Protein AF-A0A7S1HMA2-F1 (afdb_monomer_lite)

Sequence (481 aa):
MADQNGSTHTSSRMQAYQQPAISRSSFVARPHDGTLESILSEAFACMEHQFATLDRDGAGVMMYRMVETQLALHGFYEMETLQSVWKRIDVNSKGYLDFAEFLCLLFMWSSVGDYTNFFDRPENCKIVGEAFQAMEYYWQLYDTDNSRRFSYEELVRFLAEQLQVMYPSCLETIDRLYPTKQRDAGVELSFPRFMHMMYMVCCECLPSSRIPGFYSKLGLAKQDRHLQHTQELAVGPESSTWIFLLRAFEVLEQDFEKFDKSGDGYIDYVELTMGIPLVDAHMRLHILARLEYKFKLVDQDKTNSADFYEFIYLGFLMTQDGSYHDLVEESEGHDIVKKAFIELLSWYSQSDSHKRQRLTIADVQQFCLRHFRMIPANIEEIFEEFSYTSSHVPGQKVIDFVRFMKVLTMIIVPDSRFHPKRYKPVKKALDPNKMMIKAHGGSPSDPQRPKRIDPVVASKFIRVKKIGSGGQGTVFMGHYE

Secondary structure (DSSP, 8-state):
-----------------PPP---SS---PPP--S-HHHHHHHHHHHHHHHHHHHSTT--SEEEHHHHHHHHHHTT---HHHHHHHHHHH-TT--SEEEHHHHHHHHHHHTTTS-SGGG-SSHHHHHHHHHHHHHHHHHHHHH-TT--SEE-HHHHHHHHHHH-TTTHHHHHHHHHHHS-HHHHHTT-PEEHHHHHHHHHHHHHHH-TT-----HHHHHHHHHHHHHHHHTS----GGGSHHHHHHHHHHHHHHHHHHHH-TT-SS-EEHHHHHHSS----HHHHHHHHHHHHHHHHHH-SS--SEE-HHHHHHHHHHHHHTT-HHHHS-S-TTHHHHHHHHHHHHHHHHHH-TTSSS-B-HHHHHHHHHHHHSS--TTHHHHHHHH-EE-TTSTTSEEB-HHHHHHHHHHHH-TT-TT-TTT---------TTTSS-------S--TT------------EEEEEEEEEETTEEEEEEEE-

Structure (mmCIF, N/CA/C/O backbone):
data_AF-A0A7S1HMA2-F1
#
_entry.id   AF-A0A7S1HMA2-F1
#
loop_
_atom_site.group_PDB
_atom_site.id
_atom_site.type_symbol
_atom_site.label_atom_id
_atom_site.label_alt_id
_atom_site.label_comp_id
_atom_site.label_asym_id
_atom_site.label_entity_id
_atom_site.label_seq_id
_atom_site.pdbx_PDB_ins_code
_atom_site.Cartn_x
_atom_site.Cartn_y
_atom_site.Cartn_z
_atom_site.occupancy
_atom_site.B_iso_or_equiv
_atom_site.auth_seq_id
_atom_site.auth_comp_id
_atom_site.auth_asym_id
_atom_site.auth_atom_id
_atom_site.pdbx_PDB_model_num
ATOM 1 N N . MET A 1 1 ? -20.088 55.393 -11.360 1.00 41.09 1 MET A N 1
ATOM 2 C CA . MET A 1 1 ? -19.040 54.809 -10.501 1.00 41.09 1 MET A CA 1
ATOM 3 C C . MET A 1 1 ? -19.654 53.580 -9.868 1.00 41.09 1 MET A C 1
ATOM 5 O O . MET A 1 1 ? -20.457 53.729 -8.961 1.00 41.09 1 MET A O 1
ATOM 9 N N . ALA A 1 2 ? -19.432 52.420 -10.479 1.00 39.50 2 ALA A N 1
ATOM 10 C CA . ALA A 1 2 ? -20.035 51.152 -10.090 1.00 39.50 2 ALA A CA 1
ATOM 11 C C . ALA A 1 2 ? -18.923 50.104 -10.011 1.00 39.50 2 ALA A C 1
ATOM 13 O O . ALA A 1 2 ? -18.079 50.037 -10.907 1.00 39.50 2 ALA A O 1
ATOM 14 N N . ASP A 1 3 ? -18.936 49.370 -8.904 1.00 51.91 3 ASP A N 1
ATOM 15 C CA . ASP A 1 3 ? -17.958 48.377 -8.484 1.00 51.91 3 ASP A CA 1
ATOM 16 C C . ASP A 1 3 ? -17.850 47.188 -9.444 1.00 51.91 3 ASP A C 1
ATOM 18 O O . ASP A 1 3 ? -18.851 46.616 -9.878 1.00 51.91 3 ASP A O 1
ATOM 22 N N . GLN A 1 4 ? -16.612 46.766 -9.700 1.00 43.75 4 GLN A N 1
ATOM 23 C CA . GLN A 1 4 ? -16.281 45.443 -10.221 1.00 43.75 4 GLN A CA 1
ATOM 24 C C . GLN A 1 4 ? -15.172 44.844 -9.353 1.00 43.75 4 GLN A C 1
ATOM 26 O O . GLN A 1 4 ? -13.996 45.121 -9.556 1.00 43.75 4 GLN A O 1
ATOM 31 N N . ASN A 1 5 ? -15.564 44.000 -8.398 1.00 45.62 5 ASN A N 1
ATOM 32 C CA . ASN A 1 5 ? -14.681 43.032 -7.752 1.00 45.62 5 ASN A CA 1
ATOM 33 C C . ASN A 1 5 ? -15.118 41.634 -8.200 1.00 45.62 5 ASN A C 1
ATOM 35 O O . ASN A 1 5 ? -16.025 41.032 -7.627 1.00 45.62 5 ASN A O 1
ATOM 39 N N . GLY A 1 6 ? -14.488 41.140 -9.267 1.00 36.94 6 GLY A N 1
ATOM 40 C CA . GLY A 1 6 ? -14.597 39.754 -9.707 1.00 36.94 6 GLY A CA 1
ATOM 41 C C . GLY A 1 6 ? -13.565 38.899 -8.978 1.00 36.94 6 GLY A C 1
ATOM 42 O O . GLY A 1 6 ? -12.399 38.890 -9.354 1.00 36.94 6 GLY A O 1
ATOM 43 N N . SER A 1 7 ? -13.997 38.191 -7.935 1.00 40.09 7 SER A N 1
ATOM 44 C CA . SER A 1 7 ? -13.217 37.123 -7.304 1.00 40.09 7 SER A CA 1
ATOM 45 C C . SER A 1 7 ? -13.357 35.846 -8.136 1.00 40.09 7 SER A C 1
ATOM 47 O O . SER A 1 7 ? -14.424 35.232 -8.187 1.00 40.09 7 SER A O 1
ATOM 49 N N . THR A 1 8 ? -12.285 35.456 -8.820 1.00 34.22 8 THR A N 1
ATOM 50 C CA . THR A 1 8 ? -12.164 34.169 -9.509 1.00 34.22 8 THR A CA 1
ATOM 51 C C . THR A 1 8 ? -11.726 33.095 -8.516 1.00 34.22 8 THR A C 1
ATOM 53 O O . THR A 1 8 ? -10.538 32.831 -8.348 1.00 34.22 8 THR A O 1
ATOM 56 N N . HIS A 1 9 ? -12.692 32.440 -7.869 1.00 34.22 9 HIS A N 1
ATOM 57 C CA . HIS A 1 9 ? -12.443 31.172 -7.183 1.00 34.22 9 HIS A CA 1
ATOM 58 C C . HIS A 1 9 ? -12.195 30.068 -8.219 1.00 34.22 9 HIS A C 1
ATOM 60 O O . HIS A 1 9 ? -13.122 29.499 -8.796 1.00 34.22 9 HIS A O 1
ATOM 66 N N . THR A 1 10 ? -10.925 29.744 -8.449 1.00 32.56 10 THR A N 1
ATOM 67 C CA . THR A 1 10 ? -10.497 28.513 -9.117 1.00 32.56 10 THR A CA 1
ATOM 68 C C . THR A 1 10 ? -10.772 27.327 -8.194 1.00 32.56 10 THR A C 1
ATOM 70 O O . THR A 1 10 ? -9.954 26.936 -7.365 1.00 32.56 10 THR A O 1
ATOM 73 N N . SER A 1 11 ? -11.967 26.750 -8.321 1.00 30.77 11 SER A N 1
ATOM 74 C CA . SER A 1 11 ? -12.298 25.453 -7.730 1.00 30.77 11 SER A CA 1
ATOM 75 C C . SER A 1 11 ? -11.453 24.376 -8.421 1.00 30.77 11 SER A C 1
ATOM 77 O O . SER A 1 11 ? -11.797 23.880 -9.494 1.00 30.77 11 SER A O 1
ATOM 79 N N . SER A 1 12 ? -10.295 24.065 -7.834 1.00 33.59 12 SER A N 1
ATOM 80 C CA . SER A 1 12 ? -9.434 22.957 -8.250 1.00 33.59 12 SER A CA 1
ATOM 81 C C . SER A 1 12 ? -10.106 21.646 -7.835 1.00 33.59 12 SER A C 1
ATOM 83 O O . SER A 1 12 ? -9.864 21.093 -6.762 1.00 33.59 12 SER A O 1
ATOM 85 N N . ARG A 1 13 ? -11.059 21.204 -8.658 1.00 33.72 13 ARG A N 1
ATOM 86 C CA . ARG A 1 13 ? -11.770 19.936 -8.505 1.00 33.72 13 ARG A CA 1
ATOM 87 C C . ARG A 1 13 ? -10.762 18.820 -8.779 1.00 33.72 13 ARG A C 1
ATOM 89 O O . ARG A 1 13 ? -10.433 18.564 -9.934 1.00 33.72 13 ARG A O 1
ATOM 96 N N . MET A 1 14 ? -10.240 18.198 -7.720 1.00 37.66 14 MET A N 1
ATOM 97 C CA . MET A 1 14 ? -9.449 16.973 -7.833 1.00 37.66 14 MET A CA 1
ATOM 98 C C . MET A 1 14 ? -10.299 15.935 -8.571 1.00 37.66 14 MET A C 1
ATOM 100 O O . MET A 1 14 ? -11.260 15.412 -8.015 1.00 37.66 14 MET A O 1
ATOM 104 N N . GLN A 1 15 ? -9.986 15.676 -9.841 1.00 45.47 15 GLN A N 1
ATOM 105 C CA . GLN A 1 15 ? -10.514 14.509 -10.534 1.00 45.47 15 GLN A CA 1
ATOM 106 C C . GLN A 1 15 ? -9.942 13.292 -9.809 1.00 45.47 15 GLN A C 1
ATOM 108 O O . GLN A 1 15 ? -8.733 13.061 -9.841 1.00 45.47 15 GLN A O 1
ATOM 113 N N . ALA A 1 16 ? -10.798 12.568 -9.086 1.00 47.88 16 ALA A N 1
ATOM 114 C CA . ALA A 1 16 ? -10.443 11.269 -8.547 1.00 47.88 16 ALA A CA 1
ATOM 115 C C . ALA A 1 16 ? -9.986 10.401 -9.726 1.00 47.88 16 ALA A C 1
ATOM 117 O O . ALA A 1 16 ? -10.721 10.242 -10.703 1.00 47.88 16 ALA A O 1
ATOM 118 N N . TYR A 1 17 ? -8.748 9.911 -9.671 1.00 52.94 17 TYR A N 1
ATOM 119 C CA . TYR A 1 17 ? -8.219 8.972 -10.653 1.00 52.94 17 TYR A CA 1
ATOM 120 C C . TYR A 1 17 ? -8.933 7.637 -10.445 1.00 52.94 17 TYR A C 1
ATOM 122 O O . TYR A 1 17 ? -8.410 6.755 -9.775 1.00 52.94 17 TYR A O 1
ATOM 130 N N . GLN A 1 18 ? -10.149 7.505 -10.974 1.00 50.31 18 GLN A N 1
ATOM 131 C CA . GLN A 1 18 ? -10.837 6.222 -10.997 1.00 50.31 18 GLN A CA 1
ATOM 132 C C . GLN A 1 18 ? -10.009 5.269 -11.853 1.00 50.31 18 GLN A C 1
ATOM 134 O O . GLN A 1 18 ? -9.759 5.529 -13.036 1.00 50.31 18 GLN A O 1
ATOM 139 N N . GLN A 1 19 ? -9.541 4.188 -11.232 1.00 50.16 19 GLN A N 1
ATOM 140 C CA . GLN A 1 19 ? -8.869 3.113 -11.940 1.00 50.16 19 GLN A CA 1
ATOM 141 C C . GLN A 1 19 ? -9.858 2.591 -12.998 1.00 50.16 19 GLN A C 1
ATOM 143 O O . GLN A 1 19 ? -11.012 2.306 -12.662 1.00 50.16 19 GLN A O 1
ATOM 148 N N . PRO A 1 20 ? -9.480 2.498 -14.286 1.00 51.16 20 PRO A N 1
ATOM 149 C CA . PRO A 1 20 ? -10.338 1.824 -15.249 1.00 51.16 20 PRO A CA 1
ATOM 150 C C . PRO A 1 20 ? -10.563 0.409 -14.724 1.00 51.16 20 PRO A C 1
ATOM 152 O O . PRO A 1 20 ? -9.594 -0.237 -14.340 1.00 51.16 20 PRO A O 1
ATOM 155 N N . ALA A 1 21 ? -11.812 -0.061 -14.671 1.00 49.78 21 ALA A N 1
ATOM 156 C CA . ALA A 1 21 ? -12.116 -1.423 -14.249 1.00 49.78 21 ALA A CA 1
ATOM 157 C C . ALA A 1 21 ? -11.344 -2.395 -15.153 1.00 49.78 21 ALA A C 1
ATOM 159 O O . ALA A 1 21 ? -11.748 -2.671 -16.287 1.00 49.78 21 ALA A O 1
ATOM 160 N N . ILE A 1 22 ? -10.184 -2.862 -14.685 1.00 53.78 22 ILE A N 1
ATOM 161 C CA . ILE A 1 22 ? -9.354 -3.796 -15.429 1.00 53.78 22 ILE A CA 1
ATOM 162 C C . ILE A 1 22 ? -10.123 -5.106 -15.389 1.00 53.78 22 ILE A C 1
ATOM 164 O O . ILE A 1 22 ? -10.163 -5.810 -14.380 1.00 53.78 22 ILE A O 1
ATOM 168 N N . SER A 1 23 ? -10.808 -5.393 -16.495 1.00 51.19 23 SER A N 1
ATOM 169 C CA . SER A 1 23 ? -11.442 -6.682 -16.719 1.00 51.19 23 SER A CA 1
ATOM 170 C C . SER A 1 23 ? -10.425 -7.764 -16.371 1.00 51.19 23 SER A C 1
ATOM 172 O O . SER A 1 23 ? -9.331 -7.783 -16.935 1.00 51.19 23 SER A O 1
ATOM 174 N N . ARG A 1 24 ? -10.805 -8.693 -15.482 1.00 55.16 24 ARG A N 1
ATOM 175 C CA . ARG A 1 24 ? -10.030 -9.904 -15.142 1.00 55.16 24 ARG A CA 1
ATOM 176 C C . ARG A 1 24 ? -9.732 -10.796 -16.357 1.00 55.16 24 ARG A C 1
ATOM 178 O O . ARG A 1 24 ? -9.182 -11.881 -16.203 1.00 55.16 24 ARG A O 1
ATOM 185 N N . SER A 1 25 ? -10.116 -10.384 -17.568 1.00 55.12 25 SER A N 1
ATOM 186 C CA . SER A 1 25 ? -9.537 -10.903 -18.800 1.00 55.12 25 SER A CA 1
ATOM 187 C C . SER A 1 25 ? -8.015 -10.828 -18.701 1.00 55.12 25 SER A C 1
ATOM 189 O O . SER A 1 25 ? -7.446 -9.739 -18.754 1.00 55.12 25 SER A O 1
ATOM 191 N N . SER A 1 26 ? -7.385 -11.993 -18.551 1.00 79.44 26 SER A N 1
ATOM 192 C CA . SER A 1 26 ? -5.938 -12.132 -18.423 1.00 79.44 26 SER A CA 1
ATOM 193 C C . SER A 1 26 ? -5.246 -11.363 -19.546 1.00 79.44 26 SER A C 1
ATOM 195 O O . SER A 1 26 ? -5.424 -11.711 -20.720 1.00 79.44 26 SER A O 1
ATOM 197 N N . PHE A 1 27 ? -4.475 -10.333 -19.206 1.00 90.94 27 PHE A N 1
ATOM 198 C CA . PHE A 1 27 ? -3.555 -9.721 -20.154 1.00 90.94 27 PHE A CA 1
ATOM 199 C C . PHE A 1 27 ? -2.659 -10.810 -20.753 1.00 90.94 27 PHE A C 1
ATOM 201 O O . PHE A 1 27 ? -2.183 -11.688 -20.034 1.00 90.94 27 PHE A O 1
ATOM 208 N N . VAL A 1 28 ? -2.437 -10.760 -22.064 1.00 95.12 28 VAL A N 1
ATOM 209 C CA . VAL A 1 28 ? -1.482 -11.630 -22.756 1.00 95.12 28 VAL A CA 1
ATOM 210 C C . VAL A 1 28 ? -0.509 -10.741 -23.522 1.00 95.12 28 VAL A C 1
ATOM 212 O O . VAL A 1 28 ? -0.932 -9.844 -24.271 1.00 95.12 28 VAL A O 1
ATOM 215 N N . ALA A 1 29 ? 0.781 -10.978 -23.297 1.00 95.31 29 ALA A N 1
ATOM 216 C CA . ALA A 1 29 ? 1.868 -10.371 -24.047 1.00 95.31 29 ALA A CA 1
ATOM 217 C C . ALA A 1 29 ? 1.708 -10.662 -25.544 1.00 95.31 29 ALA A C 1
ATOM 219 O O . ALA A 1 29 ? 1.400 -11.789 -25.947 1.00 95.31 29 ALA A O 1
ATOM 220 N N . ARG A 1 30 ? 1.897 -9.643 -26.382 1.00 96.00 30 ARG A N 1
ATOM 221 C CA . ARG A 1 30 ? 1.944 -9.838 -27.834 1.00 96.00 30 ARG A CA 1
ATOM 222 C C . ARG A 1 30 ? 3.326 -10.337 -28.259 1.00 96.00 30 ARG A C 1
ATOM 224 O O . ARG A 1 30 ? 4.309 -10.079 -27.568 1.00 96.00 30 ARG A O 1
ATOM 231 N N . PRO A 1 31 ? 3.420 -11.010 -29.418 1.00 95.00 31 PRO A N 1
ATOM 232 C CA . PRO A 1 31 ? 4.704 -11.210 -30.071 1.00 95.00 31 PRO A CA 1
ATOM 233 C C . PRO A 1 31 ? 5.403 -9.862 -30.281 1.00 95.00 31 PRO A C 1
ATOM 235 O O . PRO A 1 31 ? 4.770 -8.902 -30.725 1.00 95.00 31 PRO A O 1
ATOM 238 N N . HIS A 1 32 ? 6.692 -9.817 -29.972 1.00 95.19 32 HIS A N 1
ATOM 239 C CA . HIS A 1 32 ? 7.566 -8.668 -30.191 1.00 95.19 32 HIS A CA 1
ATOM 240 C C . HIS A 1 32 ? 8.480 -8.937 -31.393 1.00 95.19 32 HIS A C 1
ATOM 242 O O . HIS A 1 32 ? 8.690 -10.085 -31.791 1.00 95.19 32 HIS A O 1
ATOM 248 N N . ASP A 1 33 ? 9.034 -7.880 -31.979 1.00 95.31 33 ASP A N 1
ATOM 249 C CA . ASP A 1 33 ? 9.952 -7.961 -33.128 1.00 95.31 33 ASP A CA 1
ATOM 250 C C . ASP A 1 33 ? 11.419 -8.225 -32.729 1.00 95.31 33 ASP A C 1
ATOM 252 O O . ASP A 1 33 ? 12.300 -8.295 -33.584 1.00 95.31 33 ASP A O 1
ATOM 256 N N . GLY A 1 34 ? 11.676 -8.398 -31.430 1.00 94.62 34 GLY A N 1
ATOM 257 C CA . GLY A 1 34 ? 13.008 -8.629 -30.865 1.00 94.62 34 GLY A CA 1
ATOM 258 C C . GLY A 1 34 ? 13.781 -7.353 -30.529 1.00 94.62 34 GLY A C 1
ATOM 259 O O . GLY A 1 34 ? 14.852 -7.455 -29.935 1.00 94.62 34 GLY A O 1
ATOM 260 N N . THR A 1 35 ? 13.253 -6.171 -30.861 1.00 95.88 35 THR A N 1
ATOM 261 C CA . THR A 1 35 ? 13.842 -4.897 -30.426 1.00 95.88 35 THR A CA 1
ATOM 262 C C . THR A 1 35 ? 13.701 -4.724 -28.916 1.00 95.88 35 THR A C 1
ATOM 264 O O . THR A 1 35 ? 12.752 -5.228 -28.302 1.00 95.88 35 THR A O 1
ATOM 267 N N . LEU A 1 36 ? 14.640 -3.992 -28.309 1.00 96.31 36 LEU A N 1
ATOM 268 C CA . LEU A 1 36 ? 14.595 -3.715 -26.877 1.00 96.31 36 LEU A CA 1
ATOM 269 C C . LEU A 1 36 ? 13.327 -2.927 -26.520 1.00 96.31 36 LEU A C 1
ATOM 271 O O . LEU A 1 36 ? 12.667 -3.257 -25.539 1.00 96.31 36 LEU A O 1
ATOM 275 N N . GLU A 1 37 ? 12.935 -1.949 -27.339 1.00 95.38 37 GLU A N 1
ATOM 276 C CA . GLU A 1 37 ? 11.717 -1.163 -27.139 1.00 95.38 37 GLU A CA 1
ATOM 277 C C . GLU A 1 37 ? 10.459 -2.039 -27.115 1.00 95.38 37 GLU A C 1
ATOM 279 O O . GLU A 1 37 ? 9.615 -1.883 -26.228 1.00 95.38 37 GLU A O 1
ATOM 284 N N . SER A 1 38 ? 10.327 -2.974 -28.064 1.00 95.81 38 SER A N 1
ATOM 285 C CA . SER A 1 38 ? 9.157 -3.855 -28.139 1.00 95.81 38 SER A CA 1
ATOM 286 C C . SER A 1 38 ? 9.103 -4.829 -26.958 1.00 95.81 38 SER A C 1
ATOM 288 O O . SER A 1 38 ? 8.033 -5.014 -26.371 1.00 95.81 38 SER A O 1
ATOM 290 N N . ILE A 1 39 ? 10.255 -5.384 -26.558 1.00 97.44 39 ILE A N 1
ATOM 291 C CA . ILE A 1 39 ? 10.373 -6.261 -25.384 1.00 97.44 39 ILE A CA 1
ATOM 292 C C . ILE A 1 39 ? 9.986 -5.505 -24.107 1.00 97.44 39 ILE A C 1
ATOM 294 O O . ILE A 1 39 ? 9.134 -5.970 -23.348 1.00 97.44 39 ILE A O 1
ATOM 298 N N . LEU A 1 40 ? 10.571 -4.322 -23.883 1.00 96.94 40 LEU A N 1
ATOM 299 C CA . LEU A 1 40 ? 10.292 -3.503 -22.703 1.00 96.94 40 LEU A CA 1
ATOM 300 C C . LEU A 1 40 ? 8.828 -3.057 -22.659 1.00 96.94 40 LEU A C 1
ATOM 302 O O . LEU A 1 40 ? 8.211 -3.113 -21.597 1.00 96.94 40 LEU A O 1
ATOM 306 N N . SER A 1 41 ? 8.251 -2.659 -23.797 1.00 96.12 41 SER A N 1
ATOM 307 C CA . SER A 1 41 ? 6.853 -2.227 -23.869 1.00 96.12 41 SER A CA 1
ATOM 308 C C . SER A 1 41 ? 5.887 -3.317 -23.403 1.00 96.12 41 SER A C 1
ATOM 310 O O . SER A 1 41 ? 5.059 -3.077 -22.519 1.00 96.12 41 SER A O 1
ATOM 312 N N . GLU A 1 42 ? 6.009 -4.531 -23.950 1.00 97.19 42 GLU A N 1
ATOM 313 C CA . GLU A 1 42 ? 5.121 -5.638 -23.584 1.00 97.19 42 GLU A CA 1
ATOM 314 C C . GLU A 1 42 ? 5.404 -6.148 -22.163 1.00 97.19 42 GLU A C 1
ATOM 316 O O . GLU A 1 42 ? 4.458 -6.435 -21.424 1.00 97.19 42 GLU A O 1
ATOM 321 N N . ALA A 1 43 ? 6.669 -6.197 -21.732 1.00 97.38 43 ALA A N 1
ATOM 322 C CA . ALA A 1 43 ? 7.024 -6.610 -20.376 1.00 97.38 43 ALA A CA 1
ATOM 323 C C . ALA A 1 43 ? 6.500 -5.636 -19.310 1.00 97.38 43 ALA A C 1
ATOM 325 O O . ALA A 1 43 ? 5.896 -6.073 -18.329 1.00 97.38 43 ALA A O 1
ATOM 326 N N . PHE A 1 44 ? 6.664 -4.322 -19.494 1.00 97.75 44 PHE A N 1
ATOM 327 C CA . PHE A 1 44 ? 6.122 -3.333 -18.557 1.00 97.75 44 PHE A CA 1
ATOM 328 C C . PHE A 1 44 ? 4.595 -3.333 -18.538 1.00 97.75 44 PHE A C 1
ATOM 330 O O . PHE A 1 44 ? 4.014 -3.217 -17.461 1.00 97.75 44 PHE A O 1
ATOM 337 N N . ALA A 1 45 ? 3.936 -3.549 -19.680 1.00 96.38 45 ALA A N 1
ATOM 338 C CA . ALA A 1 45 ? 2.485 -3.700 -19.713 1.00 96.38 45 ALA A CA 1
ATOM 339 C C . ALA A 1 45 ? 2.022 -4.955 -18.942 1.00 96.38 45 ALA A C 1
ATOM 341 O O . ALA A 1 45 ? 1.042 -4.884 -18.198 1.00 96.38 45 ALA A O 1
ATOM 342 N N . CYS A 1 46 ? 2.755 -6.075 -19.047 1.00 96.00 46 CYS A N 1
ATOM 343 C CA . CYS A 1 46 ? 2.511 -7.273 -18.234 1.00 96.00 46 CYS A CA 1
ATOM 344 C C . CYS A 1 46 ? 2.679 -6.991 -16.738 1.00 96.00 46 CYS A C 1
ATOM 346 O O . CYS A 1 46 ? 1.816 -7.358 -15.943 1.00 96.00 46 CYS A O 1
ATOM 348 N N . MET A 1 47 ? 3.787 -6.352 -16.352 1.00 96.75 47 MET A N 1
ATOM 349 C CA . MET A 1 47 ? 4.101 -6.071 -14.949 1.00 96.75 47 MET A CA 1
ATOM 350 C C . MET A 1 47 ? 3.117 -5.079 -14.326 1.00 96.75 47 MET A C 1
ATOM 352 O O . MET A 1 47 ? 2.695 -5.293 -13.194 1.00 96.75 47 MET A O 1
ATOM 356 N N . GLU A 1 48 ? 2.704 -4.034 -15.050 1.00 95.88 48 GLU A N 1
ATOM 357 C CA . GLU A 1 48 ? 1.686 -3.082 -14.584 1.00 95.88 48 GLU A CA 1
ATOM 358 C C . GLU A 1 48 ? 0.317 -3.750 -14.433 1.00 95.88 48 GLU A C 1
ATOM 360 O O . GLU A 1 48 ? -0.352 -3.548 -13.420 1.00 95.88 48 GLU A O 1
ATOM 365 N N . HIS A 1 49 ? -0.074 -4.608 -15.379 1.00 94.06 49 HIS A N 1
ATOM 366 C CA . HIS A 1 49 ? -1.305 -5.380 -15.239 1.00 94.06 49 HIS A CA 1
ATOM 367 C C . HIS A 1 49 ? -1.244 -6.320 -14.031 1.00 94.06 49 HIS A C 1
ATOM 369 O O . HIS A 1 49 ? -2.194 -6.365 -13.257 1.00 94.06 49 HIS A O 1
ATOM 375 N N . GLN A 1 50 ? -0.124 -7.021 -13.830 1.00 93.75 50 GLN A N 1
ATOM 376 C CA . GLN A 1 50 ? 0.044 -7.914 -12.686 1.00 93.75 50 GLN A CA 1
ATOM 377 C C . GLN A 1 50 ? 0.077 -7.161 -11.354 1.00 93.75 50 GLN A C 1
ATOM 379 O O . GLN A 1 50 ? -0.484 -7.619 -10.365 1.00 93.75 50 GLN A O 1
ATOM 384 N N . PHE A 1 51 ? 0.703 -5.987 -11.304 1.00 94.44 51 PHE A N 1
ATOM 385 C CA . PHE A 1 51 ? 0.621 -5.161 -10.109 1.00 94.44 51 PHE A CA 1
ATOM 386 C C . PHE A 1 51 ? -0.823 -4.739 -9.855 1.00 94.44 51 PHE A C 1
ATOM 388 O O . PHE A 1 51 ? -1.256 -4.804 -8.718 1.00 94.44 51 PHE A O 1
ATOM 395 N N . ALA A 1 52 ? -1.592 -4.384 -10.885 1.00 92.12 52 ALA A N 1
ATOM 396 C CA . ALA A 1 52 ? -2.988 -3.994 -10.718 1.00 92.12 52 ALA A CA 1
ATOM 397 C C . ALA A 1 52 ? -3.920 -5.150 -10.306 1.00 92.12 52 ALA A C 1
ATOM 399 O O . ALA A 1 52 ? -4.904 -4.914 -9.608 1.00 92.12 52 ALA A O 1
ATOM 400 N N . THR A 1 53 ? -3.632 -6.402 -10.690 1.00 89.38 53 THR A N 1
ATOM 401 C CA . THR A 1 53 ? -4.397 -7.564 -10.189 1.00 89.38 53 THR A CA 1
ATOM 402 C C . THR A 1 53 ? -4.134 -7.822 -8.709 1.00 89.38 53 THR A C 1
ATOM 404 O O . THR A 1 53 ? -5.037 -8.256 -7.982 1.00 89.38 53 THR A O 1
ATOM 407 N N . LEU A 1 54 ? -2.909 -7.543 -8.262 1.00 90.44 54 LEU A N 1
ATOM 408 C CA . LEU A 1 54 ? -2.533 -7.599 -6.862 1.00 90.44 54 LEU A CA 1
ATOM 409 C C . LEU A 1 54 ? -3.121 -6.397 -6.109 1.00 90.44 54 LEU A C 1
ATOM 411 O O . LEU A 1 54 ? -3.857 -6.623 -5.158 1.00 90.44 54 LEU A O 1
ATOM 415 N N . ASP A 1 55 ? -2.886 -5.164 -6.566 1.00 90.75 55 ASP A N 1
ATOM 416 C CA . ASP A 1 55 ? -3.388 -3.861 -6.088 1.00 90.75 55 ASP A CA 1
ATOM 417 C C . ASP A 1 55 ? -4.866 -3.633 -6.444 1.00 90.75 55 ASP A C 1
ATOM 419 O O . ASP A 1 55 ? -5.229 -2.695 -7.152 1.00 90.75 55 ASP A O 1
ATOM 423 N N . ARG A 1 56 ? -5.726 -4.529 -5.945 1.00 82.75 56 ARG A N 1
ATOM 424 C CA . ARG A 1 56 ? -7.162 -4.618 -6.276 1.00 82.75 56 ARG A CA 1
ATOM 425 C C . ARG A 1 56 ? -7.977 -3.345 -6.056 1.00 82.75 56 ARG A C 1
ATOM 427 O O . ARG A 1 56 ? -9.075 -3.245 -6.587 1.00 82.75 56 ARG A O 1
ATOM 434 N N . ASP A 1 57 ? -7.485 -2.435 -5.235 1.00 77.50 57 ASP A N 1
ATOM 435 C CA . ASP A 1 57 ? -8.139 -1.176 -4.878 1.00 77.50 57 ASP A CA 1
ATOM 436 C C . ASP A 1 57 ? -7.391 0.051 -5.425 1.00 77.50 57 ASP A C 1
ATOM 438 O O . ASP A 1 57 ? -7.707 1.173 -5.054 1.00 77.50 57 ASP A O 1
ATOM 442 N N . GLY A 1 58 ? -6.379 -0.138 -6.277 1.00 84.88 58 GLY A N 1
ATOM 443 C CA . GLY A 1 58 ? -5.726 0.960 -6.988 1.00 84.88 58 GLY A CA 1
ATOM 444 C C . GLY A 1 58 ? -4.954 1.945 -6.105 1.00 84.88 58 GLY A C 1
ATOM 445 O O . GLY A 1 58 ? -4.641 3.051 -6.556 1.00 84.88 58 GLY A O 1
ATOM 446 N N . ALA A 1 59 ? -4.601 1.575 -4.868 1.00 84.00 59 ALA A N 1
ATOM 447 C CA . ALA A 1 59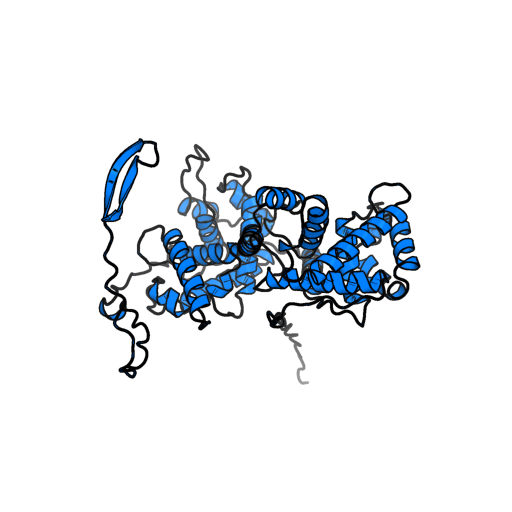 ? -3.857 2.455 -3.962 1.00 84.00 59 ALA A CA 1
ATOM 448 C C . ALA A 1 59 ? -2.428 2.763 -4.454 1.00 84.00 59 ALA A C 1
ATOM 450 O O . ALA A 1 59 ? -1.768 3.689 -3.956 1.00 84.00 59 ALA A O 1
ATOM 451 N N . GLY A 1 60 ? -1.924 1.968 -5.402 1.00 90.25 60 GLY A N 1
ATOM 452 C CA . GLY A 1 60 ? -0.570 2.057 -5.932 1.00 90.25 60 GLY A CA 1
ATOM 453 C C . GLY A 1 60 ? 0.504 1.663 -4.943 1.00 90.25 60 GLY A C 1
ATOM 454 O O . GLY A 1 60 ? 1.639 2.137 -5.052 1.00 90.25 60 GLY A O 1
ATOM 455 N N . VAL A 1 61 ? 0.125 0.854 -3.956 1.00 91.19 61 VAL A N 1
ATOM 456 C CA . VAL A 1 61 ? 1.008 0.270 -2.953 1.00 91.19 61 VAL A CA 1
ATOM 457 C C . VAL A 1 61 ? 0.462 -1.091 -2.521 1.00 91.19 61 VAL A C 1
ATOM 459 O O . VAL A 1 61 ? -0.738 -1.253 -2.304 1.00 91.19 61 VAL A O 1
ATOM 462 N N . MET A 1 62 ? 1.349 -2.064 -2.332 1.00 92.12 62 MET A N 1
ATOM 463 C CA . MET A 1 62 ? 0.990 -3.420 -1.913 1.00 92.12 62 MET A CA 1
ATOM 464 C C . MET A 1 62 ? 1.664 -3.773 -0.598 1.00 92.12 62 MET A C 1
ATOM 466 O O . MET A 1 62 ? 2.855 -3.540 -0.431 1.00 92.12 62 MET A O 1
ATOM 470 N N . MET A 1 63 ? 0.931 -4.381 0.331 1.00 90.00 63 MET A N 1
ATOM 471 C CA . MET A 1 63 ? 1.511 -4.901 1.572 1.00 90.00 63 MET A CA 1
ATOM 472 C C . MET A 1 63 ? 2.016 -6.331 1.396 1.00 90.00 63 MET A C 1
ATOM 474 O O . MET A 1 63 ? 1.467 -7.099 0.608 1.00 90.00 63 MET A O 1
ATOM 478 N N . TYR A 1 64 ? 3.015 -6.718 2.193 1.00 91.62 64 TYR A N 1
ATOM 479 C CA . TYR A 1 64 ? 3.609 -8.060 2.133 1.00 91.62 64 TYR A CA 1
ATOM 480 C C . TYR A 1 64 ? 2.550 -9.163 2.255 1.00 91.62 64 TYR A C 1
ATOM 482 O O . TYR A 1 64 ? 2.489 -10.060 1.422 1.00 91.62 64 TYR A O 1
ATOM 490 N N . ARG A 1 65 ? 1.655 -9.039 3.246 1.00 87.12 65 ARG A N 1
ATOM 491 C CA . ARG A 1 65 ? 0.547 -9.976 3.513 1.00 87.12 65 ARG A CA 1
ATOM 492 C C . ARG A 1 65 ? -0.350 -10.202 2.298 1.00 87.12 65 ARG A C 1
ATOM 494 O O . ARG A 1 65 ? -0.833 -11.310 2.081 1.00 87.12 65 ARG A O 1
ATOM 501 N N . MET A 1 66 ? -0.579 -9.151 1.521 1.00 87.56 66 MET A N 1
ATOM 502 C CA . MET A 1 66 ? -1.442 -9.173 0.347 1.00 87.56 66 MET A CA 1
ATOM 503 C C . MET A 1 66 ? -0.783 -9.956 -0.788 1.00 87.56 66 MET A C 1
ATOM 505 O O . MET A 1 66 ? -1.405 -10.862 -1.336 1.00 87.56 66 MET A O 1
ATOM 509 N N . VAL A 1 67 ? 0.496 -9.683 -1.065 1.00 90.25 67 VAL A N 1
ATOM 510 C CA . VAL A 1 67 ? 1.287 -10.437 -2.052 1.00 90.25 67 VAL A CA 1
ATOM 511 C C . VAL A 1 67 ? 1.435 -11.901 -1.625 1.00 90.25 67 VAL A C 1
ATOM 513 O O . VAL A 1 67 ? 1.148 -12.796 -2.412 1.00 90.25 67 VAL A O 1
ATOM 516 N N . GLU A 1 68 ? 1.785 -12.149 -0.362 1.00 91.44 68 GLU A N 1
ATOM 517 C CA . GLU A 1 68 ? 1.896 -13.486 0.234 1.00 91.44 68 GLU A CA 1
ATOM 518 C C . GLU A 1 68 ? 0.599 -14.292 0.075 1.00 91.44 68 GLU A C 1
ATOM 520 O O . GLU A 1 68 ? 0.621 -15.421 -0.410 1.00 91.44 68 GLU A O 1
ATOM 525 N N . THR A 1 69 ? -0.547 -13.696 0.422 1.00 86.81 69 THR A N 1
ATOM 526 C CA . THR A 1 69 ? -1.852 -14.364 0.325 1.00 86.81 69 THR A CA 1
ATOM 527 C C . THR A 1 69 ? -2.231 -14.657 -1.126 1.00 86.81 69 THR A C 1
ATOM 529 O O . THR A 1 69 ? -2.702 -15.755 -1.414 1.00 86.81 69 THR A O 1
ATOM 532 N N . GLN A 1 70 ? -2.031 -13.708 -2.050 1.00 86.06 70 GLN A N 1
ATOM 533 C CA . GLN A 1 70 ? -2.347 -13.931 -3.467 1.00 86.06 70 GLN A CA 1
ATOM 534 C C . GLN A 1 70 ? -1.472 -15.031 -4.074 1.00 86.06 70 GLN A C 1
ATOM 536 O O . GLN A 1 70 ? -1.996 -15.939 -4.714 1.00 86.06 70 GLN A O 1
ATOM 541 N N . LEU A 1 71 ? -0.164 -15.007 -3.810 1.00 88.50 71 LEU A N 1
ATOM 542 C CA . LEU A 1 71 ? 0.746 -16.041 -4.296 1.00 88.50 71 LEU A CA 1
ATOM 543 C C . LEU A 1 71 ? 0.406 -17.412 -3.690 1.00 88.50 71 LEU A C 1
ATOM 545 O O . LEU A 1 71 ? 0.360 -18.405 -4.415 1.00 88.50 71 LEU A O 1
ATOM 549 N N . ALA A 1 72 ? 0.080 -17.481 -2.394 1.00 87.62 72 ALA A N 1
ATOM 550 C CA . ALA A 1 72 ? -0.347 -18.727 -1.749 1.00 87.62 72 ALA A CA 1
ATOM 551 C C . ALA A 1 72 ? -1.593 -19.335 -2.417 1.00 87.62 72 ALA A C 1
ATOM 553 O O . ALA A 1 72 ? -1.675 -20.551 -2.597 1.00 87.62 72 ALA A O 1
ATOM 554 N N . LEU A 1 73 ? -2.551 -18.495 -2.831 1.00 82.88 73 LEU A N 1
ATOM 555 C CA . LEU A 1 73 ? -3.740 -18.929 -3.572 1.00 82.88 73 LEU A CA 1
ATOM 556 C C . LEU A 1 73 ? -3.407 -19.482 -4.966 1.00 82.88 73 LEU A C 1
ATOM 558 O O . LEU A 1 73 ? -4.212 -20.224 -5.525 1.00 82.88 73 LEU A O 1
ATOM 562 N N . HIS A 1 74 ? -2.247 -19.141 -5.526 1.00 82.81 74 HIS A N 1
ATOM 563 C CA . HIS A 1 74 ? -1.739 -19.684 -6.791 1.00 82.81 74 HIS A CA 1
ATOM 564 C C . HIS A 1 74 ? -0.803 -20.884 -6.591 1.00 82.81 74 HIS A C 1
ATOM 566 O O . HIS A 1 74 ? -0.201 -21.363 -7.545 1.00 82.81 74 HIS A O 1
ATOM 572 N N . GLY A 1 75 ? -0.711 -21.418 -5.367 1.00 85.31 75 GLY A N 1
ATOM 573 C CA . GLY A 1 75 ? 0.128 -22.579 -5.066 1.00 85.31 75 GLY A CA 1
ATOM 574 C C . GLY A 1 75 ? 1.609 -22.239 -4.903 1.00 85.31 75 GLY A C 1
ATOM 575 O O . GLY A 1 75 ? 2.456 -23.126 -4.976 1.00 85.31 75 GLY A O 1
ATOM 576 N N . PHE A 1 76 ? 1.939 -20.970 -4.671 1.00 87.44 76 PHE A N 1
ATOM 577 C CA . PHE A 1 76 ? 3.281 -20.571 -4.277 1.00 87.44 76 PHE A CA 1
ATOM 578 C C . PHE A 1 76 ? 3.529 -20.944 -2.810 1.00 87.44 76 PHE A C 1
ATOM 580 O O . PHE A 1 76 ? 2.686 -20.671 -1.955 1.00 87.44 76 PHE A O 1
ATOM 587 N N . TYR A 1 77 ? 4.689 -21.531 -2.503 1.00 88.25 77 TYR A N 1
ATOM 588 C CA . TYR A 1 77 ? 5.034 -21.971 -1.141 1.00 88.25 77 TYR A CA 1
ATOM 589 C C . TYR A 1 77 ? 6.383 -21.434 -0.627 1.00 88.25 77 TYR A C 1
ATOM 591 O O . TYR A 1 77 ? 6.729 -21.675 0.529 1.00 88.25 77 TYR A O 1
ATOM 599 N N . GLU A 1 78 ? 7.137 -20.665 -1.421 1.00 90.50 78 GLU A N 1
ATOM 600 C CA . GLU A 1 78 ? 8.465 -20.140 -1.044 1.00 90.50 78 GLU A CA 1
ATOM 601 C C . GLU A 1 78 ? 8.384 -18.836 -0.224 1.00 90.50 78 GLU A C 1
ATOM 603 O O . GLU A 1 78 ? 9.022 -17.824 -0.531 1.00 90.50 78 GLU A O 1
ATOM 608 N N . MET A 1 79 ? 7.585 -18.846 0.846 1.00 90.94 79 MET A N 1
ATOM 609 C CA . MET A 1 79 ? 7.282 -17.638 1.630 1.00 90.94 79 MET A CA 1
ATOM 610 C C . MET A 1 79 ? 8.501 -17.061 2.352 1.00 90.94 79 MET A C 1
ATOM 612 O O . MET A 1 79 ? 8.632 -15.846 2.470 1.00 90.94 79 MET A O 1
ATOM 616 N N . GLU A 1 80 ? 9.435 -17.903 2.801 1.00 93.56 80 GLU A N 1
ATOM 617 C CA . GLU A 1 80 ? 10.663 -17.431 3.454 1.00 93.56 80 GLU A CA 1
ATOM 618 C C . GLU A 1 80 ? 11.568 -16.669 2.476 1.00 93.56 80 GLU A C 1
ATOM 620 O O . GLU A 1 80 ? 12.088 -15.597 2.806 1.00 93.56 80 GLU A O 1
ATOM 625 N N . THR A 1 81 ? 11.704 -17.182 1.249 1.00 93.94 81 THR A N 1
ATOM 626 C CA . THR A 1 81 ? 12.447 -16.522 0.171 1.00 93.94 81 THR A CA 1
ATOM 627 C C . THR A 1 81 ? 11.777 -15.204 -0.204 1.00 93.94 81 THR A C 1
ATOM 629 O O . THR A 1 81 ? 12.456 -14.177 -0.261 1.00 93.94 81 THR A O 1
ATOM 632 N N . LEU A 1 82 ? 10.446 -15.193 -0.363 1.00 94.25 82 LEU A N 1
ATOM 633 C CA . LEU A 1 82 ? 9.673 -13.973 -0.623 1.00 94.25 82 LEU A CA 1
ATOM 634 C C . LEU A 1 82 ? 9.882 -12.927 0.471 1.00 94.25 82 LEU A C 1
ATOM 636 O O . LEU A 1 82 ? 10.155 -11.769 0.166 1.00 94.25 82 LEU A O 1
ATOM 640 N N . GLN A 1 83 ? 9.829 -13.326 1.742 1.00 94.31 83 GLN A N 1
ATOM 641 C CA . GLN A 1 83 ? 10.056 -12.417 2.861 1.00 94.31 83 GLN A CA 1
ATOM 642 C C . GLN A 1 83 ? 11.485 -11.857 2.879 1.00 94.31 83 GLN A C 1
ATOM 644 O O . GLN A 1 83 ? 11.690 -10.684 3.202 1.00 94.31 83 GLN A O 1
ATOM 649 N N . SER A 1 84 ? 12.480 -12.682 2.548 1.00 93.81 84 SER A N 1
ATOM 650 C CA . SER A 1 84 ? 13.881 -12.261 2.454 1.00 93.81 84 SER A CA 1
ATOM 651 C C . SER A 1 84 ? 14.085 -11.240 1.331 1.00 93.81 84 SER A C 1
ATOM 653 O O . SER A 1 84 ? 14.668 -10.178 1.559 1.00 93.81 84 SER A O 1
ATOM 655 N N . VAL A 1 85 ? 13.538 -11.516 0.142 1.00 93.56 85 VAL A N 1
ATOM 656 C CA . VAL A 1 85 ? 13.576 -10.604 -1.009 1.00 93.56 85 VAL A CA 1
ATOM 657 C C . VAL A 1 85 ? 12.841 -9.304 -0.685 1.00 93.56 85 VAL A C 1
ATOM 659 O O . VAL A 1 85 ? 13.409 -8.230 -0.870 1.00 93.56 85 VAL A O 1
ATOM 662 N N . TRP A 1 86 ? 11.647 -9.383 -0.095 1.00 94.12 86 TRP A N 1
ATOM 663 C CA . TRP A 1 86 ? 10.869 -8.219 0.331 1.00 94.12 86 TRP A CA 1
ATOM 664 C C . TRP A 1 86 ? 11.666 -7.290 1.248 1.00 94.12 86 TRP A C 1
ATOM 666 O O . TRP A 1 86 ? 11.782 -6.098 0.975 1.00 94.12 86 TRP A O 1
ATOM 676 N N . LYS A 1 87 ? 12.274 -7.837 2.311 1.00 91.81 87 LYS A N 1
ATOM 677 C CA . LYS A 1 87 ? 13.075 -7.061 3.275 1.00 91.81 87 LYS A CA 1
ATOM 678 C C . LYS A 1 87 ? 14.263 -6.346 2.630 1.00 91.81 87 LYS A C 1
ATOM 680 O O . LYS A 1 87 ? 14.706 -5.330 3.153 1.00 91.81 87 LYS A O 1
ATOM 685 N N . ARG A 1 88 ? 14.799 -6.873 1.523 1.00 91.44 88 ARG A N 1
ATOM 686 C CA . ARG A 1 88 ? 15.893 -6.231 0.778 1.00 91.44 88 ARG A CA 1
ATOM 687 C C . ARG A 1 88 ? 15.415 -5.061 -0.084 1.00 91.44 88 ARG A C 1
ATOM 689 O O . ARG A 1 88 ? 16.220 -4.182 -0.371 1.00 91.44 88 ARG A O 1
ATOM 696 N N . ILE A 1 89 ? 14.151 -5.062 -0.501 1.00 92.19 89 ILE A N 1
ATOM 697 C CA . ILE A 1 89 ? 13.561 -4.053 -1.400 1.00 92.19 89 ILE A CA 1
ATOM 698 C C . ILE A 1 89 ? 12.942 -2.920 -0.610 1.00 92.19 89 ILE A C 1
ATOM 700 O O . ILE A 1 89 ? 13.121 -1.758 -0.962 1.00 92.19 89 ILE A O 1
ATOM 704 N N . ASP A 1 90 ? 12.251 -3.266 0.473 1.00 89.56 90 ASP A N 1
ATOM 705 C CA . ASP A 1 90 ? 11.635 -2.339 1.415 1.00 89.56 90 ASP A CA 1
ATOM 706 C C . ASP A 1 90 ? 12.717 -1.688 2.303 1.00 89.56 90 ASP A C 1
ATOM 708 O O . ASP A 1 90 ? 12.732 -1.800 3.531 1.00 89.56 90 ASP A O 1
ATOM 712 N N . VAL A 1 91 ? 13.691 -1.031 1.658 1.00 75.81 91 VAL A N 1
ATOM 713 C CA . VAL A 1 91 ? 14.878 -0.418 2.282 1.00 75.81 91 VAL A CA 1
ATOM 714 C C . VAL A 1 91 ? 14.472 0.652 3.296 1.00 75.81 91 VAL A C 1
ATOM 716 O O . VAL A 1 91 ? 15.160 0.878 4.289 1.00 75.81 91 VAL A O 1
ATOM 719 N N . ASN A 1 92 ? 13.338 1.306 3.055 1.00 77.88 92 ASN A N 1
ATOM 720 C CA . ASN A 1 92 ? 12.770 2.339 3.916 1.00 77.88 92 ASN A CA 1
ATOM 721 C C . ASN A 1 92 ? 11.865 1.768 5.028 1.00 77.88 92 ASN A C 1
ATOM 723 O O . ASN A 1 92 ? 11.413 2.539 5.876 1.00 77.88 92 ASN A O 1
ATOM 727 N N . SER A 1 93 ? 11.648 0.444 5.061 1.00 83.38 93 SER A N 1
ATOM 728 C CA . SER A 1 93 ? 10.794 -0.246 6.036 1.00 83.38 93 SER A CA 1
ATOM 729 C C . SER A 1 93 ? 9.396 0.371 6.136 1.00 83.38 93 SER A C 1
ATOM 731 O O . SER A 1 93 ? 8.848 0.520 7.231 1.00 83.38 93 SER A O 1
ATOM 733 N N . LYS A 1 94 ? 8.829 0.759 4.989 1.00 85.25 94 LYS A N 1
ATOM 734 C CA . LYS A 1 94 ? 7.456 1.260 4.886 1.00 85.25 94 LYS A CA 1
ATOM 735 C C . LYS A 1 94 ? 6.431 0.156 5.151 1.00 85.25 94 LYS A C 1
ATOM 737 O O . LYS A 1 94 ? 5.302 0.449 5.539 1.00 85.25 94 LYS A O 1
ATOM 742 N N . GLY A 1 95 ? 6.806 -1.111 4.955 1.00 85.06 95 GLY A N 1
ATOM 743 C CA . GLY A 1 95 ? 5.902 -2.255 5.082 1.00 85.06 95 GLY A CA 1
ATOM 744 C C . GLY A 1 95 ? 4.992 -2.453 3.865 1.00 85.06 95 GLY A C 1
ATOM 745 O O . GLY A 1 95 ? 4.100 -3.306 3.893 1.00 85.06 95 GLY A O 1
ATOM 746 N N . TYR A 1 96 ? 5.217 -1.689 2.797 1.00 91.38 96 TYR A N 1
ATOM 747 C CA . TYR A 1 96 ? 4.521 -1.786 1.521 1.00 91.38 96 TYR A CA 1
ATOM 748 C C . TYR A 1 96 ? 5.497 -1.529 0.368 1.00 91.38 96 TYR A C 1
ATOM 750 O O . TYR A 1 96 ? 6.509 -0.865 0.568 1.00 91.38 96 TYR A O 1
ATOM 758 N N . LEU A 1 97 ? 5.176 -2.032 -0.825 1.00 93.31 97 LEU A N 1
ATOM 759 C CA . LEU A 1 97 ? 5.899 -1.744 -2.063 1.00 93.31 97 LEU A CA 1
ATOM 760 C C . LEU A 1 97 ? 5.052 -0.856 -2.959 1.00 93.31 97 LEU A C 1
ATOM 762 O O . LEU A 1 97 ? 3.892 -1.178 -3.223 1.00 93.31 97 LEU A O 1
ATOM 766 N N . ASP A 1 98 ? 5.628 0.229 -3.460 1.00 92.56 98 ASP A N 1
ATOM 767 C CA . ASP A 1 98 ? 5.094 0.886 -4.650 1.00 92.56 98 ASP A CA 1
ATOM 768 C C . ASP A 1 98 ? 5.441 0.106 -5.936 1.00 92.56 98 ASP A C 1
ATOM 770 O O . ASP A 1 98 ? 6.083 -0.947 -5.908 1.00 92.56 98 ASP A O 1
ATOM 774 N N . PHE A 1 99 ? 4.977 0.597 -7.087 1.00 94.31 99 PHE A N 1
ATOM 775 C CA . PHE A 1 99 ? 5.213 -0.080 -8.361 1.00 94.31 99 PHE A CA 1
ATOM 776 C C . PHE A 1 99 ? 6.704 -0.190 -8.715 1.00 94.31 99 PHE A C 1
ATOM 778 O O . PHE A 1 99 ? 7.137 -1.219 -9.227 1.00 94.31 99 PHE A O 1
ATOM 785 N N . ALA A 1 100 ? 7.512 0.829 -8.409 1.00 92.75 100 ALA A N 1
ATOM 786 C CA . ALA A 1 100 ? 8.946 0.800 -8.692 1.00 92.75 100 ALA A CA 1
ATOM 787 C C . ALA A 1 100 ? 9.658 -0.252 -7.828 1.00 92.75 100 ALA A C 1
ATOM 789 O O . ALA A 1 100 ? 10.485 -1.023 -8.322 1.00 92.75 100 ALA A O 1
ATOM 790 N N . GLU A 1 101 ? 9.294 -0.323 -6.548 1.00 93.88 101 GLU A N 1
ATOM 791 C CA . GLU A 1 101 ? 9.756 -1.356 -5.624 1.00 93.88 101 GLU A CA 1
ATOM 792 C C . GLU A 1 101 ? 9.286 -2.758 -6.075 1.00 93.88 101 GLU A C 1
ATOM 794 O O . GLU A 1 101 ? 10.061 -3.713 -6.020 1.00 93.88 101 GLU A O 1
ATOM 799 N N . PHE A 1 102 ? 8.080 -2.897 -6.633 1.00 95.38 102 PHE A N 1
ATOM 800 C CA . PHE A 1 102 ? 7.617 -4.163 -7.214 1.00 95.38 102 PHE A CA 1
ATOM 801 C C . PHE A 1 102 ? 8.396 -4.600 -8.462 1.00 95.38 102 PHE A C 1
ATOM 803 O O . PHE A 1 102 ? 8.711 -5.783 -8.582 1.00 95.38 102 PHE A O 1
ATOM 810 N N . LEU A 1 103 ? 8.779 -3.684 -9.360 1.00 95.44 103 LEU A N 1
ATOM 811 C CA . LEU A 1 103 ? 9.669 -4.024 -10.483 1.00 95.44 103 LEU A CA 1
ATOM 812 C C . LEU A 1 103 ? 10.998 -4.604 -9.976 1.00 95.44 103 LEU A C 1
ATOM 814 O O . LEU A 1 103 ? 11.517 -5.571 -10.532 1.00 95.44 103 LEU A O 1
ATOM 818 N N . CYS A 1 104 ? 11.518 -4.051 -8.876 1.00 94.19 104 CYS A N 1
ATOM 819 C CA . CYS A 1 104 ? 12.721 -4.557 -8.219 1.00 94.19 104 CYS A CA 1
ATOM 820 C C . CYS A 1 104 ? 12.493 -5.911 -7.542 1.00 94.19 104 CYS A C 1
ATOM 822 O O . CYS A 1 104 ? 13.401 -6.745 -7.543 1.00 94.19 104 CYS A O 1
ATOM 824 N N . LEU A 1 105 ? 11.295 -6.129 -6.985 1.00 95.25 105 LEU A N 1
ATOM 825 C CA . LEU A 1 105 ? 10.877 -7.427 -6.460 1.00 95.25 105 LEU A CA 1
ATOM 826 C C . LEU A 1 105 ? 10.929 -8.486 -7.522 1.00 95.25 105 LEU A C 1
ATOM 828 O O . LEU A 1 105 ? 11.576 -9.507 -7.300 1.00 95.25 105 LEU A O 1
ATOM 832 N N . LEU A 1 106 ? 10.286 -8.212 -8.654 1.00 95.31 106 LEU A N 1
ATOM 833 C CA . LEU A 1 106 ? 10.312 -9.117 -9.775 1.00 95.31 106 LEU A CA 1
ATOM 834 C C . LEU A 1 106 ? 11.766 -9.347 -10.169 1.00 95.31 106 LEU A C 1
ATOM 836 O O . LEU A 1 106 ? 12.250 -10.441 -9.939 1.00 95.31 106 LEU A O 1
ATOM 840 N N . PHE A 1 107 ? 12.518 -8.328 -10.577 1.00 94.44 107 PHE A N 1
ATOM 841 C CA . PHE A 1 107 ? 13.907 -8.513 -10.999 1.00 94.44 107 PHE A CA 1
ATOM 842 C C . PHE A 1 107 ? 14.758 -9.367 -10.043 1.00 94.44 107 PHE A C 1
ATOM 844 O O . PHE A 1 107 ? 15.392 -10.322 -10.486 1.00 94.44 107 PHE A O 1
ATOM 851 N N . MET A 1 108 ? 14.755 -9.090 -8.734 1.00 92.56 108 MET A N 1
ATOM 852 C CA . MET A 1 108 ? 15.530 -9.909 -7.793 1.00 92.56 108 MET A CA 1
ATOM 853 C C . MET A 1 108 ? 15.019 -11.344 -7.695 1.00 92.56 108 MET A C 1
ATOM 855 O O . MET A 1 108 ? 15.829 -12.259 -7.525 1.00 92.56 108 MET A O 1
ATOM 859 N N . TRP A 1 109 ? 13.714 -11.553 -7.849 1.00 93.50 109 TRP A N 1
ATOM 860 C CA . TRP A 1 109 ? 13.120 -12.879 -7.905 1.00 93.50 109 TRP A CA 1
ATOM 861 C C . TRP A 1 109 ? 13.696 -13.736 -9.042 1.00 93.50 109 TRP A C 1
ATOM 863 O O . TRP A 1 109 ? 13.957 -14.909 -8.791 1.00 93.50 109 TRP A O 1
ATOM 873 N N . SER A 1 110 ? 14.036 -13.168 -10.219 1.00 91.12 110 SER A N 1
ATOM 874 C CA . SER A 1 110 ? 14.654 -13.943 -11.333 1.00 91.12 110 SER A CA 1
ATOM 875 C C . SER A 1 110 ? 15.899 -14.710 -10.921 1.00 91.12 110 SER A C 1
ATOM 877 O O . SER A 1 110 ? 16.226 -15.728 -11.524 1.00 91.12 110 SER A O 1
ATOM 879 N N . SER A 1 111 ? 16.627 -14.187 -9.936 1.00 88.75 111 SER A N 1
ATOM 880 C CA . SER A 1 111 ? 17.896 -14.759 -9.501 1.00 88.75 111 SER A CA 1
ATOM 881 C C . SER A 1 111 ? 17.737 -15.862 -8.456 1.00 88.75 111 SER A C 1
ATOM 883 O O . SER A 1 111 ? 18.684 -16.612 -8.226 1.00 88.75 111 SER A O 1
ATOM 885 N N . VAL A 1 112 ? 16.570 -15.958 -7.811 1.00 91.19 112 VAL A N 1
ATOM 886 C CA . VAL A 1 112 ? 16.343 -16.859 -6.669 1.00 91.19 112 VAL A CA 1
ATOM 887 C C . VAL A 1 112 ? 15.198 -17.846 -6.873 1.00 91.19 112 VAL A C 1
ATOM 889 O O . VAL A 1 112 ? 15.166 -18.848 -6.165 1.00 91.19 112 VAL A O 1
ATOM 892 N N . GLY A 1 113 ? 14.289 -17.601 -7.816 1.00 87.25 113 GLY A N 1
ATOM 893 C CA . GLY A 1 113 ? 13.106 -18.432 -8.011 1.00 87.25 113 GLY A CA 1
ATOM 894 C C . GLY A 1 113 ? 12.467 -18.279 -9.388 1.00 87.25 113 GLY A C 1
ATOM 895 O O . GLY A 1 113 ? 12.948 -17.550 -10.255 1.00 87.25 113 GLY A O 1
ATOM 896 N N . ASP A 1 114 ? 11.363 -18.999 -9.579 1.00 86.50 114 ASP A N 1
ATOM 897 C CA . ASP A 1 114 ? 10.566 -18.968 -10.805 1.00 86.50 114 ASP A CA 1
ATOM 898 C C . ASP A 1 114 ? 9.407 -17.961 -10.685 1.00 86.50 114 ASP A C 1
ATOM 900 O O . ASP A 1 114 ? 8.724 -17.880 -9.658 1.00 86.50 114 ASP A O 1
ATOM 904 N N . TYR A 1 115 ? 9.187 -17.190 -11.748 1.00 85.62 115 TYR A N 1
ATOM 905 C CA . TYR A 1 115 ? 8.105 -16.216 -11.866 1.00 85.62 115 TYR A CA 1
ATOM 906 C C . TYR A 1 115 ? 6.774 -16.817 -12.293 1.00 85.62 115 TYR A C 1
ATOM 908 O O . TYR A 1 115 ? 5.781 -16.093 -12.314 1.00 85.62 115 TYR A O 1
ATOM 916 N N . THR A 1 116 ? 6.716 -18.098 -12.656 1.00 87.12 116 THR A N 1
ATOM 917 C CA . THR A 1 116 ? 5.471 -18.719 -13.141 1.00 87.12 116 THR A CA 1
ATOM 918 C C . THR A 1 116 ? 4.289 -18.524 -12.191 1.00 87.12 116 THR A C 1
ATOM 920 O O . THR A 1 116 ? 3.166 -18.368 -12.651 1.00 87.12 116 THR A O 1
ATOM 923 N N . ASN A 1 117 ? 4.531 -18.423 -10.882 1.00 87.81 117 ASN A N 1
ATOM 924 C CA . ASN A 1 117 ? 3.483 -18.154 -9.889 1.00 87.81 117 ASN A CA 1
ATOM 925 C C . ASN A 1 117 ? 3.066 -16.675 -9.785 1.00 87.81 117 ASN A C 1
ATOM 927 O O . ASN A 1 117 ? 2.019 -16.372 -9.220 1.00 87.81 117 ASN A O 1
ATOM 931 N N . PHE A 1 118 ? 3.877 -15.751 -10.307 1.00 90.25 118 PHE A N 1
ATOM 932 C CA . PHE A 1 118 ? 3.554 -14.325 -10.375 1.00 90.25 118 PHE A CA 1
ATOM 933 C C . PHE A 1 118 ? 2.698 -13.975 -11.586 1.00 90.25 118 PHE A C 1
ATOM 935 O O . PHE A 1 118 ? 2.163 -12.877 -11.615 1.00 90.25 118 PHE A O 1
ATOM 942 N N . PHE A 1 119 ? 2.575 -14.848 -12.586 1.00 92.31 119 PHE A N 1
ATOM 943 C CA . PHE A 1 119 ? 1.840 -14.543 -13.809 1.00 92.31 119 PHE A CA 1
ATOM 944 C C . PHE A 1 119 ? 0.930 -15.704 -14.196 1.00 92.31 119 PHE A C 1
ATOM 946 O O . PHE A 1 119 ? 1.397 -16.812 -14.428 1.00 92.31 119 PHE A O 1
ATOM 953 N N . ASP A 1 120 ? -0.355 -15.423 -14.409 1.00 89.50 120 ASP A N 1
ATOM 954 C CA . ASP A 1 120 ? -1.341 -16.431 -14.838 1.00 89.50 120 ASP A CA 1
ATOM 955 C C . ASP A 1 120 ? -1.010 -17.089 -16.192 1.00 89.50 120 ASP A C 1
ATOM 957 O O . ASP A 1 120 ? -1.557 -18.135 -16.550 1.00 89.50 120 ASP A O 1
ATOM 961 N N . ARG A 1 121 ? -0.166 -16.435 -16.998 1.00 92.88 121 ARG A N 1
ATOM 962 C CA . ARG A 1 121 ? 0.147 -16.807 -18.380 1.00 92.88 121 ARG A CA 1
ATOM 963 C C . ARG A 1 121 ? 1.655 -17.017 -18.549 1.00 92.88 121 ARG A C 1
ATOM 965 O O . ARG A 1 121 ? 2.415 -16.074 -18.299 1.00 92.88 121 ARG A O 1
ATOM 972 N N . PRO A 1 122 ? 2.102 -18.188 -19.039 1.00 93.75 122 PRO A N 1
ATOM 973 C CA . PRO A 1 122 ? 3.515 -18.444 -19.320 1.00 93.75 122 PRO A CA 1
ATOM 974 C C . PRO A 1 122 ? 4.143 -17.436 -20.290 1.00 93.75 122 PRO A C 1
ATOM 976 O O . PRO A 1 122 ? 5.321 -17.115 -20.163 1.00 93.75 122 PRO A O 1
ATOM 979 N N . GLU A 1 123 ? 3.368 -16.898 -21.235 1.00 95.56 123 GLU A N 1
ATOM 980 C CA . GLU A 1 123 ? 3.821 -15.888 -22.195 1.00 95.56 123 GLU A CA 1
ATOM 981 C C . GLU A 1 123 ? 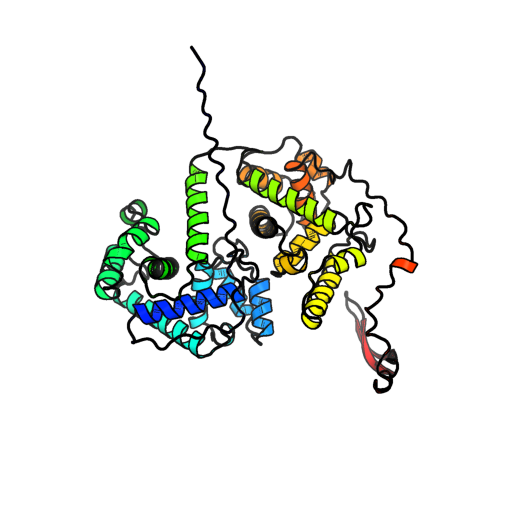4.231 -14.583 -21.501 1.00 95.56 123 GLU A C 1
ATOM 983 O O . GLU A 1 123 ? 5.252 -13.995 -21.854 1.00 95.56 123 GLU A O 1
ATOM 988 N N . ASN A 1 124 ? 3.480 -14.168 -20.474 1.00 95.81 124 ASN A N 1
ATOM 989 C CA . ASN A 1 124 ? 3.791 -12.974 -19.686 1.00 95.81 124 ASN A CA 1
ATOM 990 C C . ASN A 1 124 ? 5.060 -13.192 -18.853 1.00 95.81 124 ASN A C 1
ATOM 992 O O . ASN A 1 124 ? 5.939 -12.337 -18.811 1.00 95.81 124 ASN A O 1
ATOM 996 N N . CYS A 1 125 ? 5.183 -14.368 -18.232 1.00 94.69 125 CYS A N 1
ATOM 997 C CA . CYS A 1 125 ? 6.393 -14.759 -17.510 1.00 94.69 125 CYS A CA 1
ATOM 998 C C . CYS A 1 125 ? 7.623 -14.739 -18.433 1.00 94.69 125 CYS A C 1
ATOM 1000 O O . CYS A 1 125 ? 8.675 -14.212 -18.069 1.00 94.69 125 CYS A O 1
ATOM 1002 N N . LYS A 1 126 ? 7.482 -15.286 -19.646 1.00 95.62 126 LYS A N 1
ATOM 1003 C CA . LYS A 1 126 ? 8.557 -15.349 -20.637 1.00 95.62 126 LYS A CA 1
ATOM 1004 C C . LYS A 1 126 ? 9.025 -13.956 -21.062 1.00 95.62 126 LYS A C 1
ATOM 1006 O O . LYS A 1 126 ? 10.221 -13.694 -20.975 1.00 95.62 126 LYS A O 1
ATOM 1011 N N . ILE A 1 127 ? 8.112 -13.063 -21.460 1.00 97.06 127 ILE A N 1
ATOM 1012 C CA . ILE A 1 127 ? 8.497 -11.719 -21.928 1.00 97.06 127 ILE A CA 1
ATOM 1013 C C . ILE A 1 127 ? 9.139 -10.881 -20.815 1.00 97.06 127 ILE A C 1
ATOM 1015 O O . ILE A 1 127 ? 10.073 -10.125 -21.065 1.00 97.06 127 ILE A O 1
ATOM 1019 N N . VAL A 1 128 ? 8.690 -11.048 -19.565 1.00 96.69 128 VAL A N 1
ATOM 1020 C CA . VAL A 1 128 ? 9.296 -10.380 -18.405 1.00 96.69 128 VAL A CA 1
ATOM 1021 C C . VAL A 1 128 ? 10.711 -10.908 -18.151 1.00 96.69 128 VAL A C 1
ATOM 1023 O O . VAL A 1 128 ? 11.628 -10.120 -17.920 1.00 96.69 128 VAL A O 1
ATOM 1026 N N . GLY A 1 129 ? 10.919 -12.224 -18.258 1.00 95.75 129 GLY A N 1
ATOM 1027 C CA . GLY A 1 129 ? 12.250 -12.829 -18.180 1.00 95.75 129 GLY A CA 1
ATOM 1028 C C . GLY A 1 129 ? 13.197 -12.329 -19.277 1.00 95.75 129 GLY A C 1
ATOM 1029 O O . GLY A 1 129 ? 14.331 -11.956 -18.979 1.00 95.75 129 GLY A O 1
ATOM 1030 N N . GLU A 1 130 ? 12.722 -12.262 -20.523 1.00 96.44 130 GLU A N 1
ATOM 1031 C CA . GLU A 1 130 ? 13.480 -11.724 -21.663 1.00 96.44 130 GLU A CA 1
ATOM 1032 C C . GLU A 1 130 ? 13.839 -10.246 -21.459 1.00 96.44 130 GLU A C 1
ATOM 1034 O O . GLU A 1 130 ? 14.984 -9.857 -21.686 1.00 96.44 130 GLU A O 1
ATOM 1039 N N . ALA A 1 131 ? 12.908 -9.435 -20.947 1.00 97.00 131 ALA A N 1
ATOM 1040 C CA . ALA A 1 131 ? 13.163 -8.034 -20.630 1.00 97.00 131 ALA A CA 1
ATOM 1041 C C . ALA A 1 131 ? 14.232 -7.858 -19.544 1.00 97.00 131 ALA A C 1
ATOM 1043 O O . ALA A 1 131 ? 15.124 -7.026 -19.701 1.00 97.00 131 ALA A O 1
ATOM 1044 N N . PHE A 1 132 ? 14.190 -8.644 -18.462 1.00 96.00 132 PHE A N 1
ATOM 1045 C CA . PHE A 1 132 ? 15.220 -8.576 -17.421 1.00 96.00 132 PHE A CA 1
ATOM 1046 C C . PHE A 1 132 ? 16.589 -9.035 -17.920 1.00 96.00 132 PHE A C 1
ATOM 1048 O O . PHE A 1 132 ? 17.586 -8.385 -17.612 1.00 96.00 132 PHE A O 1
ATOM 1055 N N . GLN A 1 133 ? 16.646 -10.096 -18.727 1.00 95.44 133 GLN A N 1
ATOM 1056 C CA . GLN A 1 133 ? 17.897 -10.544 -19.344 1.00 95.44 133 GLN A CA 1
ATOM 1057 C C . GLN A 1 133 ? 18.470 -9.484 -20.289 1.00 95.44 133 GLN A C 1
ATOM 1059 O O . GLN A 1 133 ? 19.664 -9.200 -20.227 1.00 95.44 133 GLN A O 1
ATOM 1064 N N . ALA A 1 134 ? 17.627 -8.869 -21.122 1.00 96.62 134 ALA A N 1
ATOM 1065 C CA . ALA A 1 134 ? 18.043 -7.802 -22.022 1.00 96.62 134 ALA A CA 1
ATOM 1066 C C . ALA A 1 134 ? 18.543 -6.575 -21.241 1.00 96.62 134 ALA A C 1
ATOM 1068 O O . ALA A 1 134 ? 19.626 -6.070 -21.528 1.00 96.62 134 ALA A O 1
ATOM 1069 N N . MET A 1 135 ? 17.806 -6.129 -20.216 1.00 95.56 135 MET A N 1
ATOM 1070 C CA . MET A 1 135 ? 18.227 -5.007 -19.370 1.00 95.56 135 MET A CA 1
ATOM 1071 C C . MET A 1 135 ? 19.549 -5.286 -18.654 1.00 95.56 135 MET A C 1
ATOM 1073 O O . MET A 1 135 ? 20.414 -4.420 -18.668 1.00 95.56 135 MET A O 1
ATOM 1077 N N . GLU A 1 136 ? 19.738 -6.470 -18.067 1.00 95.00 136 GLU A N 1
ATOM 1078 C CA . GLU A 1 136 ? 20.994 -6.840 -17.397 1.00 95.00 136 GLU A CA 1
ATOM 1079 C C . GLU A 1 136 ? 22.162 -6.930 -18.393 1.00 95.00 136 GLU A C 1
ATOM 1081 O O . GLU A 1 136 ? 23.260 -6.460 -18.099 1.00 95.00 136 GLU A O 1
ATOM 1086 N N . TYR A 1 137 ? 21.928 -7.484 -19.588 1.00 96.25 137 TYR A N 1
ATOM 1087 C CA . TYR A 1 137 ? 22.932 -7.546 -20.650 1.00 96.25 137 TYR A CA 1
ATOM 1088 C C . TYR A 1 137 ? 23.396 -6.146 -21.065 1.00 96.25 137 TYR A C 1
ATOM 1090 O O . TYR A 1 137 ? 24.595 -5.868 -21.069 1.00 96.25 137 TYR A O 1
ATOM 1098 N N . TYR A 1 138 ? 22.458 -5.246 -21.373 1.00 97.00 138 TYR A N 1
ATOM 1099 C CA . TYR A 1 138 ? 22.805 -3.879 -21.753 1.00 97.00 138 TYR A CA 1
ATOM 1100 C C . TYR A 1 138 ? 23.384 -3.089 -20.582 1.00 97.00 138 TYR A C 1
ATOM 1102 O O . TYR A 1 138 ? 24.313 -2.312 -20.778 1.00 97.00 138 TYR A O 1
ATOM 1110 N N . TRP A 1 139 ? 22.914 -3.329 -19.361 1.00 94.81 139 TRP A N 1
ATOM 1111 C CA . TRP A 1 139 ? 23.521 -2.747 -18.172 1.00 94.81 139 TRP A CA 1
ATOM 1112 C C . TRP A 1 139 ? 25.009 -3.082 -18.087 1.00 94.81 139 TRP A C 1
ATOM 1114 O O . TRP A 1 139 ? 25.838 -2.186 -18.033 1.00 94.81 139 TRP A O 1
ATOM 1124 N N . GLN A 1 140 ? 25.371 -4.361 -18.184 1.00 96.12 140 GLN A N 1
ATOM 1125 C CA . GLN A 1 140 ? 26.775 -4.781 -18.153 1.00 96.12 140 GLN A CA 1
ATOM 1126 C C . GLN A 1 140 ? 27.580 -4.291 -19.364 1.00 96.12 140 GLN A C 1
ATOM 1128 O O . GLN A 1 140 ? 28.765 -4.008 -19.236 1.00 96.12 140 GLN A O 1
ATOM 1133 N N . LEU A 1 141 ? 26.956 -4.199 -20.542 1.00 97.69 141 LEU A N 1
ATOM 1134 C CA . LEU A 1 141 ? 27.629 -3.741 -21.758 1.00 97.69 141 LEU A CA 1
ATOM 1135 C C . LEU A 1 141 ? 28.026 -2.260 -21.683 1.00 97.69 141 LEU A C 1
ATOM 1137 O O . LEU A 1 141 ? 29.081 -1.880 -22.195 1.00 97.69 141 LEU A O 1
ATOM 1141 N N . TYR A 1 142 ? 27.169 -1.428 -21.087 1.00 97.88 142 TYR A N 1
ATOM 1142 C CA . TYR A 1 142 ? 27.370 0.018 -21.027 1.00 97.88 142 TYR A CA 1
ATOM 1143 C C . TYR A 1 142 ? 28.049 0.497 -19.739 1.00 97.88 142 TYR A C 1
ATOM 1145 O O . TYR A 1 142 ? 28.593 1.597 -19.778 1.00 97.88 142 TYR A O 1
ATOM 1153 N N . ASP A 1 143 ? 28.073 -0.315 -18.677 1.00 97.62 143 ASP A N 1
ATOM 1154 C CA . ASP A 1 143 ? 28.818 -0.121 -17.418 1.00 97.62 143 ASP A CA 1
ATOM 1155 C C . ASP A 1 143 ? 30.325 -0.364 -17.641 1.00 97.62 143 ASP A C 1
ATOM 1157 O O . ASP A 1 143 ? 30.860 -1.459 -17.447 1.00 97.62 143 ASP A O 1
ATOM 1161 N N . THR A 1 144 ? 31.017 0.658 -18.147 1.00 97.00 144 THR A N 1
ATOM 1162 C CA . THR A 1 144 ? 32.410 0.556 -18.615 1.00 97.00 144 THR A CA 1
ATOM 1163 C C . THR A 1 144 ? 33.418 0.412 -17.490 1.00 97.00 144 THR A C 1
ATOM 1165 O O . THR A 1 144 ? 34.486 -0.175 -17.693 1.00 97.00 144 THR A O 1
ATOM 1168 N N . ASP A 1 145 ? 33.088 0.928 -16.312 1.00 96.75 145 ASP A N 1
ATOM 1169 C CA . ASP A 1 145 ? 33.931 0.852 -15.128 1.00 96.75 145 ASP A CA 1
ATOM 1170 C C . ASP A 1 145 ? 33.586 -0.339 -14.215 1.00 96.75 145 ASP A C 1
ATOM 1172 O O . ASP A 1 145 ? 34.314 -0.605 -13.256 1.00 96.75 145 ASP A O 1
ATOM 1176 N N . ASN A 1 146 ? 32.561 -1.129 -14.566 1.00 96.00 146 ASN A N 1
ATOM 1177 C CA . ASN A 1 146 ? 32.034 -2.251 -13.783 1.00 96.00 146 ASN A CA 1
ATOM 1178 C C . ASN A 1 146 ? 31.593 -1.837 -12.368 1.00 96.00 146 ASN A C 1
ATOM 1180 O O . ASN A 1 146 ? 31.636 -2.647 -11.430 1.00 96.00 146 ASN A O 1
ATOM 1184 N N . SER A 1 147 ? 31.173 -0.583 -12.197 1.00 96.00 147 SER A N 1
ATOM 1185 C CA . SER A 1 147 ? 30.666 -0.047 -10.931 1.00 96.00 147 SER A CA 1
ATOM 1186 C C . SER A 1 147 ? 29.333 -0.680 -10.515 1.00 96.00 147 SER A C 1
ATOM 1188 O O . SER A 1 147 ? 28.910 -0.539 -9.359 1.00 96.00 147 SER A O 1
ATOM 1190 N N . ARG A 1 148 ? 28.664 -1.396 -11.435 1.00 95.19 148 ARG A N 1
ATOM 1191 C CA . ARG A 1 148 ? 27.266 -1.836 -11.326 1.00 95.19 148 ARG A CA 1
ATOM 1192 C C . ARG A 1 148 ? 26.314 -0.654 -11.158 1.00 95.19 148 ARG A C 1
ATOM 1194 O O . ARG A 1 148 ? 25.234 -0.794 -10.569 1.00 95.19 148 ARG A O 1
ATOM 1201 N N . ARG A 1 149 ? 26.717 0.503 -11.676 1.00 96.44 149 ARG A N 1
ATOM 1202 C CA . ARG A 1 149 ? 25.988 1.766 -11.677 1.00 96.44 149 ARG A CA 1
ATOM 1203 C C . ARG A 1 149 ? 26.142 2.406 -13.053 1.00 96.44 149 ARG A C 1
ATOM 1205 O O . ARG A 1 149 ? 27.070 2.104 -13.780 1.00 96.44 149 ARG A O 1
ATOM 1212 N N . PHE A 1 150 ? 25.196 3.257 -13.421 1.00 97.25 150 PHE A N 1
ATOM 1213 C CA . PHE A 1 150 ? 25.291 4.046 -14.644 1.00 97.25 150 PHE A CA 1
ATOM 1214 C C . PHE A 1 150 ? 25.672 5.479 -14.307 1.00 97.25 150 PHE A C 1
ATOM 1216 O O . PHE A 1 150 ? 24.921 6.196 -13.629 1.00 97.25 150 PHE A O 1
ATOM 1223 N N . SER A 1 151 ? 26.808 5.915 -14.844 1.00 97.00 151 SER A N 1
ATOM 1224 C CA . SER A 1 151 ? 27.074 7.337 -15.046 1.00 97.00 151 SER A CA 1
ATOM 1225 C C . SER A 1 151 ? 26.060 7.935 -16.032 1.00 97.00 151 SER A C 1
ATOM 1227 O O . SER A 1 151 ? 25.321 7.231 -16.733 1.00 97.00 151 SER A O 1
ATOM 1229 N N . TYR A 1 152 ? 25.977 9.266 -16.077 1.00 96.31 152 TYR A N 1
ATOM 1230 C CA . TYR A 1 152 ? 25.067 9.923 -17.015 1.00 96.31 152 TYR A CA 1
ATOM 1231 C C . TYR A 1 152 ? 25.488 9.680 -18.470 1.00 96.31 152 TYR A C 1
ATOM 1233 O O . TYR A 1 152 ? 24.642 9.443 -19.330 1.00 96.31 152 TYR A O 1
ATOM 1241 N N . GLU A 1 153 ? 26.792 9.682 -18.733 1.00 96.94 153 GLU A N 1
ATOM 1242 C CA . GLU A 1 153 ? 27.384 9.449 -20.045 1.00 96.94 153 GLU A CA 1
ATOM 1243 C C . GLU A 1 153 ? 27.073 8.038 -20.561 1.00 96.94 153 GLU A C 1
ATOM 1245 O O . GLU A 1 153 ? 26.680 7.873 -21.719 1.00 96.94 153 GLU A O 1
ATOM 1250 N N . GLU A 1 154 ? 27.190 7.022 -19.701 1.00 97.94 154 GLU A N 1
ATOM 1251 C CA . GLU A 1 154 ? 26.855 5.635 -20.045 1.00 97.94 154 GLU A CA 1
ATOM 1252 C C . GLU A 1 154 ? 25.366 5.467 -20.335 1.00 97.94 154 GLU A C 1
ATOM 1254 O O . GLU A 1 154 ? 25.010 4.847 -21.341 1.00 97.94 154 GLU A O 1
ATOM 1259 N N . LEU A 1 155 ? 24.506 6.081 -19.513 1.00 97.06 155 LEU A N 1
ATOM 1260 C CA . LEU A 1 155 ? 23.063 6.095 -19.729 1.00 97.06 155 LEU A CA 1
ATOM 1261 C C . LEU A 1 155 ? 22.708 6.747 -21.073 1.00 97.06 155 LEU A C 1
ATOM 1263 O O . LEU A 1 155 ? 21.961 6.164 -21.853 1.00 97.06 155 LEU A O 1
ATOM 1267 N N . VAL A 1 156 ? 23.245 7.935 -21.371 1.00 96.19 156 VAL A N 1
ATOM 1268 C CA . VAL A 1 156 ? 22.975 8.644 -22.635 1.00 96.19 156 VAL A CA 1
ATOM 1269 C C . VAL A 1 156 ? 23.405 7.807 -23.836 1.00 96.19 156 VAL A C 1
ATOM 1271 O O . VAL A 1 156 ? 22.650 7.697 -24.802 1.00 96.19 156 VAL A O 1
ATOM 1274 N N . ARG A 1 157 ? 24.583 7.177 -23.768 1.00 97.56 157 ARG A N 1
ATOM 1275 C CA . ARG A 1 157 ? 25.078 6.303 -24.835 1.00 97.56 157 ARG A CA 1
ATOM 1276 C C . ARG A 1 157 ? 24.175 5.081 -25.031 1.00 97.56 157 ARG A C 1
ATOM 1278 O O . ARG A 1 157 ? 23.812 4.785 -26.165 1.00 97.56 157 ARG A O 1
ATOM 1285 N N . PHE A 1 158 ? 23.761 4.425 -23.944 1.00 97.56 158 PHE A N 1
ATOM 1286 C CA . PHE A 1 158 ? 22.803 3.317 -23.990 1.00 97.56 158 PHE A CA 1
ATOM 1287 C C . PHE A 1 158 ? 21.500 3.727 -24.690 1.00 97.56 158 PHE A C 1
ATOM 1289 O O . PHE A 1 158 ? 21.051 3.046 -25.609 1.00 97.56 158 PHE A O 1
ATOM 1296 N N . LEU A 1 159 ? 20.915 4.862 -24.301 1.00 96.31 159 LEU A N 1
ATOM 1297 C CA . LEU A 1 159 ? 19.647 5.328 -24.862 1.00 96.31 159 LEU A CA 1
ATOM 1298 C C . LEU A 1 159 ? 19.772 5.697 -26.342 1.00 96.31 159 LEU A C 1
ATOM 1300 O O . LEU A 1 159 ? 18.905 5.342 -27.136 1.00 96.31 159 LEU A O 1
ATOM 1304 N N . ALA A 1 160 ? 20.852 6.387 -26.713 1.00 96.31 160 ALA A N 1
ATOM 1305 C CA . ALA A 1 160 ? 21.093 6.803 -28.088 1.00 96.31 160 ALA A CA 1
ATOM 1306 C C . ALA A 1 160 ? 21.291 5.606 -29.029 1.00 96.31 160 ALA A C 1
ATOM 1308 O O . ALA A 1 160 ? 20.862 5.655 -30.178 1.00 96.31 160 ALA A O 1
ATOM 1309 N N . GLU A 1 161 ? 21.936 4.537 -28.556 1.00 96.94 161 GLU A N 1
ATOM 1310 C CA . GLU A 1 161 ? 22.258 3.373 -29.382 1.00 96.94 161 GLU A CA 1
ATOM 1311 C C . GLU A 1 161 ? 21.139 2.323 -29.397 1.00 96.94 161 GLU A C 1
ATOM 1313 O O . GLU A 1 161 ? 20.829 1.797 -30.469 1.00 96.94 161 GLU A O 1
ATOM 1318 N N . GLN A 1 162 ? 20.530 2.037 -28.239 1.00 96.81 162 GLN A N 1
ATOM 1319 C CA . GLN A 1 162 ? 19.573 0.934 -28.072 1.00 96.81 162 GLN A CA 1
ATOM 1320 C C . GLN A 1 162 ? 18.106 1.363 -28.094 1.00 96.81 162 GLN A C 1
ATOM 1322 O O . GLN A 1 162 ? 17.258 0.510 -28.318 1.00 96.81 162 GLN A O 1
ATOM 1327 N N . LEU A 1 163 ? 17.799 2.645 -27.858 1.00 94.88 163 LEU A N 1
ATOM 1328 C CA . LEU A 1 163 ? 16.428 3.170 -27.809 1.00 94.88 163 LEU A CA 1
ATOM 1329 C C . LEU A 1 163 ? 16.237 4.325 -28.805 1.00 94.88 163 LEU A C 1
ATOM 1331 O O . LEU A 1 163 ? 15.662 5.365 -28.472 1.00 94.88 163 LEU A O 1
ATOM 1335 N N . GLN A 1 164 ? 16.740 4.164 -30.032 1.00 92.81 164 GLN A N 1
ATOM 1336 C CA . GLN A 1 164 ? 16.843 5.230 -31.042 1.00 92.81 164 GLN A CA 1
ATOM 1337 C C . GLN A 1 164 ? 15.515 5.946 -31.309 1.00 92.81 164 GLN A C 1
ATOM 1339 O O . GLN A 1 164 ? 15.493 7.162 -31.506 1.00 92.81 164 GLN A O 1
ATOM 1344 N N . VAL A 1 165 ? 14.403 5.203 -31.292 1.00 91.12 165 VAL A N 1
ATOM 1345 C CA . VAL A 1 165 ? 13.064 5.758 -31.538 1.00 91.12 165 VAL A CA 1
ATOM 1346 C C . VAL A 1 165 ? 12.612 6.657 -30.385 1.00 91.12 165 VAL A C 1
ATOM 1348 O O . VAL A 1 165 ? 11.995 7.694 -30.619 1.00 91.12 165 VAL A O 1
ATOM 1351 N N . MET A 1 166 ? 12.934 6.285 -29.143 1.00 92.19 166 MET A N 1
ATOM 1352 C CA . MET A 1 166 ? 12.524 7.026 -27.946 1.00 92.19 166 MET A CA 1
ATOM 1353 C C . MET A 1 166 ? 13.503 8.130 -27.551 1.00 92.19 166 MET A C 1
ATOM 1355 O O . MET A 1 166 ? 13.104 9.070 -26.863 1.00 92.19 166 MET A O 1
ATOM 1359 N N . TYR A 1 167 ? 14.773 8.012 -27.951 1.00 94.19 167 TYR A N 1
ATOM 1360 C CA . TYR A 1 167 ? 15.869 8.843 -27.457 1.00 94.19 167 TYR A CA 1
ATOM 1361 C C . TYR A 1 167 ? 15.590 10.357 -27.506 1.00 94.19 167 TYR A C 1
ATOM 1363 O O . TYR A 1 167 ? 15.800 11.026 -26.492 1.00 94.19 167 TYR A O 1
ATOM 1371 N N . PRO A 1 168 ? 15.048 10.929 -28.602 1.00 93.00 168 PRO A N 1
ATOM 1372 C CA . PRO A 1 168 ? 14.765 12.364 -28.650 1.00 93.00 168 PRO A CA 1
ATOM 1373 C C . PRO A 1 168 ? 13.745 12.827 -27.601 1.00 93.00 168 PRO A C 1
ATOM 1375 O O . PRO A 1 168 ? 13.814 13.961 -27.135 1.00 93.00 168 PRO A O 1
ATOM 1378 N N . SER A 1 169 ? 12.803 11.958 -27.232 1.00 93.56 169 SER A N 1
ATOM 1379 C CA . SER A 1 169 ? 11.718 12.269 -26.298 1.00 93.56 169 SER A CA 1
ATOM 1380 C C . SER A 1 169 ? 12.052 11.911 -24.850 1.00 93.56 169 SER A C 1
ATOM 1382 O O . SER A 1 169 ? 11.450 12.475 -23.942 1.00 93.56 169 SER A O 1
ATOM 1384 N N . CYS A 1 170 ? 13.009 11.010 -24.605 1.00 94.31 170 CYS A N 1
ATOM 1385 C CA . CYS A 1 170 ? 13.293 10.532 -23.251 1.00 94.31 170 CYS A CA 1
ATOM 1386 C C . CYS A 1 170 ? 14.144 11.493 -22.413 1.00 94.31 170 CYS A C 1
ATOM 1388 O O . CYS A 1 170 ? 14.170 11.362 -21.190 1.00 94.31 170 CYS A O 1
ATOM 1390 N N . LEU A 1 171 ? 14.845 12.448 -23.037 1.00 92.62 171 LEU A N 1
ATOM 1391 C CA . LEU A 1 171 ? 15.754 13.362 -22.332 1.00 92.62 171 LEU A CA 1
ATOM 1392 C C . LEU A 1 171 ? 15.035 14.196 -21.262 1.00 92.62 171 LEU A C 1
ATOM 1394 O O . LEU A 1 171 ? 15.551 14.333 -20.157 1.00 92.62 171 LEU A O 1
ATOM 1398 N N . GLU A 1 172 ? 13.818 14.669 -21.540 1.00 92.62 172 GLU A N 1
ATOM 1399 C CA . GLU A 1 172 ? 13.018 15.424 -20.566 1.00 92.62 172 GLU A CA 1
ATOM 1400 C C . GLU A 1 172 ? 12.630 14.556 -19.356 1.00 92.62 172 GLU A C 1
ATOM 1402 O O . GLU A 1 172 ? 12.798 14.955 -18.199 1.00 92.62 172 GLU A O 1
ATOM 1407 N N . THR A 1 173 ? 12.178 13.325 -19.610 1.00 92.62 173 THR A N 1
ATOM 1408 C CA . THR A 1 173 ? 11.859 12.340 -18.568 1.00 92.62 173 THR A CA 1
ATOM 1409 C C . THR A 1 173 ? 13.080 12.032 -17.699 1.00 92.62 173 THR A C 1
ATOM 1411 O O . THR A 1 173 ? 12.962 11.934 -16.474 1.00 92.62 173 THR A O 1
ATOM 1414 N N . ILE A 1 174 ? 14.260 11.908 -18.313 1.00 93.94 174 ILE A N 1
ATOM 1415 C CA . ILE A 1 174 ? 15.523 11.643 -17.614 1.00 93.94 174 ILE A CA 1
ATOM 1416 C C . ILE A 1 174 ? 15.935 12.837 -16.770 1.00 93.94 174 ILE A C 1
ATOM 1418 O O . ILE A 1 174 ? 16.256 12.643 -15.604 1.00 93.94 174 ILE A O 1
ATOM 1422 N N . ASP A 1 175 ? 15.872 14.059 -17.297 1.00 93.44 175 ASP A N 1
ATOM 1423 C CA . ASP A 1 175 ? 16.208 15.264 -16.535 1.00 93.44 175 ASP A CA 1
ATOM 1424 C C . ASP A 1 175 ? 15.315 15.422 -15.294 1.00 93.44 175 ASP A C 1
ATOM 1426 O O . ASP A 1 175 ? 15.770 15.884 -14.244 1.00 93.44 175 ASP A O 1
ATOM 1430 N N . ARG A 1 176 ? 14.057 14.973 -15.372 1.00 90.88 176 ARG A N 1
ATOM 1431 C CA . ARG A 1 176 ? 13.136 14.953 -14.228 1.00 90.88 176 ARG A CA 1
ATOM 1432 C C . ARG A 1 176 ? 13.486 13.872 -13.193 1.00 90.88 176 ARG A C 1
ATOM 1434 O O . ARG A 1 176 ? 13.382 14.122 -11.991 1.00 90.88 176 ARG A O 1
ATOM 1441 N N . LEU A 1 177 ? 13.884 12.674 -13.630 1.00 90.62 177 LEU A N 1
ATOM 1442 C CA . LEU A 1 177 ? 14.153 11.521 -12.748 1.00 90.62 177 LEU A CA 1
ATOM 1443 C C . LEU A 1 177 ? 15.600 11.451 -12.233 1.00 90.62 177 LEU A C 1
ATOM 1445 O O . LEU A 1 177 ? 15.858 10.896 -11.159 1.00 90.62 177 LEU A O 1
ATOM 1449 N N . TYR A 1 178 ? 16.536 12.032 -12.978 1.00 94.19 178 TYR A N 1
ATOM 1450 C CA . TYR A 1 178 ? 17.961 12.118 -12.685 1.00 94.19 178 TYR A CA 1
ATOM 1451 C C . TYR A 1 178 ? 18.476 13.547 -12.957 1.00 94.19 178 TYR A C 1
ATOM 1453 O O . TYR A 1 178 ? 19.172 13.803 -13.942 1.00 94.19 178 TYR A O 1
ATOM 1461 N N . PRO A 1 179 ? 18.126 14.508 -12.076 1.00 94.00 179 PRO A N 1
ATOM 1462 C CA . PRO A 1 179 ? 18.397 15.926 -12.301 1.00 94.00 179 PRO A CA 1
ATOM 1463 C C . PRO A 1 179 ? 19.886 16.266 -12.374 1.00 94.00 179 PRO A C 1
ATOM 1465 O O . PRO A 1 179 ? 20.705 15.642 -11.699 1.00 94.00 179 PRO A O 1
ATOM 1468 N N . THR A 1 180 ? 20.223 17.360 -13.068 1.00 94.81 180 THR A N 1
ATOM 1469 C CA . THR A 1 180 ? 21.602 17.878 -13.216 1.00 94.81 180 THR A CA 1
ATOM 1470 C C . THR A 1 180 ? 22.349 17.979 -11.898 1.00 94.81 180 THR A C 1
ATOM 1472 O O . THR A 1 180 ? 23.465 17.503 -11.807 1.00 94.81 180 THR A O 1
ATOM 1475 N N . LYS A 1 181 ? 21.699 18.442 -10.824 1.00 94.06 181 LYS A N 1
ATOM 1476 C CA . LYS A 1 181 ? 22.335 18.515 -9.498 1.00 94.06 181 LYS A CA 1
ATOM 1477 C C . LYS A 1 181 ? 22.827 17.162 -8.967 1.00 94.06 181 LYS A C 1
ATOM 1479 O O . LYS A 1 181 ? 23.820 17.132 -8.253 1.00 94.06 181 LYS A O 1
ATOM 1484 N N . GLN A 1 182 ? 22.120 16.064 -9.257 1.00 94.81 182 GLN A N 1
ATOM 1485 C CA . GLN A 1 182 ? 22.558 14.717 -8.867 1.00 94.81 182 GLN A CA 1
ATOM 1486 C C . GLN A 1 182 ? 23.708 14.247 -9.764 1.00 94.81 182 GLN A C 1
ATOM 1488 O O . GLN A 1 182 ? 24.685 13.711 -9.249 1.00 94.81 182 GLN A O 1
ATOM 1493 N N . ARG A 1 183 ? 23.613 14.512 -11.073 1.00 95.25 183 ARG A N 1
ATOM 1494 C CA . ARG A 1 183 ? 24.657 14.197 -12.061 1.00 95.25 183 ARG A CA 1
ATOM 1495 C C . ARG A 1 183 ? 25.974 14.911 -11.742 1.00 95.25 183 ARG A C 1
ATOM 1497 O O . ARG A 1 183 ? 27.001 14.262 -11.602 1.00 95.25 183 ARG A O 1
ATOM 1504 N N . ASP A 1 184 ? 25.917 16.221 -11.511 1.00 95.56 184 ASP A N 1
ATOM 1505 C CA . ASP A 1 184 ? 27.071 17.067 -11.175 1.00 95.56 184 ASP A CA 1
ATOM 1506 C C . ASP A 1 184 ? 27.716 16.668 -9.840 1.00 95.56 184 ASP A C 1
ATOM 1508 O O . ASP A 1 184 ? 28.911 16.862 -9.631 1.00 95.56 184 ASP A O 1
ATOM 1512 N N . ALA A 1 185 ? 26.925 16.099 -8.925 1.00 96.44 185 ALA A N 1
ATOM 1513 C CA . ALA A 1 185 ? 27.410 15.558 -7.659 1.00 96.44 185 ALA A CA 1
ATOM 1514 C C . ALA A 1 185 ? 28.026 14.149 -7.795 1.00 96.44 185 ALA A C 1
ATOM 1516 O O . ALA A 1 185 ? 28.407 13.563 -6.782 1.00 96.44 185 ALA A O 1
ATOM 1517 N N . GLY A 1 186 ? 28.099 13.593 -9.010 1.00 95.62 186 GLY A N 1
ATOM 1518 C CA . GLY A 1 186 ? 28.614 12.248 -9.274 1.00 95.62 186 GLY A CA 1
ATOM 1519 C C . GLY A 1 186 ? 27.717 11.131 -8.732 1.00 95.62 186 GLY A C 1
ATOM 1520 O O . GLY A 1 186 ? 28.199 10.042 -8.433 1.00 95.62 186 GLY A O 1
ATOM 1521 N N . VAL A 1 187 ? 26.420 11.392 -8.529 1.00 96.19 187 VAL A N 1
ATOM 1522 C CA . VAL A 1 187 ? 25.490 10.386 -7.995 1.00 96.19 187 VAL A CA 1
ATOM 1523 C C . VAL A 1 187 ? 25.050 9.452 -9.111 1.00 96.19 187 VAL A C 1
ATOM 1525 O O . VAL A 1 187 ? 24.043 9.699 -9.759 1.00 96.19 187 VAL A O 1
ATOM 1528 N N . GLU A 1 188 ? 25.758 8.347 -9.290 1.00 96.50 188 GLU A N 1
ATOM 1529 C CA . GLU A 1 188 ? 25.435 7.359 -10.319 1.00 96.50 188 GLU A CA 1
ATOM 1530 C C . GLU A 1 188 ? 24.099 6.632 -10.071 1.00 96.50 188 GLU A C 1
ATOM 1532 O O . GLU A 1 188 ? 23.633 6.446 -8.934 1.00 96.50 188 GLU A O 1
ATOM 1537 N N . LEU A 1 189 ? 23.487 6.171 -11.161 1.00 95.69 189 LEU A N 1
ATOM 1538 C CA . LEU A 1 189 ? 22.199 5.494 -11.167 1.00 95.69 189 LEU A CA 1
ATOM 1539 C C . LEU A 1 189 ? 22.371 4.015 -10.800 1.00 95.69 189 LEU A C 1
ATOM 1541 O O . LEU A 1 189 ? 23.145 3.299 -11.421 1.00 95.69 189 LEU A O 1
ATOM 1545 N N . SER A 1 190 ? 21.632 3.524 -9.805 1.00 93.94 190 SER A N 1
ATOM 1546 C CA . SER A 1 190 ? 21.591 2.088 -9.503 1.00 93.94 190 SER A CA 1
ATOM 1547 C C . SER A 1 190 ? 20.636 1.348 -10.442 1.00 93.94 190 SER A C 1
ATOM 1549 O O . SER A 1 190 ? 19.670 1.938 -10.931 1.00 93.94 190 SER A O 1
ATOM 1551 N N . PHE A 1 191 ? 20.837 0.039 -10.624 1.00 92.19 191 PHE A N 1
ATOM 1552 C CA . PHE A 1 191 ? 19.978 -0.787 -11.482 1.00 92.19 191 PHE A CA 1
ATOM 1553 C C . PHE A 1 191 ? 18.468 -0.691 -11.144 1.00 92.19 191 PHE A C 1
ATOM 1555 O O . PHE A 1 191 ? 17.670 -0.462 -12.052 1.00 92.19 191 PHE A O 1
ATOM 1562 N N . PRO A 1 192 ? 18.034 -0.724 -9.863 1.00 90.19 192 PRO A N 1
ATOM 1563 C CA . PRO A 1 192 ? 16.650 -0.414 -9.479 1.00 90.19 192 PRO A CA 1
ATOM 1564 C C . PRO A 1 192 ? 16.112 0.919 -10.017 1.00 90.19 192 PRO A C 1
ATOM 1566 O O . PRO A 1 192 ? 15.005 0.986 -10.554 1.00 90.19 192 PRO A O 1
ATOM 1569 N N . ARG A 1 193 ? 16.900 1.998 -9.892 1.00 91.81 193 ARG A N 1
ATOM 1570 C CA . ARG A 1 193 ? 16.494 3.328 -10.371 1.00 91.81 193 ARG A CA 1
ATOM 1571 C C . ARG A 1 193 ? 16.460 3.379 -11.896 1.00 91.81 193 ARG A C 1
ATOM 1573 O O . ARG A 1 193 ? 15.594 4.052 -12.445 1.00 91.81 193 ARG A O 1
ATOM 1580 N N . PHE A 1 194 ? 17.352 2.652 -12.562 1.00 95.06 194 PHE A N 1
ATOM 1581 C CA . PHE A 1 194 ? 17.345 2.492 -14.010 1.00 95.06 194 PHE A CA 1
ATOM 1582 C C . PHE A 1 194 ? 16.109 1.756 -14.520 1.00 95.06 194 PHE A C 1
ATOM 1584 O O . PHE A 1 194 ? 15.447 2.274 -15.411 1.00 95.06 194 PHE A O 1
ATOM 1591 N N . MET A 1 195 ? 15.726 0.622 -13.926 1.00 94.38 195 MET A N 1
ATOM 1592 C CA . MET A 1 195 ? 14.498 -0.083 -14.320 1.00 94.38 195 MET A CA 1
ATOM 1593 C C . MET A 1 195 ? 13.261 0.805 -14.185 1.00 94.38 195 MET A C 1
ATOM 1595 O O . MET A 1 195 ? 12.440 0.876 -15.099 1.00 94.38 195 MET A O 1
ATOM 1599 N N . HIS A 1 196 ? 13.145 1.524 -13.064 1.00 93.00 196 HIS A N 1
ATOM 1600 C CA . HIS A 1 196 ? 12.049 2.467 -12.873 1.00 93.00 196 HIS A CA 1
ATOM 1601 C C . HIS A 1 196 ? 12.088 3.596 -13.914 1.00 93.00 196 HIS A C 1
ATOM 1603 O O . HIS A 1 196 ? 11.056 3.943 -14.482 1.00 93.00 196 HIS A O 1
ATOM 1609 N N . MET A 1 197 ? 13.272 4.131 -14.221 1.00 95.50 197 MET A N 1
ATOM 1610 C CA . MET A 1 197 ? 13.439 5.121 -15.284 1.00 95.50 197 MET A CA 1
ATOM 1611 C C . MET A 1 197 ? 13.010 4.570 -16.647 1.00 95.50 197 MET A C 1
ATOM 1613 O O . MET A 1 197 ? 12.302 5.262 -17.371 1.00 95.50 197 MET A O 1
ATOM 1617 N N . MET A 1 198 ? 13.369 3.329 -16.983 1.00 96.69 198 MET A N 1
ATOM 1618 C CA . MET A 1 198 ? 12.975 2.699 -18.246 1.00 96.69 198 MET A CA 1
ATOM 1619 C C . MET A 1 198 ? 11.465 2.511 -18.337 1.00 96.69 198 MET A C 1
ATOM 1621 O O . MET A 1 198 ? 10.888 2.799 -19.382 1.00 96.69 198 MET A O 1
ATOM 1625 N N . TYR A 1 199 ? 10.809 2.129 -17.239 1.00 96.31 199 TYR A N 1
ATOM 1626 C CA . TYR A 1 199 ? 9.349 2.095 -17.170 1.00 96.31 199 TYR A CA 1
ATOM 1627 C C . TYR A 1 199 ? 8.731 3.473 -17.454 1.00 96.31 199 TYR A C 1
ATO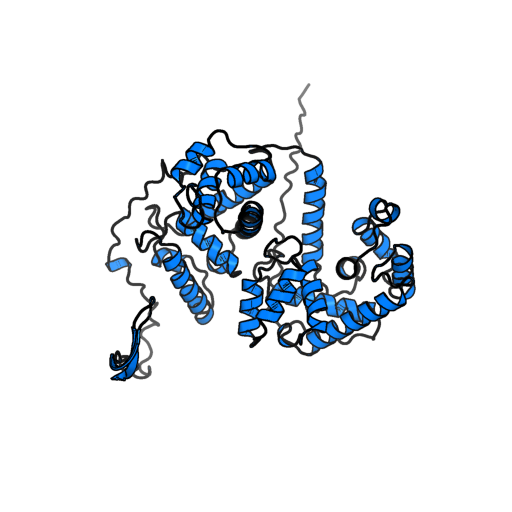M 1629 O O . TYR A 1 199 ? 7.833 3.587 -18.289 1.00 96.31 199 TYR A O 1
ATOM 1637 N N . MET A 1 200 ? 9.239 4.529 -16.810 1.00 95.44 200 MET A N 1
ATOM 1638 C CA . MET A 1 200 ? 8.749 5.897 -17.010 1.00 95.44 200 MET A CA 1
ATOM 1639 C C . MET A 1 200 ? 8.949 6.376 -18.452 1.00 95.44 200 MET A C 1
ATOM 1641 O O . MET A 1 200 ? 8.022 6.919 -19.050 1.00 95.44 200 MET A O 1
ATOM 1645 N N . VAL A 1 201 ? 10.124 6.120 -19.034 1.00 95.31 201 VAL A N 1
ATOM 1646 C CA . VAL A 1 201 ? 10.421 6.440 -20.437 1.00 95.31 201 VAL A CA 1
ATOM 1647 C C . VAL A 1 201 ? 9.494 5.665 -21.377 1.00 95.31 201 VAL A C 1
ATOM 1649 O O . VAL A 1 201 ? 8.926 6.253 -22.290 1.00 95.31 201 VAL A O 1
ATOM 1652 N N . CYS A 1 202 ? 9.256 4.374 -21.134 1.00 95.94 202 CYS A N 1
ATOM 1653 C CA . CYS A 1 202 ? 8.333 3.583 -21.950 1.00 95.94 202 CYS A CA 1
ATOM 1654 C C . CYS A 1 202 ? 6.876 4.065 -21.835 1.00 95.94 202 CYS A C 1
ATOM 1656 O O . CYS A 1 202 ? 6.121 3.942 -22.797 1.00 95.94 202 CYS A O 1
ATOM 1658 N N . CYS A 1 203 ? 6.464 4.618 -20.689 1.00 94.50 203 CYS A N 1
ATOM 1659 C CA . CYS A 1 203 ? 5.137 5.222 -20.535 1.00 94.50 203 CYS A CA 1
ATOM 1660 C C . CYS A 1 203 ? 4.979 6.513 -21.350 1.00 94.50 203 CYS A C 1
ATOM 1662 O O . CYS A 1 203 ? 3.907 6.763 -21.894 1.00 94.50 203 CYS A O 1
ATOM 1664 N N . GLU A 1 204 ? 6.012 7.359 -21.381 1.00 93.81 204 GLU A N 1
ATOM 1665 C CA . GLU A 1 204 ? 5.924 8.716 -21.938 1.00 93.81 204 GLU A CA 1
ATOM 1666 C C . GLU A 1 204 ? 6.351 8.795 -23.408 1.00 93.81 204 GLU A C 1
ATOM 1668 O O . GLU A 1 204 ? 5.808 9.598 -24.165 1.00 93.81 204 GLU A O 1
ATOM 1673 N N . CYS A 1 205 ? 7.304 7.961 -23.828 1.00 94.25 205 CYS A N 1
ATOM 1674 C CA . CYS A 1 205 ? 7.973 8.092 -25.122 1.00 94.25 205 CYS A CA 1
ATOM 1675 C C . CYS A 1 205 ? 7.540 7.048 -26.161 1.00 94.25 205 CYS A C 1
ATOM 1677 O O . CYS A 1 205 ? 7.913 7.185 -27.325 1.00 94.25 205 CYS A O 1
ATOM 1679 N N . LEU A 1 206 ? 6.759 6.024 -25.789 1.00 91.75 206 LEU A N 1
ATOM 1680 C CA . LEU A 1 206 ? 6.251 5.019 -26.733 1.00 91.75 206 LEU A CA 1
ATOM 1681 C C . LEU A 1 206 ? 4.777 5.279 -27.076 1.00 91.75 206 LEU A C 1
ATOM 1683 O O . LEU A 1 206 ? 3.887 4.819 -26.358 1.00 91.75 206 LEU A O 1
ATOM 1687 N N . PRO A 1 207 ? 4.479 5.950 -28.203 1.00 80.62 207 PRO A N 1
ATOM 1688 C CA . PRO A 1 207 ? 3.108 6.315 -28.565 1.00 80.62 207 PRO A CA 1
ATOM 1689 C C . PRO A 1 207 ? 2.198 5.108 -28.843 1.00 80.62 207 PRO A C 1
ATOM 1691 O O . PRO A 1 207 ? 0.980 5.216 -28.735 1.00 80.62 207 PRO A O 1
ATOM 1694 N N . SER A 1 208 ? 2.770 3.958 -29.206 1.00 87.00 208 SER A N 1
ATOM 1695 C CA . SER A 1 208 ? 2.054 2.704 -29.480 1.00 87.00 208 SER A CA 1
ATOM 1696 C C . SER A 1 208 ? 2.046 1.728 -28.301 1.00 87.00 208 SER A C 1
ATOM 1698 O O . SER A 1 208 ? 1.586 0.592 -28.448 1.00 87.00 208 SER A O 1
ATOM 1700 N N . SER A 1 209 ? 2.564 2.144 -27.144 1.00 91.44 209 SER A N 1
ATOM 1701 C CA . SER A 1 209 ? 2.675 1.278 -25.981 1.00 91.44 209 SER A CA 1
ATOM 1702 C C . SER A 1 209 ? 1.310 0.894 -25.423 1.00 91.44 209 SER A C 1
ATOM 1704 O O . SER A 1 209 ? 0.374 1.692 -25.376 1.00 91.44 209 SER A O 1
ATOM 1706 N N . ARG A 1 210 ? 1.208 -0.351 -24.958 1.00 94.00 210 ARG A N 1
ATOM 1707 C CA . ARG A 1 210 ? 0.043 -0.849 -24.214 1.00 94.00 210 ARG A CA 1
ATOM 1708 C C . ARG A 1 210 ? 0.158 -0.622 -22.712 1.00 94.00 210 ARG A C 1
ATOM 1710 O O . ARG A 1 210 ? -0.726 -1.070 -21.985 1.00 94.00 210 ARG A O 1
ATOM 1717 N N . ILE A 1 211 ? 1.235 0.016 -22.257 1.00 94.25 211 ILE A N 1
ATOM 1718 C CA . ILE A 1 211 ? 1.454 0.331 -20.849 1.00 94.25 211 ILE A CA 1
ATOM 1719 C C . ILE A 1 211 ? 0.385 1.349 -20.416 1.00 94.25 211 ILE A C 1
ATOM 1721 O O . ILE A 1 211 ? 0.343 2.447 -20.975 1.00 94.25 211 ILE A O 1
ATOM 1725 N N . PRO A 1 212 ? -0.493 1.016 -19.451 1.00 91.94 212 PRO A N 1
ATOM 1726 C CA . PRO A 1 212 ? -1.506 1.955 -18.967 1.00 91.94 212 PRO A CA 1
ATOM 1727 C C . PRO A 1 212 ? -0.916 3.264 -18.421 1.00 91.94 212 PRO A C 1
ATOM 1729 O O . PRO A 1 212 ? -1.533 4.330 -18.546 1.00 91.94 212 PRO A O 1
ATOM 1732 N N . GLY A 1 213 ? 0.266 3.187 -17.799 1.00 92.12 213 GLY A N 1
ATOM 1733 C CA . GLY A 1 213 ? 0.938 4.326 -17.188 1.00 92.12 213 GLY A CA 1
ATOM 1734 C C . GLY A 1 213 ? 0.123 4.922 -16.039 1.00 92.12 213 GLY A C 1
ATOM 1735 O O . GLY A 1 213 ? 0.129 6.135 -15.824 1.00 92.12 213 GLY A O 1
ATOM 1736 N N . PHE A 1 214 ? -0.647 4.094 -15.333 1.00 91.50 214 PHE A N 1
ATOM 1737 C CA . PHE A 1 214 ? -1.394 4.503 -14.151 1.00 91.50 214 PHE A CA 1
ATOM 1738 C C . PHE A 1 214 ? -0.423 4.749 -12.994 1.00 91.50 214 PHE A C 1
ATOM 1740 O O . PHE A 1 214 ? -0.436 5.823 -12.384 1.00 91.50 214 PHE A O 1
ATOM 1747 N N . TYR A 1 215 ? 0.494 3.807 -12.747 1.00 91.75 215 TYR A N 1
ATOM 1748 C CA . TYR A 1 215 ? 1.427 3.924 -11.623 1.00 91.75 215 TYR A CA 1
ATOM 1749 C C . TYR A 1 215 ? 2.548 4.937 -11.866 1.00 91.75 215 TYR A C 1
ATOM 1751 O O . TYR A 1 215 ? 3.063 5.508 -10.903 1.00 91.75 215 TYR A O 1
ATOM 1759 N N . SER A 1 216 ? 2.884 5.231 -13.128 1.00 89.69 216 SER A N 1
ATOM 1760 C CA . SER A 1 216 ? 3.819 6.314 -13.463 1.00 89.69 216 SER A CA 1
ATOM 1761 C C . SER A 1 216 ? 3.236 7.677 -13.084 1.00 89.69 216 SER A C 1
ATOM 1763 O O . SER A 1 216 ? 3.866 8.448 -12.358 1.00 89.69 216 SER A O 1
ATOM 1765 N N . LYS A 1 217 ? 1.982 7.941 -13.471 1.00 89.00 217 LYS A N 1
ATOM 1766 C CA . LYS A 1 217 ? 1.247 9.162 -13.098 1.00 89.00 217 LYS A CA 1
ATOM 1767 C C . LYS A 1 217 ? 1.074 9.284 -11.586 1.00 89.00 217 LYS A C 1
ATOM 1769 O O . LYS A 1 217 ? 1.250 10.369 -11.031 1.00 89.00 217 LYS A O 1
ATOM 1774 N N . LEU A 1 218 ? 0.772 8.176 -10.906 1.00 84.75 218 LEU A N 1
ATOM 1775 C CA . LEU A 1 218 ? 0.621 8.167 -9.453 1.00 84.75 218 LEU A CA 1
ATOM 1776 C C . LEU A 1 218 ? 1.948 8.452 -8.729 1.00 84.75 218 LEU A C 1
ATOM 1778 O O . LEU A 1 218 ? 1.963 9.206 -7.753 1.00 84.75 218 LEU A O 1
ATOM 1782 N N . GLY A 1 219 ? 3.059 7.886 -9.213 1.00 81.56 219 GLY A N 1
ATOM 1783 C CA . GLY A 1 219 ? 4.406 8.156 -8.708 1.00 81.56 219 GLY A CA 1
ATOM 1784 C C . GLY A 1 219 ? 4.812 9.621 -8.880 1.00 81.56 219 GLY A C 1
ATOM 1785 O O . GLY A 1 219 ? 5.248 10.252 -7.916 1.00 81.56 219 GLY A O 1
ATOM 1786 N N . LEU A 1 220 ? 4.572 10.198 -10.063 1.00 79.94 220 LEU A N 1
ATOM 1787 C CA . LEU A 1 220 ? 4.823 11.619 -10.330 1.00 79.94 220 LEU A CA 1
ATOM 1788 C C . LEU A 1 220 ? 3.986 12.524 -9.425 1.00 79.94 220 LEU A C 1
ATOM 1790 O O . LEU A 1 220 ? 4.528 13.418 -8.784 1.00 79.94 220 LEU A O 1
ATOM 1794 N N . ALA A 1 221 ? 2.696 12.225 -9.251 1.00 79.31 221 ALA A N 1
ATOM 1795 C CA . ALA A 1 221 ? 1.840 12.978 -8.341 1.00 79.31 221 ALA A CA 1
ATOM 1796 C C . ALA A 1 221 ? 2.313 12.909 -6.874 1.00 79.31 221 ALA A C 1
ATOM 1798 O O . ALA A 1 221 ? 2.054 13.837 -6.103 1.00 79.31 221 ALA A O 1
ATOM 1799 N N . LYS A 1 222 ? 2.988 11.826 -6.456 1.00 77.19 222 LYS A N 1
ATOM 1800 C CA . LYS A 1 222 ? 3.637 11.737 -5.134 1.00 77.19 222 LYS A CA 1
ATOM 1801 C C . LYS A 1 222 ? 4.907 12.593 -5.080 1.00 77.19 222 LYS A C 1
ATOM 1803 O O . LYS A 1 222 ? 5.108 13.294 -4.090 1.00 77.19 222 LYS A O 1
ATOM 1808 N N . GLN A 1 223 ? 5.736 12.562 -6.123 1.00 71.75 223 GLN A N 1
ATOM 1809 C CA . GLN A 1 223 ? 6.978 13.337 -6.191 1.00 71.75 223 GLN A CA 1
ATOM 1810 C C . GLN A 1 223 ? 6.709 14.847 -6.250 1.00 71.75 223 GLN A C 1
ATOM 1812 O O . GLN A 1 223 ? 7.325 15.599 -5.496 1.00 71.75 223 GLN A O 1
ATOM 1817 N N . ASP A 1 224 ? 5.736 15.277 -7.051 1.00 71.38 224 ASP A N 1
ATOM 1818 C CA . ASP A 1 224 ? 5.306 16.674 -7.135 1.00 71.38 224 ASP A CA 1
ATOM 1819 C C . ASP A 1 224 ? 4.756 17.160 -5.798 1.00 71.38 224 ASP A C 1
ATOM 1821 O O . ASP A 1 224 ? 5.121 18.240 -5.338 1.00 71.38 224 ASP A O 1
ATOM 1825 N N . ARG A 1 225 ? 3.954 16.332 -5.110 1.00 69.31 225 ARG A N 1
ATOM 1826 C CA . ARG A 1 225 ? 3.516 16.640 -3.744 1.00 69.31 225 ARG A CA 1
ATOM 1827 C C . ARG A 1 225 ? 4.697 16.792 -2.806 1.00 69.31 225 ARG A C 1
ATOM 1829 O O . ARG A 1 225 ? 4.690 17.728 -2.023 1.00 69.31 225 ARG A O 1
ATOM 1836 N N . HIS A 1 226 ? 5.699 15.917 -2.877 1.00 67.00 226 HIS A N 1
ATOM 1837 C CA . HIS A 1 226 ? 6.872 16.007 -2.012 1.00 67.00 226 HIS A CA 1
ATOM 1838 C C . HIS A 1 226 ? 7.698 17.270 -2.298 1.00 67.00 226 HIS A C 1
ATOM 1840 O O . HIS A 1 226 ? 8.167 17.909 -1.357 1.00 67.00 226 HIS A O 1
ATOM 1846 N N . LEU A 1 227 ? 7.841 17.658 -3.570 1.00 61.12 227 LEU A N 1
ATOM 1847 C CA . LEU A 1 227 ? 8.522 18.888 -3.979 1.00 61.12 227 LEU A CA 1
ATOM 1848 C C . LEU A 1 227 ? 7.753 20.134 -3.524 1.00 61.12 227 LEU A C 1
ATOM 1850 O O . LEU A 1 227 ? 8.358 21.024 -2.923 1.00 61.12 227 LEU A O 1
ATOM 1854 N N . GLN A 1 228 ? 6.431 20.156 -3.707 1.00 58.91 228 GLN A N 1
ATOM 1855 C CA . GLN A 1 228 ? 5.548 21.215 -3.205 1.00 58.91 228 GLN A CA 1
ATOM 1856 C C . GLN A 1 228 ? 5.552 21.276 -1.669 1.00 58.91 228 GLN A C 1
ATOM 1858 O O . GLN A 1 228 ? 5.561 22.360 -1.092 1.00 58.91 228 GLN A O 1
ATOM 1863 N N . HIS A 1 229 ? 5.650 20.131 -0.984 1.00 55.91 229 HIS A N 1
ATOM 1864 C CA . HIS A 1 229 ? 5.736 20.079 0.478 1.00 55.91 229 HIS A CA 1
ATOM 1865 C C . HIS A 1 229 ? 7.020 20.670 1.056 1.00 55.91 229 HIS A C 1
ATOM 1867 O O . HIS A 1 229 ? 7.059 21.051 2.227 1.00 55.91 229 HIS A O 1
ATOM 1873 N N . THR A 1 230 ? 8.061 20.795 0.237 1.00 55.19 230 THR A N 1
ATOM 1874 C CA . THR A 1 230 ? 9.288 21.495 0.625 1.00 55.19 230 THR A CA 1
ATOM 1875 C C . THR A 1 230 ? 9.114 23.016 0.687 1.00 55.19 230 THR A C 1
ATOM 1877 O O . THR A 1 230 ? 9.999 23.680 1.220 1.00 55.19 230 THR A O 1
ATOM 1880 N N . GLN A 1 231 ? 8.009 23.583 0.180 1.00 49.25 231 GLN A N 1
ATOM 1881 C CA . GLN A 1 231 ? 7.822 25.038 0.096 1.00 49.25 231 GLN A CA 1
ATOM 1882 C C . GLN A 1 231 ? 6.819 25.645 1.086 1.00 49.25 231 GLN A C 1
ATOM 1884 O O . GLN A 1 231 ? 6.824 26.863 1.235 1.00 49.25 231 GLN A O 1
ATOM 1889 N N . GLU A 1 232 ? 6.067 24.859 1.865 1.00 55.81 232 GLU A N 1
ATOM 1890 C CA . GLU A 1 232 ? 5.210 25.412 2.927 1.00 55.81 232 GLU A CA 1
ATOM 1891 C C . GLU A 1 232 ? 5.486 24.755 4.291 1.00 55.81 232 GLU A C 1
ATOM 1893 O O . GLU A 1 232 ? 5.246 23.571 4.543 1.00 55.81 232 GLU A O 1
ATOM 1898 N N . LEU A 1 233 ? 6.032 25.563 5.205 1.00 78.25 233 LEU A N 1
ATOM 1899 C CA . LEU A 1 233 ? 6.354 25.246 6.602 1.00 78.25 233 LEU A CA 1
ATOM 1900 C C . LEU A 1 233 ? 5.097 25.120 7.484 1.00 78.25 233 LEU A C 1
ATOM 1902 O O . LEU A 1 233 ? 5.129 25.500 8.649 1.00 78.25 233 LEU A O 1
ATOM 1906 N N . ALA A 1 234 ? 3.981 24.622 6.954 1.00 89.25 234 ALA A N 1
ATOM 1907 C CA . ALA A 1 234 ? 2.753 24.514 7.726 1.00 89.25 234 ALA A CA 1
ATOM 1908 C C . ALA A 1 234 ? 2.965 23.603 8.952 1.00 89.25 234 ALA A C 1
ATOM 1910 O O . ALA A 1 234 ? 3.590 22.539 8.855 1.00 89.25 234 ALA A O 1
ATOM 1911 N N . VAL A 1 235 ? 2.496 24.066 10.112 1.00 94.25 235 VAL A N 1
ATOM 1912 C CA . VAL A 1 235 ? 2.644 23.414 11.419 1.00 94.25 235 VAL A CA 1
ATOM 1913 C C . VAL A 1 235 ? 1.257 23.089 11.959 1.00 94.25 235 VAL A C 1
ATOM 1915 O O . VAL A 1 235 ? 0.334 23.891 11.840 1.00 94.25 235 VAL A O 1
ATOM 1918 N N . GLY A 1 236 ? 1.117 21.921 12.578 1.00 94.81 236 GLY A N 1
ATOM 1919 C CA . GLY A 1 236 ? -0.094 21.543 13.288 1.00 94.81 236 GLY A CA 1
ATOM 1920 C C . GLY A 1 236 ? -1.280 21.272 12.370 1.00 94.81 236 GLY A C 1
ATOM 1921 O O . GLY A 1 236 ? -1.098 20.555 11.381 1.00 94.81 236 GLY A O 1
ATOM 1922 N N . PRO A 1 237 ? -2.467 21.834 12.674 1.00 96.38 237 PRO A N 1
ATOM 1923 C CA . PRO A 1 237 ? -3.681 21.664 11.874 1.00 96.38 237 PRO A CA 1
ATOM 1924 C C . PRO A 1 237 ? -3.537 22.034 10.396 1.00 96.38 237 PRO A C 1
ATOM 1926 O O . PRO A 1 237 ? -4.202 21.444 9.553 1.00 96.38 237 PRO A O 1
ATOM 1929 N N . GLU A 1 238 ? -2.625 22.955 10.078 1.00 94.69 238 GLU A N 1
ATOM 1930 C CA . GLU A 1 238 ? -2.364 23.393 8.703 1.00 94.69 238 GLU A CA 1
ATOM 1931 C C . GLU A 1 238 ? -1.404 22.457 7.948 1.00 94.69 238 GLU A C 1
ATOM 1933 O O . GLU A 1 238 ? -1.232 22.568 6.734 1.00 94.69 238 GLU A O 1
ATOM 1938 N N . SER A 1 239 ? -0.732 21.530 8.643 1.00 92.69 239 SER A N 1
ATOM 1939 C CA . SER A 1 239 ? 0.168 20.579 7.984 1.00 92.69 239 SER A CA 1
ATOM 1940 C C . SER A 1 239 ? -0.620 19.631 7.074 1.00 92.69 239 SER A C 1
ATOM 1942 O O . SER A 1 239 ? -1.706 19.168 7.432 1.00 92.69 239 SER A O 1
ATOM 1944 N N . SER A 1 240 ? -0.072 19.277 5.902 1.00 90.25 240 SER A N 1
ATOM 1945 C CA . SER A 1 240 ? -0.815 18.399 4.979 1.00 90.25 240 SER A CA 1
ATOM 1946 C C . SER A 1 240 ? -1.113 17.036 5.585 1.00 90.25 240 SER A C 1
ATOM 1948 O O . SER A 1 240 ? -2.163 16.473 5.293 1.00 90.25 240 SER A O 1
ATOM 1950 N N . THR A 1 241 ? -0.225 16.521 6.442 1.00 92.94 241 THR A N 1
ATOM 1951 C CA . THR A 1 241 ? -0.435 15.256 7.141 1.00 92.94 241 THR A CA 1
ATOM 1952 C C . THR A 1 241 ? -1.657 15.332 8.043 1.00 92.94 241 THR A C 1
ATOM 1954 O O . THR A 1 241 ? -2.468 14.411 8.049 1.00 92.94 241 THR A O 1
ATOM 1957 N N . TRP A 1 242 ? -1.815 16.438 8.774 1.00 95.50 242 TRP A N 1
ATOM 1958 C CA . TRP A 1 242 ? -2.980 16.653 9.623 1.00 95.50 242 TRP A CA 1
ATOM 1959 C C . TRP A 1 242 ? -4.260 16.735 8.797 1.00 95.50 242 TRP A C 1
ATOM 1961 O O . TRP A 1 242 ? -5.199 15.997 9.072 1.00 95.50 242 TRP A O 1
ATOM 1971 N N . ILE A 1 243 ? -4.282 17.560 7.745 1.00 94.94 243 ILE A N 1
ATOM 1972 C CA . ILE A 1 243 ? -5.444 17.708 6.852 1.00 94.94 243 ILE A CA 1
ATOM 1973 C C . ILE A 1 243 ? -5.800 16.369 6.186 1.00 94.94 243 ILE A C 1
ATOM 1975 O O . ILE A 1 243 ? -6.972 16.020 6.054 1.00 94.94 243 ILE A O 1
ATOM 1979 N N . PHE A 1 244 ? -4.792 15.601 5.772 1.00 94.12 244 PHE A N 1
ATOM 1980 C CA . PHE A 1 244 ? -4.960 14.276 5.184 1.00 94.12 244 PHE A CA 1
ATOM 1981 C C . PHE A 1 244 ? -5.614 13.295 6.164 1.00 94.12 244 PHE A C 1
ATOM 1983 O O . PHE A 1 244 ? -6.591 12.641 5.800 1.00 94.12 244 PHE A O 1
ATOM 1990 N N . LEU A 1 245 ? -5.116 13.222 7.402 1.00 96.56 245 LEU A N 1
ATOM 1991 C CA . LEU A 1 245 ? -5.691 12.353 8.427 1.00 96.56 245 LEU A CA 1
ATOM 1992 C C . LEU A 1 245 ? -7.068 12.834 8.898 1.00 96.56 245 LEU A C 1
ATOM 1994 O O . LEU A 1 245 ? -7.929 12.000 9.151 1.00 96.56 245 LEU A O 1
ATOM 1998 N N . LEU A 1 246 ? -7.297 14.148 8.970 1.00 96.75 246 LEU A N 1
ATOM 1999 C CA . LEU A 1 246 ? -8.601 14.734 9.287 1.00 96.75 246 LEU A CA 1
ATOM 2000 C C . LEU A 1 246 ? -9.658 14.239 8.297 1.00 96.75 246 LEU A C 1
ATOM 2002 O O . LEU A 1 246 ? -10.651 13.654 8.713 1.00 96.75 246 LEU A O 1
ATOM 2006 N N . ARG A 1 247 ? -9.388 14.359 6.992 1.00 95.69 247 ARG A N 1
ATOM 2007 C CA . ARG A 1 247 ? -10.292 13.854 5.947 1.00 95.69 247 ARG A CA 1
ATOM 2008 C C . ARG A 1 247 ? -10.494 12.341 6.023 1.00 95.69 247 ARG A C 1
ATOM 2010 O O . ARG A 1 247 ? -11.603 11.864 5.812 1.00 95.69 247 ARG A O 1
ATOM 2017 N N . ALA A 1 248 ? -9.442 11.575 6.321 1.00 96.38 248 ALA A N 1
ATOM 2018 C CA . ALA A 1 248 ? -9.570 10.129 6.497 1.00 96.38 248 ALA A CA 1
ATOM 2019 C C . ALA A 1 248 ? -10.478 9.779 7.690 1.00 96.38 248 ALA A C 1
ATOM 2021 O O . ALA A 1 248 ? -11.326 8.896 7.573 1.00 96.38 248 ALA A O 1
ATOM 2022 N N . PHE A 1 249 ? -10.349 10.486 8.818 1.00 97.06 249 PHE A N 1
ATOM 2023 C CA . PHE A 1 249 ? -11.229 10.290 9.969 1.00 97.06 249 PHE A CA 1
ATOM 2024 C C . PHE A 1 249 ? -12.667 10.720 9.682 1.00 97.06 249 PHE A C 1
ATOM 2026 O O . PHE A 1 249 ? -13.576 9.984 10.041 1.00 97.06 249 PHE A O 1
ATOM 2033 N N . GLU A 1 250 ? -12.890 11.832 8.980 1.00 95.50 250 GLU A N 1
ATOM 2034 C CA . GLU A 1 250 ? -14.235 12.247 8.554 1.00 95.50 250 GLU A CA 1
ATOM 2035 C C . GLU A 1 250 ? -14.924 11.171 7.700 1.00 95.50 250 GLU A C 1
ATOM 2037 O O . GLU A 1 250 ? -16.102 10.881 7.903 1.00 95.50 250 GLU A O 1
ATOM 2042 N N . VAL A 1 251 ? -14.192 10.531 6.781 1.00 95.31 251 VAL A N 1
ATOM 2043 C CA . VAL A 1 251 ? -14.731 9.424 5.974 1.00 95.31 251 VAL A CA 1
ATOM 2044 C C . VAL A 1 251 ? -15.008 8.192 6.839 1.00 95.31 251 VAL A C 1
ATOM 2046 O O . VAL A 1 251 ? -16.065 7.587 6.694 1.00 95.31 251 VAL A O 1
ATOM 2049 N N . LEU A 1 252 ? -14.123 7.850 7.781 1.00 96.06 252 LEU A N 1
ATOM 2050 C CA . LEU A 1 252 ? -14.360 6.757 8.735 1.00 96.06 252 LEU A CA 1
ATOM 2051 C C . LEU A 1 252 ? -15.606 7.001 9.598 1.00 96.06 252 LEU A C 1
ATOM 2053 O O . LEU A 1 252 ? -16.360 6.065 9.856 1.00 96.06 252 LEU A O 1
ATOM 2057 N N . GLU A 1 253 ? -15.847 8.242 10.028 1.00 96.00 253 GLU A N 1
ATOM 2058 C CA . GLU A 1 253 ? -17.057 8.618 10.764 1.00 96.00 253 GLU A CA 1
ATOM 2059 C C . GLU A 1 253 ? -18.323 8.425 9.920 1.00 96.00 253 GLU A C 1
ATOM 2061 O O . GLU A 1 253 ? -19.310 7.876 10.418 1.00 96.00 253 GLU A O 1
ATOM 2066 N N . GLN A 1 254 ? -18.283 8.831 8.647 1.00 94.81 254 GLN A N 1
ATOM 2067 C CA . GLN A 1 254 ? -19.386 8.637 7.701 1.00 94.81 254 GLN A CA 1
ATOM 2068 C C . GLN A 1 254 ? -19.623 7.156 7.396 1.00 94.81 254 GLN A C 1
ATOM 2070 O O . GLN A 1 254 ? -20.768 6.717 7.301 1.00 94.81 254 GLN A O 1
ATOM 2075 N N . ASP A 1 255 ? -18.556 6.376 7.229 1.00 94.56 255 ASP A N 1
ATOM 2076 C CA . ASP A 1 255 ? -18.659 4.944 6.973 1.00 94.56 255 ASP A CA 1
ATOM 2077 C C . ASP A 1 255 ? -19.241 4.222 8.194 1.00 94.56 255 ASP A C 1
ATOM 2079 O O . ASP A 1 255 ? -20.156 3.417 8.029 1.00 94.56 255 ASP A O 1
ATOM 2083 N N . PHE A 1 256 ? -18.834 4.584 9.416 1.00 95.94 256 PHE A N 1
ATOM 2084 C CA . PHE A 1 256 ? -19.437 4.053 10.642 1.00 95.94 256 PHE A CA 1
ATOM 2085 C C . PHE A 1 256 ? -20.951 4.314 10.709 1.00 95.94 256 PHE A C 1
ATOM 2087 O O . PHE A 1 256 ? -21.721 3.393 10.967 1.00 95.94 256 PHE A O 1
ATOM 2094 N N . GLU A 1 257 ? -21.409 5.536 10.409 1.00 94.69 257 GLU A N 1
ATOM 2095 C CA . GLU A 1 257 ? -22.849 5.863 10.359 1.00 94.69 257 GLU A CA 1
ATOM 2096 C C . GLU A 1 257 ? -23.632 5.045 9.344 1.00 94.69 257 GLU A C 1
ATOM 2098 O O . GLU A 1 257 ? -24.805 4.730 9.556 1.00 94.69 257 GLU A O 1
ATOM 2103 N N . LYS A 1 258 ? -23.016 4.727 8.202 1.00 93.62 258 LYS A N 1
ATOM 2104 C CA . LYS A 1 258 ? -23.682 3.894 7.202 1.00 93.62 258 LYS A CA 1
ATOM 2105 C C . LYS A 1 258 ? -23.963 2.507 7.767 1.00 93.62 258 LYS A C 1
ATOM 2107 O O . LYS A 1 258 ? -24.975 1.927 7.368 1.00 93.62 258 LYS A O 1
ATOM 2112 N N . PHE A 1 259 ? -23.117 2.004 8.662 1.00 94.69 259 PHE A N 1
ATOM 2113 C CA . PHE A 1 259 ? -23.288 0.709 9.308 1.00 94.69 259 PHE A CA 1
ATOM 2114 C C . PHE A 1 259 ? -24.194 0.756 10.542 1.00 94.69 259 PHE A C 1
ATOM 2116 O O . PHE A 1 259 ? -25.056 -0.109 10.643 1.00 94.69 259 PHE A O 1
ATOM 2123 N N . ASP A 1 260 ? -24.078 1.762 11.415 1.00 95.75 260 ASP A N 1
ATOM 2124 C CA . ASP A 1 260 ? -24.916 1.924 12.621 1.00 95.75 260 ASP A CA 1
ATOM 2125 C C . ASP A 1 260 ? -26.358 2.340 12.254 1.00 95.75 260 ASP A C 1
ATOM 2127 O O . ASP A 1 260 ? -26.788 3.489 12.401 1.00 95.75 260 ASP A O 1
ATOM 2131 N N . LYS A 1 261 ? -27.132 1.387 11.721 1.00 94.38 261 LYS A N 1
ATOM 2132 C CA . LYS A 1 261 ? -28.530 1.593 11.315 1.00 94.38 261 LYS A CA 1
ATOM 2133 C C . LYS A 1 261 ? -29.438 1.812 12.516 1.00 94.38 261 LYS A C 1
ATOM 2135 O O . LYS A 1 261 ? -30.489 2.446 12.381 1.00 94.38 261 LYS A O 1
ATOM 2140 N N . SER A 1 262 ? -29.077 1.253 13.666 1.00 92.75 262 SER A N 1
ATOM 2141 C CA . SER A 1 262 ? -29.834 1.389 14.902 1.00 92.75 262 SER A CA 1
ATOM 2142 C C . SER A 1 262 ? -29.653 2.763 15.570 1.00 92.75 262 SER A C 1
ATOM 2144 O O . SER A 1 262 ? -30.514 3.174 16.369 1.00 92.75 262 SER A O 1
ATOM 2146 N N . GLY A 1 263 ? -28.575 3.480 15.233 1.00 94.25 263 GLY A N 1
ATOM 2147 C CA . GLY A 1 263 ? -28.178 4.745 15.842 1.00 94.25 263 GLY A CA 1
ATOM 2148 C C . GLY A 1 263 ? -27.943 4.595 17.343 1.00 94.25 263 GLY A C 1
ATOM 2149 O O . GLY A 1 263 ? -28.407 5.437 18.122 1.00 94.25 263 GLY A O 1
ATOM 2150 N N . ASP A 1 264 ? -27.388 3.462 17.774 1.00 94.00 264 ASP A N 1
ATOM 2151 C CA . ASP A 1 264 ? -27.079 3.189 19.182 1.00 94.00 264 ASP A CA 1
ATOM 2152 C C . ASP A 1 264 ? -25.590 3.373 19.515 1.00 94.00 264 ASP A C 1
ATOM 2154 O O . ASP A 1 264 ? -25.189 3.306 20.685 1.00 94.00 264 ASP A O 1
ATOM 2158 N N . GLY A 1 265 ? -24.806 3.739 18.497 1.00 94.81 265 GLY A N 1
ATOM 2159 C CA . GLY A 1 265 ? -23.378 3.939 18.591 1.00 94.81 265 GLY A CA 1
ATOM 2160 C C . GLY A 1 265 ? -22.604 2.629 18.576 1.00 94.81 265 GLY A C 1
ATOM 2161 O O . GLY A 1 265 ? -21.427 2.665 18.905 1.00 94.81 265 GLY A O 1
ATOM 2162 N N . TYR A 1 266 ? -23.208 1.502 18.215 1.00 95.81 266 TYR A N 1
ATOM 2163 C CA . TYR A 1 266 ? -22.520 0.243 17.969 1.00 95.81 266 TYR A CA 1
ATOM 2164 C C . TYR A 1 266 ? -22.869 -0.280 16.574 1.00 95.81 266 TYR A C 1
ATOM 2166 O O . TYR A 1 266 ? -23.928 0.013 16.036 1.00 95.81 266 TYR A O 1
ATOM 2174 N N . ILE A 1 267 ? -21.971 -1.079 16.001 1.00 96.44 267 ILE A N 1
ATOM 2175 C CA . ILE A 1 267 ? -22.247 -1.876 14.806 1.00 96.44 267 ILE A CA 1
ATOM 2176 C C . ILE A 1 267 ? -22.298 -3.334 15.232 1.00 96.44 267 ILE A C 1
ATOM 2178 O O . ILE A 1 267 ? -21.275 -3.912 15.613 1.00 96.44 267 ILE A O 1
ATOM 2182 N N . ASP A 1 268 ? -23.472 -3.951 15.173 1.00 95.69 268 ASP A N 1
ATOM 2183 C CA . ASP A 1 268 ? -23.558 -5.397 15.349 1.00 95.69 268 ASP A CA 1
ATOM 2184 C C . ASP A 1 268 ? -23.162 -6.155 14.067 1.00 95.69 268 ASP A C 1
ATOM 2186 O O . ASP A 1 268 ? -23.022 -5.597 12.974 1.00 95.69 268 ASP A O 1
ATOM 2190 N N . TYR A 1 269 ? -22.949 -7.467 14.188 1.00 94.44 269 TYR A N 1
ATOM 2191 C CA . TYR A 1 269 ? -22.555 -8.267 13.030 1.00 94.44 269 TYR A CA 1
ATOM 2192 C C . TYR A 1 269 ? -23.633 -8.275 11.928 1.00 94.44 269 TYR A C 1
ATOM 2194 O O . TYR A 1 269 ? -23.298 -8.351 10.750 1.00 94.44 269 TYR A O 1
ATOM 2202 N N . VAL A 1 270 ? -24.922 -8.166 12.270 1.00 93.69 270 VAL A N 1
ATOM 2203 C CA . VAL A 1 270 ? -26.011 -8.140 11.280 1.00 93.69 270 VAL A CA 1
ATOM 2204 C C . VAL A 1 270 ? -25.937 -6.858 10.454 1.00 93.69 270 VAL A C 1
ATOM 2206 O O . VAL A 1 270 ? -25.905 -6.942 9.226 1.00 93.69 270 VAL A O 1
ATOM 2209 N N . GLU A 1 271 ? -25.837 -5.703 11.107 1.00 95.25 271 GLU A N 1
ATOM 2210 C CA . GLU A 1 271 ? -25.631 -4.393 10.486 1.00 95.25 271 GLU A CA 1
ATOM 2211 C C . GLU A 1 271 ? -24.407 -4.392 9.570 1.00 95.25 271 GLU A C 1
ATOM 2213 O O . GLU A 1 271 ? -24.491 -3.994 8.404 1.00 95.25 271 GLU A O 1
ATOM 2218 N N . LEU A 1 272 ? -23.301 -4.955 10.059 1.00 94.31 272 LEU A N 1
ATOM 2219 C CA . LEU A 1 272 ? -22.077 -5.127 9.293 1.00 94.31 272 LEU A CA 1
ATOM 2220 C C . LEU A 1 272 ? -22.297 -5.975 8.027 1.00 94.31 272 LEU A C 1
ATOM 2222 O O . LEU A 1 272 ? -21.897 -5.581 6.936 1.00 94.31 272 LEU A O 1
ATOM 2226 N N . THR A 1 273 ? -22.986 -7.118 8.125 1.00 93.44 273 THR A N 1
ATOM 2227 C CA . THR A 1 273 ? -23.264 -7.965 6.947 1.00 93.44 273 THR A CA 1
ATOM 2228 C C . THR A 1 273 ? -24.240 -7.347 5.943 1.00 93.44 273 THR A C 1
ATOM 2230 O O . THR A 1 273 ? -24.245 -7.745 4.770 1.00 93.44 273 THR A O 1
ATOM 2233 N N . MET A 1 274 ? -25.078 -6.404 6.387 1.00 91.12 274 MET A N 1
ATOM 2234 C CA . MET A 1 274 ? -26.029 -5.688 5.536 1.00 91.12 274 MET A CA 1
ATOM 2235 C C . MET A 1 274 ? -25.363 -4.604 4.688 1.00 91.12 274 MET A C 1
ATOM 2237 O O . MET A 1 274 ? -25.882 -4.310 3.613 1.00 91.12 274 MET A O 1
ATOM 2241 N N . GLY A 1 275 ? -24.247 -4.027 5.143 1.00 88.56 275 GLY A N 1
ATOM 2242 C CA . GLY A 1 275 ? -23.502 -3.020 4.378 1.00 88.56 275 GLY A CA 1
ATOM 2243 C C . GLY A 1 275 ? -22.460 -3.588 3.408 1.00 88.56 275 GLY A C 1
ATOM 2244 O O . GLY A 1 275 ? -21.868 -2.823 2.655 1.00 88.56 275 GLY A O 1
ATOM 2245 N N . ILE A 1 276 ? -22.252 -4.910 3.382 1.00 89.06 276 ILE A N 1
ATOM 2246 C CA . ILE A 1 276 ? -21.362 -5.553 2.403 1.00 89.06 276 ILE A CA 1
ATOM 2247 C C . ILE A 1 276 ? -21.989 -5.478 0.998 1.00 89.06 276 ILE A C 1
ATOM 2249 O O . ILE A 1 276 ? -23.161 -5.854 0.849 1.00 89.06 276 ILE A O 1
ATOM 2253 N N . PRO A 1 277 ? -21.213 -5.098 -0.038 1.00 83.75 277 PRO A N 1
ATOM 2254 C CA . PRO A 1 277 ? -21.673 -5.029 -1.423 1.00 83.75 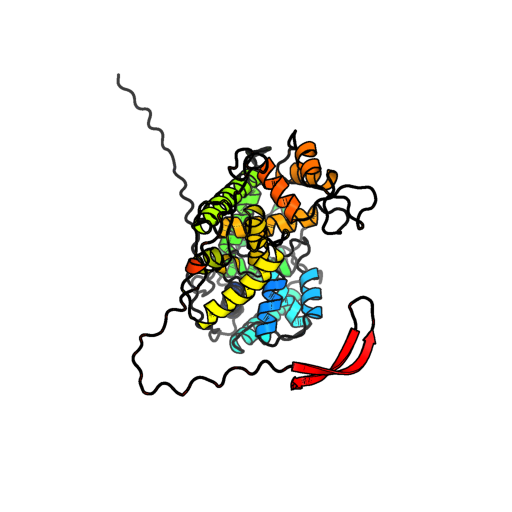277 PRO A CA 1
ATOM 2255 C C . PRO A 1 277 ? -22.382 -6.299 -1.918 1.00 83.75 277 PRO A C 1
ATOM 2257 O O . PRO A 1 277 ? -22.027 -7.435 -1.573 1.00 83.75 277 PRO A O 1
ATOM 2260 N N . LEU A 1 278 ? -23.368 -6.119 -2.800 1.00 84.56 278 LEU A N 1
ATOM 2261 C CA . LEU A 1 278 ? -24.060 -7.220 -3.474 1.00 84.56 278 LEU A CA 1
ATOM 2262 C C . LEU A 1 278 ? -23.172 -7.830 -4.572 1.00 84.56 278 LEU A C 1
ATOM 2264 O O . LEU A 1 278 ? -23.324 -7.537 -5.754 1.00 84.56 278 LEU A O 1
ATOM 2268 N N . VAL A 1 279 ? -22.249 -8.702 -4.171 1.00 87.06 279 VAL A N 1
ATOM 2269 C CA . VAL A 1 279 ? -21.396 -9.496 -5.072 1.00 87.06 279 VAL A CA 1
ATOM 2270 C C . VAL A 1 279 ? -21.935 -10.918 -5.271 1.00 87.06 279 VAL A C 1
ATOM 2272 O O . VAL A 1 279 ? -22.886 -11.341 -4.607 1.00 87.06 279 VAL A O 1
ATOM 2275 N N . ASP A 1 280 ? -21.307 -11.673 -6.178 1.00 91.06 280 ASP A N 1
ATOM 2276 C CA . ASP A 1 280 ? -21.575 -13.102 -6.376 1.00 91.06 280 ASP A CA 1
ATOM 2277 C C . ASP A 1 280 ? -21.583 -13.878 -5.044 1.00 91.06 280 ASP A C 1
ATOM 2279 O O . ASP A 1 280 ? -20.784 -13.609 -4.143 1.00 91.06 280 ASP A O 1
ATOM 2283 N N . ALA A 1 281 ? -22.476 -14.866 -4.924 1.00 87.12 281 ALA A N 1
ATOM 2284 C CA . ALA A 1 281 ? -22.722 -15.584 -3.674 1.00 87.12 281 ALA A CA 1
ATOM 2285 C C . ALA A 1 281 ? -21.457 -16.241 -3.094 1.00 87.12 281 ALA A C 1
ATOM 2287 O O . ALA A 1 281 ? -21.275 -16.243 -1.874 1.00 87.12 281 ALA A O 1
ATOM 2288 N N . HIS A 1 282 ? -20.570 -16.765 -3.948 1.00 87.25 282 HIS A N 1
ATOM 2289 C CA . HIS A 1 282 ? -19.317 -17.362 -3.498 1.00 87.25 282 HIS A CA 1
ATOM 2290 C C . HIS A 1 282 ? -18.359 -16.288 -2.969 1.00 87.25 282 HIS A C 1
ATOM 2292 O O . HIS A 1 282 ? -17.812 -16.438 -1.878 1.00 87.25 282 HIS A O 1
ATOM 2298 N N . MET A 1 283 ? -18.202 -15.173 -3.690 1.00 85.62 283 MET A N 1
ATOM 2299 C CA . MET A 1 283 ? -17.373 -14.050 -3.232 1.00 85.62 283 MET A CA 1
ATOM 2300 C C . MET A 1 283 ? -17.892 -13.473 -1.910 1.00 85.62 283 MET A C 1
ATOM 2302 O O . MET A 1 283 ? -17.118 -13.257 -0.978 1.00 85.62 283 MET A O 1
ATOM 2306 N N . ARG A 1 284 ? -19.214 -13.305 -1.793 1.00 89.50 284 ARG A N 1
ATOM 2307 C CA . ARG A 1 284 ? -19.859 -12.802 -0.578 1.00 89.50 284 ARG A CA 1
ATOM 2308 C C . ARG A 1 284 ? -19.573 -13.699 0.622 1.00 89.50 284 ARG A C 1
ATOM 2310 O O . ARG A 1 284 ? -19.281 -13.186 1.697 1.00 89.50 284 ARG A O 1
ATOM 2317 N N . LEU A 1 285 ? -19.618 -15.022 0.450 1.00 89.81 285 LEU A N 1
ATOM 2318 C CA . LEU A 1 285 ? -19.291 -15.969 1.518 1.00 89.81 285 LEU A CA 1
ATOM 2319 C C . LEU A 1 285 ? -17.837 -15.813 1.998 1.00 89.81 285 LEU A C 1
ATOM 2321 O O . LEU A 1 285 ? -17.597 -15.811 3.204 1.00 89.81 285 LEU A O 1
ATOM 2325 N N . HIS A 1 286 ? -16.883 -15.626 1.079 1.00 88.50 286 HIS A N 1
ATOM 2326 C CA . HIS A 1 286 ? -15.473 -15.380 1.423 1.00 88.50 286 HIS A CA 1
ATOM 2327 C C . HIS A 1 286 ? -15.255 -14.046 2.141 1.00 88.50 286 HIS A C 1
ATOM 2329 O O . HIS A 1 286 ? -14.447 -13.967 3.068 1.00 88.50 286 HIS A O 1
ATOM 2335 N N . ILE A 1 287 ? -15.971 -12.993 1.737 1.00 90.75 287 ILE A N 1
ATOM 2336 C CA . ILE A 1 287 ? -15.953 -11.704 2.442 1.00 90.75 287 ILE A CA 1
ATOM 2337 C C . ILE A 1 287 ? -16.490 -11.883 3.864 1.00 90.75 287 ILE A C 1
ATOM 2339 O O . ILE A 1 287 ? -15.798 -11.544 4.821 1.00 90.75 287 ILE A O 1
ATOM 2343 N N . LEU A 1 288 ? -17.673 -12.488 4.003 1.00 93.19 288 LEU A N 1
ATOM 2344 C CA . LEU A 1 288 ? -18.326 -12.714 5.292 1.00 93.19 288 LEU A CA 1
ATOM 2345 C C . LEU A 1 288 ? -17.467 -13.546 6.247 1.00 93.19 288 LEU A C 1
ATOM 2347 O O . LEU A 1 288 ? -17.316 -13.171 7.403 1.00 93.19 288 LEU A O 1
ATOM 2351 N N . ALA A 1 289 ? -16.853 -14.634 5.774 1.00 92.00 289 ALA A N 1
ATOM 2352 C CA . ALA A 1 289 ? -16.007 -15.483 6.613 1.00 92.00 289 ALA A CA 1
ATOM 2353 C C . ALA A 1 289 ? -14.780 -14.731 7.166 1.00 92.00 289 ALA A C 1
ATOM 2355 O O . ALA A 1 289 ? -14.450 -14.852 8.349 1.00 92.00 289 ALA A O 1
ATOM 2356 N N . ARG A 1 290 ? -14.114 -13.920 6.329 1.00 92.06 290 ARG A N 1
ATOM 2357 C CA . ARG A 1 290 ? -12.988 -13.074 6.766 1.00 92.06 290 ARG A CA 1
ATOM 2358 C C . ARG A 1 290 ? -13.446 -11.994 7.739 1.00 92.06 290 ARG A C 1
ATOM 2360 O O . ARG A 1 290 ? -12.762 -11.732 8.730 1.00 92.06 290 ARG A O 1
ATOM 2367 N N . LEU A 1 291 ? -14.594 -11.386 7.457 1.00 94.12 291 LEU A N 1
ATOM 2368 C CA . LEU A 1 291 ? -15.146 -10.319 8.273 1.00 94.12 291 LEU A CA 1
ATOM 2369 C C . LEU A 1 291 ? -15.570 -10.826 9.650 1.00 94.12 291 LEU A C 1
ATOM 2371 O O . LEU A 1 291 ? -15.230 -10.194 10.638 1.00 94.12 291 LEU A O 1
ATOM 2375 N N . GLU A 1 292 ? -16.214 -11.993 9.737 1.00 94.94 292 GLU A N 1
ATOM 2376 C CA . GLU A 1 292 ? -16.577 -12.629 11.009 1.00 94.94 292 GLU A CA 1
ATOM 2377 C C . GLU A 1 292 ? -15.351 -12.859 11.896 1.00 94.94 292 GLU A C 1
ATOM 2379 O O . GLU A 1 292 ? -15.361 -12.553 13.091 1.00 94.94 292 GLU A O 1
ATOM 2384 N N . TYR A 1 293 ? -14.280 -13.394 11.305 1.00 94.38 293 TYR A N 1
ATOM 2385 C CA . TYR A 1 293 ? -13.035 -13.644 12.018 1.00 94.38 293 TYR A CA 1
ATOM 2386 C C . TYR A 1 293 ? -12.443 -12.346 12.576 1.00 94.38 293 TYR A C 1
ATOM 2388 O O . TYR A 1 293 ? -12.122 -12.282 13.762 1.00 94.38 293 TYR A O 1
ATOM 2396 N N . LYS A 1 294 ? -12.343 -11.296 11.752 1.00 95.88 294 LYS A N 1
ATOM 2397 C CA . LYS A 1 294 ? -11.792 -10.003 12.180 1.00 95.88 294 LYS A CA 1
ATOM 2398 C C . LYS A 1 294 ? -12.701 -9.266 13.150 1.00 95.88 294 LYS A C 1
ATOM 2400 O O . LYS A 1 294 ? -12.194 -8.681 14.096 1.00 95.88 294 LYS A O 1
ATOM 2405 N N . PHE A 1 295 ? -14.015 -9.349 12.977 1.00 96.12 295 PHE A N 1
ATOM 2406 C CA . PHE A 1 295 ? -14.983 -8.769 13.900 1.00 96.12 295 PHE A CA 1
ATOM 2407 C C . PHE A 1 295 ? -14.778 -9.313 15.321 1.00 96.12 295 PHE A C 1
ATOM 2409 O O . PHE A 1 295 ? -14.648 -8.548 16.269 1.00 96.12 295 PHE A O 1
ATOM 2416 N N . LYS A 1 296 ? -14.596 -10.634 15.459 1.00 94.38 296 LYS A N 1
ATOM 2417 C CA . LYS A 1 296 ? -14.267 -11.271 16.748 1.00 94.38 296 LYS A CA 1
ATOM 2418 C C . LYS A 1 296 ? -12.905 -10.861 17.318 1.00 94.38 296 LYS A C 1
ATOM 2420 O O . LYS A 1 296 ? -12.698 -10.995 18.520 1.00 94.38 296 LYS A O 1
ATOM 2425 N N . LEU A 1 297 ? -11.958 -10.442 16.475 1.00 94.25 297 LEU A N 1
ATOM 2426 C CA . LEU A 1 297 ? -10.655 -9.946 16.928 1.00 94.25 297 LEU A CA 1
ATOM 2427 C C . LEU A 1 297 ? -10.728 -8.504 17.434 1.00 94.25 297 LEU A C 1
ATOM 2429 O O . LEU A 1 297 ? -9.976 -8.155 18.344 1.00 94.25 297 LEU A O 1
ATOM 2433 N N . VAL A 1 298 ? -11.574 -7.672 16.821 1.00 95.56 298 VAL A N 1
ATOM 2434 C CA . VAL A 1 298 ? -11.694 -6.256 17.191 1.00 95.56 298 VAL A CA 1
ATOM 2435 C C . VAL A 1 298 ? -12.646 -6.018 18.351 1.00 95.56 298 VAL A C 1
ATOM 2437 O O . VAL A 1 298 ? -12.417 -5.052 19.061 1.00 95.56 298 VAL A O 1
ATOM 2440 N N . ASP A 1 299 ? -13.635 -6.894 18.557 1.00 94.88 299 ASP A N 1
ATOM 2441 C CA . ASP A 1 299 ? -14.558 -6.898 19.701 1.00 94.88 299 ASP A CA 1
ATOM 2442 C C . ASP A 1 299 ? -13.800 -7.291 20.986 1.00 94.88 299 ASP A C 1
ATOM 2444 O O . ASP A 1 299 ? -13.788 -8.448 21.427 1.00 94.88 299 ASP A O 1
ATOM 2448 N N . GLN A 1 300 ? -13.063 -6.327 21.546 1.00 89.25 300 GLN A N 1
ATOM 2449 C CA . GLN A 1 300 ? -12.161 -6.558 22.677 1.00 89.25 300 GLN A CA 1
ATOM 2450 C C . GLN A 1 300 ? -12.940 -6.764 23.975 1.00 89.25 300 GLN A C 1
ATOM 2452 O O . GLN A 1 300 ? -12.478 -7.485 24.869 1.00 89.25 300 GLN A O 1
ATOM 2457 N N . ASP A 1 301 ? -14.111 -6.136 24.080 1.00 89.69 301 ASP A N 1
ATOM 2458 C CA . ASP A 1 301 ? -14.980 -6.201 25.250 1.00 89.69 301 ASP A CA 1
ATOM 2459 C C . ASP A 1 301 ? -16.015 -7.342 25.192 1.00 89.69 301 ASP A C 1
ATOM 2461 O O . ASP A 1 301 ? -16.675 -7.625 26.199 1.00 89.69 301 ASP A O 1
ATOM 2465 N N . LYS A 1 302 ? -16.060 -8.084 24.075 1.00 93.12 302 LYS A N 1
ATOM 2466 C CA . LYS A 1 302 ? -16.933 -9.244 23.829 1.00 93.12 302 LYS A CA 1
ATOM 2467 C C . LYS A 1 302 ? -18.409 -8.882 23.880 1.00 93.12 302 LYS A C 1
ATOM 2469 O O . LYS A 1 302 ? -19.243 -9.674 24.342 1.00 93.12 302 LYS A O 1
ATOM 2474 N N . THR A 1 303 ? -18.747 -7.685 23.424 1.00 92.00 303 THR A N 1
ATOM 2475 C CA . THR A 1 303 ? -20.132 -7.241 23.370 1.00 92.00 303 THR A CA 1
ATOM 2476 C C . THR A 1 303 ? -20.895 -7.858 22.196 1.00 92.00 303 THR A C 1
ATOM 2478 O O . THR A 1 303 ? -22.128 -7.824 22.212 1.00 92.00 303 THR A O 1
ATOM 2481 N N . ASN A 1 304 ? -20.233 -8.519 21.239 1.00 93.25 304 ASN A N 1
ATOM 2482 C CA . ASN A 1 304 ? -20.779 -8.905 19.929 1.00 93.25 304 ASN A CA 1
ATOM 2483 C C . ASN A 1 304 ? -21.242 -7.689 19.109 1.00 93.25 304 ASN A C 1
ATOM 2485 O O . ASN A 1 304 ? -22.189 -7.772 18.324 1.00 93.25 304 ASN A O 1
ATOM 2489 N N . SER A 1 305 ? -20.599 -6.555 19.346 1.00 95.50 305 SER A N 1
ATOM 2490 C CA . SER A 1 305 ? -20.801 -5.273 18.683 1.00 95.50 305 SER A CA 1
ATOM 2491 C C . SER A 1 305 ? -19.434 -4.611 18.546 1.00 95.50 305 SER A C 1
ATOM 2493 O O . SER A 1 305 ? -18.551 -4.905 19.339 1.00 95.50 305 SER A O 1
ATOM 2495 N N . ALA A 1 306 ? -19.266 -3.741 17.558 1.00 96.38 306 ALA A N 1
ATOM 2496 C CA . ALA A 1 306 ? -18.082 -2.908 17.423 1.00 96.38 306 ALA A CA 1
ATOM 2497 C C . ALA A 1 306 ? -18.447 -1.449 17.715 1.00 96.38 306 ALA A C 1
ATOM 2499 O O . ALA A 1 306 ? -19.349 -0.898 17.077 1.00 96.38 306 ALA A O 1
ATOM 2500 N N . ASP A 1 307 ? -17.754 -0.821 18.662 1.00 96.06 307 ASP A N 1
ATOM 2501 C CA . ASP A 1 307 ? -17.778 0.636 18.811 1.00 96.06 307 ASP A CA 1
ATOM 2502 C C . ASP A 1 307 ? -17.033 1.329 17.643 1.00 96.06 307 ASP A C 1
ATOM 2504 O O . ASP A 1 307 ? -16.443 0.680 16.771 1.00 96.06 307 ASP A O 1
ATOM 2508 N N . PHE A 1 308 ? -17.046 2.664 17.589 1.00 96.44 308 PHE A N 1
ATOM 2509 C CA . PHE A 1 308 ? -16.372 3.421 16.527 1.00 96.44 308 PHE A CA 1
ATOM 2510 C C . PHE A 1 308 ? -14.878 3.096 16.397 1.00 96.44 308 PHE A C 1
ATOM 2512 O O . PHE A 1 308 ? -14.344 3.006 15.291 1.00 96.44 308 PHE A O 1
ATOM 2519 N N . TYR A 1 309 ? -14.183 2.886 17.509 1.00 95.31 309 TYR A N 1
ATOM 2520 C CA . TYR A 1 309 ? -12.754 2.603 17.488 1.00 95.31 309 TYR A CA 1
ATOM 2521 C C . TYR A 1 309 ? -12.446 1.153 17.127 1.00 95.31 309 TYR A C 1
ATOM 2523 O O . TYR A 1 309 ? -11.436 0.887 16.471 1.00 95.31 309 TYR A O 1
ATOM 2531 N N . GLU A 1 310 ? -13.302 0.219 17.529 1.00 95.81 310 GLU A N 1
ATOM 2532 C CA . GLU A 1 310 ? -13.251 -1.169 17.080 1.00 95.81 310 GLU A CA 1
ATOM 2533 C C . GLU A 1 310 ? -13.553 -1.261 15.580 1.00 95.81 310 GLU A C 1
ATOM 2535 O O . GLU A 1 310 ? -12.884 -2.014 14.874 1.00 95.81 310 GLU A O 1
ATOM 2540 N N . PHE A 1 311 ? -14.452 -0.422 15.053 1.00 96.88 311 PHE A N 1
ATOM 2541 C CA . PHE A 1 311 ? -14.678 -0.277 13.613 1.00 96.88 311 PHE A CA 1
ATOM 2542 C C . PHE A 1 311 ? -13.462 0.307 12.878 1.00 96.88 311 PHE A C 1
ATOM 2544 O O . PHE A 1 311 ? -13.070 -0.227 11.841 1.00 96.88 311 PHE A O 1
ATOM 2551 N N . ILE A 1 312 ? -12.798 1.339 13.419 1.00 96.81 312 ILE A N 1
ATOM 2552 C CA . ILE A 1 312 ? -11.517 1.820 12.868 1.00 96.81 312 ILE A CA 1
ATOM 2553 C C . ILE A 1 312 ? -10.497 0.676 12.838 1.00 96.81 312 ILE A C 1
ATOM 2555 O O . ILE A 1 312 ? -9.809 0.482 11.833 1.00 96.81 312 ILE A O 1
ATOM 2559 N N . TYR A 1 313 ? -10.402 -0.101 13.922 1.00 96.00 313 TYR A N 1
ATOM 2560 C CA . TYR A 1 313 ? -9.483 -1.232 13.977 1.00 96.00 313 TYR A CA 1
ATOM 2561 C C . TYR A 1 313 ? -9.860 -2.324 12.967 1.00 96.00 313 TYR A C 1
ATOM 2563 O O . TYR A 1 313 ? -8.980 -2.895 12.321 1.00 96.00 313 TYR A O 1
ATOM 2571 N N . LEU A 1 314 ? -11.154 -2.559 12.750 1.00 96.62 314 LEU A N 1
ATOM 2572 C CA . LEU A 1 314 ? -11.652 -3.469 11.724 1.00 96.62 314 LEU A CA 1
ATOM 2573 C C . LEU A 1 314 ? -11.249 -2.990 10.332 1.00 96.62 314 LEU A C 1
ATOM 2575 O O . LEU A 1 314 ? -10.673 -3.766 9.574 1.00 96.62 314 LEU A O 1
ATOM 2579 N N . GLY A 1 315 ? -11.474 -1.712 10.021 1.00 95.88 315 GLY A N 1
ATOM 2580 C CA . GLY A 1 315 ? -11.058 -1.087 8.768 1.00 95.88 315 GLY A CA 1
ATOM 2581 C C . GLY A 1 315 ? -9.552 -1.203 8.533 1.00 95.88 315 GLY A C 1
ATOM 2582 O O . GLY A 1 315 ? -9.111 -1.545 7.432 1.00 95.88 315 GLY A O 1
ATOM 2583 N N . PHE A 1 316 ? -8.755 -1.030 9.587 1.00 95.62 316 PHE A N 1
ATOM 2584 C CA . PHE A 1 316 ? -7.315 -1.245 9.542 1.00 95.62 316 PHE A CA 1
ATOM 2585 C C . PHE A 1 316 ? -6.950 -2.705 9.223 1.00 95.62 316 PHE A C 1
ATOM 2587 O O . PHE A 1 316 ? -6.193 -2.953 8.283 1.00 95.62 316 PHE A O 1
ATOM 2594 N N . LEU A 1 317 ? -7.521 -3.684 9.937 1.00 94.25 317 LEU A N 1
ATOM 2595 C CA . LEU A 1 317 ? -7.282 -5.109 9.665 1.00 94.25 317 LEU A CA 1
ATOM 2596 C C . LEU A 1 317 ? -7.750 -5.505 8.258 1.00 94.25 317 LEU A C 1
ATOM 2598 O O . LEU A 1 317 ? -7.118 -6.324 7.592 1.00 94.25 317 LEU A O 1
ATOM 2602 N N . MET A 1 318 ? -8.863 -4.948 7.779 1.00 93.50 318 MET A N 1
ATOM 2603 C CA . MET A 1 318 ? -9.349 -5.146 6.409 1.00 93.50 318 MET A CA 1
ATOM 2604 C C . MET A 1 318 ? -8.386 -4.548 5.384 1.00 93.50 318 MET A C 1
ATOM 2606 O O . MET A 1 318 ? -8.101 -5.196 4.375 1.00 93.50 318 MET A O 1
ATOM 2610 N N . THR A 1 319 ? -7.811 -3.382 5.677 1.00 91.44 319 THR A N 1
ATOM 2611 C CA . THR A 1 319 ? -6.793 -2.750 4.834 1.00 91.44 319 THR A CA 1
ATOM 2612 C C . THR A 1 319 ? -5.542 -3.603 4.727 1.00 91.44 319 THR A C 1
ATOM 2614 O O . THR A 1 319 ? -5.092 -3.815 3.609 1.00 91.44 319 THR A O 1
ATOM 2617 N N . GLN A 1 320 ? -5.029 -4.158 5.833 1.00 87.81 320 GLN A N 1
ATOM 2618 C CA . GLN A 1 320 ? -3.823 -5.005 5.836 1.00 87.81 320 GLN A CA 1
ATOM 2619 C C . GLN A 1 320 ? -3.895 -6.203 4.876 1.00 87.81 320 GLN A C 1
ATOM 2621 O O . GLN A 1 320 ? -2.874 -6.613 4.321 1.00 87.81 320 GLN A O 1
ATOM 2626 N N . ASP A 1 321 ? -5.102 -6.713 4.637 1.00 85.81 321 ASP A N 1
ATOM 2627 C CA . ASP A 1 321 ? -5.353 -7.823 3.714 1.00 85.81 321 ASP A CA 1
ATOM 2628 C C . ASP A 1 321 ? -5.713 -7.358 2.288 1.00 85.81 321 ASP A C 1
ATOM 2630 O O . ASP A 1 321 ? -6.083 -8.177 1.447 1.00 85.81 321 ASP A O 1
ATOM 2634 N N . GLY A 1 322 ? -5.657 -6.051 2.010 1.00 82.25 322 GLY A N 1
ATOM 2635 C CA . GLY A 1 322 ? -6.084 -5.468 0.734 1.00 82.25 322 GLY A CA 1
ATOM 2636 C C . GLY A 1 322 ? -7.589 -5.597 0.491 1.00 82.25 322 GLY A C 1
ATOM 2637 O O . GLY A 1 322 ? -8.019 -5.728 -0.647 1.00 82.25 322 GLY A O 1
ATOM 2638 N N . SER A 1 323 ? -8.384 -5.632 1.565 1.00 88.38 323 SER A N 1
ATOM 2639 C CA . SER A 1 323 ? -9.820 -5.956 1.546 1.00 88.38 323 SER A CA 1
ATOM 2640 C C . SER A 1 323 ? -10.702 -4.850 2.129 1.00 88.38 323 SER A C 1
ATOM 2642 O O . SER A 1 323 ? -11.851 -5.095 2.468 1.00 88.38 323 SER A O 1
ATOM 2644 N N . TYR A 1 324 ? -10.200 -3.620 2.281 1.00 90.19 324 TYR A N 1
ATOM 2645 C CA . TYR A 1 324 ? -11.024 -2.526 2.818 1.00 90.19 324 TYR A CA 1
ATOM 2646 C C . TYR A 1 324 ? -12.256 -2.233 1.942 1.00 90.19 324 TYR A C 1
ATOM 2648 O O . TYR A 1 324 ? -13.335 -1.986 2.470 1.00 90.19 324 TYR A O 1
ATOM 2656 N N . HIS A 1 325 ? -12.128 -2.377 0.620 1.00 87.44 325 HIS A N 1
ATOM 2657 C CA . HIS A 1 325 ? -13.243 -2.275 -0.330 1.00 87.44 325 HIS A CA 1
ATOM 2658 C C . HIS A 1 325 ? -14.322 -3.359 -0.137 1.00 87.44 325 HIS A C 1
ATOM 2660 O O . HIS A 1 325 ? -15.465 -3.171 -0.541 1.00 87.44 325 HIS A O 1
ATOM 2666 N N . ASP A 1 326 ? -13.986 -4.493 0.492 1.00 89.44 326 ASP A N 1
ATOM 2667 C CA . ASP A 1 326 ? -14.970 -5.522 0.847 1.00 89.44 326 ASP A CA 1
ATOM 2668 C C . ASP A 1 326 ? -15.826 -5.099 2.055 1.00 89.44 326 ASP A C 1
ATOM 2670 O O . ASP A 1 326 ? -16.919 -5.632 2.256 1.00 89.44 326 ASP A O 1
ATOM 2674 N N . LEU A 1 327 ? -15.305 -4.179 2.881 1.00 90.44 327 LEU A N 1
ATOM 2675 C CA . LEU A 1 327 ? -16.003 -3.615 4.032 1.00 90.44 327 LEU A CA 1
ATOM 2676 C C . LEU A 1 327 ? -16.872 -2.434 3.607 1.00 90.44 327 LEU A C 1
ATOM 2678 O O . LEU A 1 327 ? -18.052 -2.433 3.916 1.00 90.44 327 LEU A O 1
ATOM 2682 N N . VAL A 1 328 ? -16.311 -1.445 2.912 1.00 88.00 328 VAL A N 1
ATOM 2683 C CA . VAL A 1 328 ? -17.042 -0.243 2.494 1.00 88.00 328 VAL A CA 1
ATOM 2684 C C . VAL A 1 328 ? -17.134 -0.231 0.972 1.00 88.00 328 VAL A C 1
ATOM 2686 O O . VAL A 1 328 ? -16.118 -0.073 0.298 1.00 88.00 328 VAL A O 1
ATOM 2689 N N . GLU A 1 329 ? -18.350 -0.393 0.440 1.00 77.06 329 GLU A N 1
ATOM 2690 C CA . GLU A 1 329 ? -18.642 -0.193 -0.988 1.00 77.06 329 GLU A CA 1
ATOM 2691 C C . GLU A 1 329 ? -18.109 1.169 -1.437 1.00 77.06 329 GLU A C 1
ATOM 2693 O O . GLU A 1 329 ? -18.335 2.120 -0.695 1.00 77.06 329 GLU A O 1
ATOM 2698 N N . GLU A 1 330 ? -17.433 1.235 -2.599 1.00 69.00 330 GLU A N 1
ATOM 2699 C CA . GLU A 1 330 ? -16.720 2.379 -3.215 1.00 69.00 330 GLU A CA 1
ATOM 2700 C C . GLU A 1 330 ? -17.147 3.777 -2.717 1.00 69.00 330 GLU A C 1
ATOM 2702 O O . GLU A 1 330 ? -17.733 4.584 -3.443 1.00 69.00 330 GLU A O 1
ATOM 2707 N N . SER A 1 331 ? -16.857 4.097 -1.454 1.00 73.06 331 SER A N 1
ATOM 2708 C CA . SER A 1 331 ? -17.234 5.379 -0.878 1.00 73.06 331 SER A CA 1
ATOM 2709 C C . SER A 1 331 ? -16.311 6.424 -1.481 1.00 73.06 331 SER A C 1
ATOM 2711 O O . SER A 1 331 ? -15.157 6.123 -1.793 1.00 73.06 331 SER A O 1
ATOM 2713 N N . GLU A 1 332 ? -16.778 7.665 -1.626 1.00 74.38 332 GLU A N 1
ATOM 2714 C CA . GLU A 1 332 ? -15.997 8.752 -2.244 1.00 74.38 332 GLU A CA 1
ATOM 2715 C C . GLU A 1 332 ? -14.670 9.058 -1.497 1.00 74.38 332 GLU A C 1
ATOM 2717 O O . GLU A 1 332 ? -13.879 9.885 -1.939 1.00 74.38 332 GLU A O 1
ATOM 2722 N N . GLY A 1 333 ? -14.366 8.358 -0.394 1.00 86.75 333 GLY A N 1
ATOM 2723 C CA . GLY A 1 333 ? -13.095 8.455 0.316 1.00 86.75 333 GLY A CA 1
ATOM 2724 C C . GLY A 1 333 ? -12.477 7.139 0.804 1.00 86.75 333 GLY A C 1
ATOM 2725 O O . GLY A 1 333 ? -11.571 7.189 1.635 1.00 86.75 333 GLY A O 1
ATOM 2726 N N . HIS A 1 334 ? -12.889 5.963 0.328 1.00 88.75 334 HIS A N 1
ATOM 2727 C CA . HIS A 1 334 ? -12.252 4.719 0.789 1.00 88.75 334 HIS A CA 1
ATOM 2728 C C . HIS A 1 334 ? -10.735 4.694 0.496 1.00 88.75 334 HIS A C 1
ATOM 2730 O O . HIS A 1 334 ? -9.947 4.273 1.347 1.00 88.75 334 HIS A O 1
ATOM 2736 N N . ASP A 1 335 ? -10.310 5.259 -0.640 1.00 85.81 335 ASP A N 1
ATOM 2737 C CA . ASP A 1 335 ? -8.897 5.429 -1.006 1.00 85.81 335 ASP A CA 1
ATOM 2738 C C . ASP A 1 335 ? -8.110 6.257 0.016 1.00 85.81 335 ASP A C 1
ATOM 2740 O O . ASP A 1 335 ? -6.967 5.925 0.353 1.00 85.81 335 ASP A O 1
ATOM 2744 N N . ILE A 1 336 ? -8.709 7.342 0.532 1.00 90.62 336 ILE A N 1
ATOM 2745 C CA . ILE A 1 336 ? -8.035 8.204 1.510 1.00 90.62 336 ILE A CA 1
ATOM 2746 C C . ILE A 1 336 ? -7.862 7.476 2.843 1.00 90.62 336 ILE A C 1
ATOM 2748 O O . ILE A 1 336 ? -6.792 7.573 3.445 1.00 90.62 336 ILE A O 1
ATOM 2752 N N . VAL A 1 337 ? -8.858 6.687 3.257 1.00 94.06 337 VAL A N 1
ATOM 2753 C CA . VAL A 1 337 ? -8.808 5.878 4.481 1.00 94.06 337 VAL A CA 1
ATOM 2754 C C . VAL A 1 337 ? -7.762 4.776 4.363 1.00 94.06 337 VAL A C 1
ATOM 2756 O O . VAL A 1 337 ? -6.897 4.655 5.233 1.00 94.06 337 VAL A O 1
ATOM 2759 N N . LYS A 1 338 ? -7.775 4.014 3.262 1.00 89.50 338 LYS A N 1
ATOM 2760 C CA . LYS A 1 338 ? -6.778 2.968 3.009 1.00 89.50 338 LYS A CA 1
ATOM 2761 C C . LYS A 1 338 ? -5.366 3.549 3.041 1.00 89.50 338 LYS A C 1
ATOM 2763 O O . LYS A 1 338 ? -4.491 3.029 3.741 1.00 89.50 338 LYS A O 1
ATOM 2768 N N . LYS A 1 339 ? -5.142 4.635 2.296 1.00 88.69 339 LYS A N 1
ATOM 2769 C CA . LYS A 1 339 ? -3.837 5.295 2.265 1.00 88.69 339 LYS A CA 1
ATOM 2770 C C . LYS A 1 339 ? -3.436 5.763 3.662 1.00 88.69 339 LYS A C 1
ATOM 2772 O O . LYS A 1 339 ? -2.287 5.570 4.045 1.00 88.69 339 LYS A O 1
ATOM 2777 N N . ALA A 1 340 ? -4.367 6.329 4.432 1.00 94.69 340 ALA A N 1
ATOM 2778 C CA . ALA A 1 340 ? -4.096 6.764 5.796 1.00 94.69 340 ALA A CA 1
ATOM 2779 C C . ALA A 1 340 ? -3.677 5.594 6.687 1.00 94.69 340 ALA A C 1
ATOM 2781 O O . ALA A 1 340 ? -2.676 5.710 7.382 1.00 94.69 340 ALA A O 1
ATOM 2782 N N . PHE A 1 341 ? -4.356 4.448 6.623 1.00 95.50 341 PHE A N 1
ATOM 2783 C CA . PHE A 1 341 ? -3.973 3.267 7.400 1.00 95.50 341 PHE A CA 1
ATOM 2784 C C . PHE A 1 341 ? -2.597 2.710 7.034 1.00 95.50 341 PHE A C 1
ATOM 2786 O O . PHE A 1 341 ? -1.841 2.330 7.929 1.00 95.50 341 PHE A O 1
ATOM 2793 N N . ILE A 1 342 ? -2.250 2.693 5.747 1.00 89.31 342 ILE A N 1
ATOM 2794 C CA . ILE A 1 342 ? -0.931 2.245 5.285 1.00 89.31 342 ILE A CA 1
ATOM 2795 C C . ILE A 1 342 ? 0.172 3.185 5.786 1.00 89.31 342 ILE A C 1
ATOM 2797 O O . ILE A 1 342 ? 1.165 2.733 6.359 1.00 89.31 342 ILE A O 1
ATOM 2801 N N . GLU A 1 343 ? -0.021 4.493 5.620 1.00 91.25 343 GLU A N 1
ATOM 2802 C CA . GLU A 1 343 ? 0.929 5.506 6.087 1.00 91.25 343 GLU A CA 1
ATOM 2803 C C . GLU A 1 343 ? 1.056 5.484 7.616 1.00 91.25 343 GLU A C 1
ATOM 2805 O O . GLU A 1 343 ? 2.165 5.462 8.144 1.00 91.25 343 GLU A O 1
ATOM 2810 N N . LEU A 1 344 ? -0.062 5.386 8.341 1.00 95.56 344 LEU A N 1
ATOM 2811 C CA . LEU A 1 344 ? -0.078 5.298 9.801 1.00 95.56 344 LEU A CA 1
ATOM 2812 C C . LEU A 1 344 ? 0.640 4.054 10.316 1.00 95.56 344 LEU A C 1
ATOM 2814 O O . LEU A 1 344 ? 1.339 4.152 11.319 1.00 95.56 344 LEU A O 1
ATOM 2818 N N . LEU A 1 345 ? 0.515 2.905 9.646 1.00 93.06 345 LEU A N 1
ATOM 2819 C CA . LEU A 1 345 ? 1.261 1.700 10.012 1.00 93.06 345 LEU A CA 1
ATOM 2820 C C . LEU A 1 345 ? 2.768 1.893 9.836 1.00 93.06 345 LEU A C 1
ATOM 2822 O O . LEU A 1 345 ? 3.545 1.560 10.734 1.00 93.06 345 LEU A O 1
ATOM 2826 N N . SER A 1 346 ? 3.170 2.468 8.700 1.00 89.06 346 SER A N 1
ATOM 2827 C CA . SER A 1 346 ? 4.565 2.810 8.425 1.00 89.06 346 SER A CA 1
ATOM 2828 C C . SER A 1 346 ? 5.102 3.771 9.488 1.00 89.06 346 SER A C 1
ATOM 2830 O O . SER A 1 346 ? 6.129 3.508 10.114 1.00 89.06 346 SER A O 1
ATOM 2832 N N . TRP A 1 347 ? 4.398 4.874 9.747 1.00 94.88 347 TRP A N 1
ATOM 2833 C CA . TRP A 1 347 ? 4.815 5.880 10.722 1.00 94.88 347 TRP A CA 1
ATOM 2834 C C . TRP A 1 347 ? 4.823 5.333 12.151 1.00 94.88 347 TRP A C 1
ATOM 2836 O O . TRP A 1 347 ? 5.749 5.619 12.904 1.00 94.88 347 TRP A O 1
ATOM 2846 N N . TYR A 1 348 ? 3.852 4.490 12.510 1.00 95.56 348 TYR A N 1
ATOM 2847 C CA . TYR A 1 348 ? 3.830 3.783 13.788 1.00 95.56 348 TYR A CA 1
ATOM 2848 C C . TYR A 1 348 ? 5.093 2.938 13.969 1.00 95.56 348 TYR A C 1
ATOM 2850 O O . TYR A 1 348 ? 5.776 3.059 14.984 1.00 95.56 348 TYR A O 1
ATOM 2858 N N . SER A 1 349 ? 5.458 2.138 12.960 1.00 92.31 349 SER A N 1
ATOM 2859 C CA . SER A 1 349 ? 6.672 1.318 13.008 1.00 92.31 349 SER A CA 1
ATOM 2860 C C . SER A 1 349 ? 7.956 2.153 13.048 1.00 92.31 349 SER A C 1
ATOM 2862 O O . SER A 1 349 ? 8.940 1.721 13.645 1.00 92.31 349 SER A O 1
ATOM 2864 N N . GLN A 1 350 ? 7.975 3.327 12.411 1.00 91.75 350 GLN A N 1
ATOM 2865 C CA . GLN A 1 350 ? 9.121 4.245 12.426 1.00 91.75 350 GLN A CA 1
ATOM 2866 C C . GLN A 1 350 ? 9.254 5.028 13.737 1.00 91.75 350 GLN A C 1
ATOM 2868 O O . GLN A 1 350 ? 10.343 5.526 14.042 1.00 91.75 350 GLN A O 1
ATOM 2873 N N . SER A 1 351 ? 8.155 5.194 14.471 1.00 95.44 351 SER A N 1
ATOM 2874 C CA . SER A 1 351 ? 8.134 5.847 15.780 1.00 95.44 351 SER A CA 1
ATOM 2875 C C . SER A 1 351 ? 8.356 4.868 16.929 1.00 95.44 351 SER A C 1
ATOM 2877 O O . SER A 1 351 ? 8.799 5.296 17.985 1.00 95.44 351 SER A O 1
ATOM 2879 N N . ASP A 1 352 ? 8.112 3.570 16.739 1.00 95.50 352 ASP A N 1
ATOM 2880 C CA . ASP A 1 352 ? 8.400 2.521 17.725 1.00 95.50 352 ASP A CA 1
ATOM 2881 C C . ASP A 1 352 ? 9.914 2.289 17.875 1.00 95.50 352 ASP A C 1
ATOM 2883 O O . ASP A 1 352 ? 10.503 1.370 17.295 1.00 95.50 352 ASP A O 1
ATOM 2887 N N . SER A 1 353 ? 10.552 3.138 18.684 1.00 92.50 353 SER A N 1
ATOM 2888 C CA . SER A 1 353 ? 11.999 3.133 18.929 1.00 92.50 353 SER A CA 1
ATOM 2889 C C . SER A 1 353 ? 12.526 1.792 19.455 1.00 92.50 353 SER A C 1
ATOM 2891 O O . SER A 1 353 ? 13.685 1.437 19.221 1.00 92.50 353 SER A O 1
ATOM 2893 N N . HIS A 1 354 ? 11.672 1.009 20.118 1.00 91.31 354 HIS A N 1
ATOM 2894 C CA . HIS A 1 354 ? 12.021 -0.286 20.690 1.00 91.31 354 HIS A CA 1
ATOM 2895 C C . HIS A 1 354 ? 11.665 -1.485 19.800 1.00 91.31 354 HIS A C 1
ATOM 2897 O O . HIS A 1 354 ? 12.058 -2.605 20.141 1.00 91.31 354 HIS A O 1
ATOM 2903 N N . LYS A 1 355 ? 10.962 -1.279 18.676 1.00 91.44 355 LYS A N 1
ATOM 2904 C CA . LYS A 1 355 ? 10.461 -2.333 17.772 1.00 91.44 355 LYS A CA 1
ATOM 2905 C C . LYS A 1 355 ? 9.639 -3.405 18.504 1.00 91.44 355 LYS A C 1
ATOM 2907 O O . LYS A 1 355 ? 9.757 -4.599 18.217 1.00 91.44 355 LYS A O 1
ATOM 2912 N N . ARG A 1 356 ? 8.842 -2.995 19.498 1.00 92.38 356 ARG A N 1
ATOM 2913 C CA . ARG A 1 356 ? 8.009 -3.885 20.341 1.00 92.38 356 ARG A CA 1
ATOM 2914 C C . ARG A 1 356 ? 6.524 -3.822 19.998 1.00 92.38 356 ARG A C 1
ATOM 2916 O O . ARG A 1 356 ? 5.709 -4.405 20.710 1.00 92.38 356 ARG A O 1
ATOM 2923 N N . GLN A 1 357 ? 6.180 -3.119 18.926 1.00 94.38 357 GLN A N 1
ATOM 2924 C CA . GLN A 1 357 ? 4.825 -2.763 18.527 1.00 94.38 357 GLN A CA 1
ATOM 2925 C C . GLN A 1 357 ? 4.078 -2.052 19.658 1.00 94.38 357 GLN A C 1
ATOM 2927 O O . GLN A 1 357 ? 2.917 -2.362 19.934 1.00 94.38 357 GLN A O 1
ATOM 2932 N N . ARG A 1 358 ? 4.777 -1.183 20.392 1.00 96.38 358 ARG A N 1
ATOM 2933 C CA . ARG A 1 358 ? 4.250 -0.438 21.539 1.00 96.38 358 ARG A CA 1
ATOM 2934 C C . ARG A 1 358 ? 4.918 0.925 21.575 1.00 96.38 358 ARG A C 1
ATOM 2936 O O . ARG A 1 358 ? 6.140 0.984 21.592 1.00 96.38 358 ARG A O 1
ATOM 2943 N N . LEU A 1 359 ? 4.122 1.988 21.627 1.00 97.81 359 LEU A N 1
ATOM 2944 C CA . LEU A 1 359 ? 4.636 3.353 21.702 1.00 97.81 359 LEU A CA 1
ATOM 2945 C C . LEU A 1 359 ? 4.601 3.853 23.140 1.00 97.81 359 LEU A C 1
ATOM 2947 O O . LEU A 1 359 ? 3.581 3.742 23.825 1.00 97.81 359 LEU A O 1
ATOM 2951 N N . THR A 1 360 ? 5.714 4.421 23.578 1.00 97.69 360 THR A N 1
ATOM 2952 C CA . THR A 1 360 ? 5.803 5.253 24.780 1.00 97.69 360 THR A CA 1
ATOM 2953 C C . THR A 1 360 ? 5.285 6.663 24.480 1.00 97.69 360 THR A C 1
ATOM 2955 O O . THR A 1 360 ? 5.098 7.035 23.320 1.00 97.69 360 THR A O 1
ATOM 2958 N N . ILE A 1 361 ? 5.086 7.493 25.507 1.00 97.94 361 ILE A N 1
ATOM 2959 C CA . ILE A 1 361 ? 4.732 8.907 25.298 1.00 97.94 361 ILE A CA 1
ATOM 2960 C C . ILE A 1 361 ? 5.792 9.646 24.467 1.00 97.94 361 ILE A C 1
ATOM 2962 O O . ILE A 1 361 ? 5.442 10.440 23.598 1.00 97.94 361 ILE A O 1
ATOM 2966 N N . ALA A 1 362 ? 7.077 9.338 24.671 1.00 97.81 362 ALA A N 1
ATOM 2967 C CA . ALA A 1 362 ? 8.167 9.939 23.909 1.00 97.81 362 ALA A CA 1
ATOM 2968 C C . ALA A 1 362 ? 8.071 9.586 22.415 1.00 97.81 362 ALA A C 1
ATOM 2970 O O . ALA A 1 362 ? 8.231 10.461 21.564 1.00 97.81 362 ALA A O 1
ATOM 2971 N N . ASP A 1 363 ? 7.730 8.335 22.092 1.00 98.12 363 ASP A N 1
ATOM 2972 C CA . ASP A 1 363 ? 7.519 7.901 20.706 1.00 98.12 363 ASP A CA 1
ATOM 2973 C C . ASP A 1 363 ? 6.329 8.636 20.056 1.00 98.12 363 ASP A C 1
ATOM 2975 O O . ASP A 1 363 ? 6.402 9.053 18.898 1.00 98.12 363 ASP A O 1
ATOM 2979 N N . VAL A 1 364 ? 5.240 8.854 20.806 1.00 98.25 364 VAL A N 1
ATOM 2980 C CA . VAL A 1 364 ? 4.053 9.593 20.332 1.00 98.25 364 VAL A CA 1
ATOM 2981 C C . VAL A 1 364 ? 4.351 11.085 20.136 1.00 98.25 364 VAL A C 1
ATOM 2983 O O . VAL A 1 364 ? 3.938 11.676 19.136 1.00 98.25 364 VAL A O 1
ATOM 2986 N N . GLN A 1 365 ? 5.100 11.707 21.048 1.00 98.00 365 GLN A N 1
ATOM 2987 C CA . GLN A 1 365 ? 5.553 13.094 20.901 1.00 98.00 365 GLN A CA 1
ATOM 2988 C C . GLN A 1 365 ? 6.464 13.247 19.678 1.00 98.00 365 GLN A C 1
ATOM 2990 O O . GLN A 1 365 ? 6.286 14.176 18.888 1.00 98.00 365 GLN A O 1
ATOM 2995 N N . GLN A 1 366 ? 7.382 12.298 19.469 1.00 97.44 366 GLN A N 1
ATOM 2996 C CA . GLN A 1 366 ? 8.263 12.283 18.306 1.00 97.44 366 GLN A CA 1
ATOM 2997 C C . GLN A 1 366 ? 7.491 12.076 16.997 1.00 97.44 366 GLN A C 1
ATOM 2999 O O . GLN A 1 366 ? 7.813 12.719 15.995 1.00 97.44 366 GLN A O 1
ATOM 3004 N N . PHE A 1 367 ? 6.450 11.235 17.001 1.00 97.44 367 PHE A N 1
ATOM 3005 C CA . PHE A 1 367 ? 5.520 11.111 15.878 1.00 97.44 367 PHE A CA 1
ATOM 3006 C C . PHE A 1 367 ? 4.883 12.469 15.543 1.00 97.44 367 PHE A C 1
ATOM 3008 O O . PHE A 1 367 ? 4.958 12.911 14.396 1.00 97.44 367 PHE A O 1
ATOM 3015 N N . CYS A 1 368 ? 4.317 13.162 16.538 1.00 97.88 368 CYS A N 1
ATOM 3016 C CA . CYS A 1 368 ? 3.659 14.455 16.328 1.00 97.88 368 CYS A CA 1
ATOM 3017 C C . CYS A 1 368 ? 4.650 15.510 15.814 1.00 97.88 368 CYS A C 1
ATOM 3019 O O . CYS A 1 368 ? 4.370 16.215 14.846 1.00 97.88 368 CYS A O 1
ATOM 3021 N N . LEU A 1 369 ? 5.855 15.565 16.386 1.00 96.44 369 LEU A N 1
ATOM 3022 C CA . LEU A 1 369 ? 6.897 16.481 15.933 1.00 96.44 369 LEU A CA 1
ATOM 3023 C C . LEU A 1 369 ? 7.334 16.188 14.489 1.00 96.44 369 LEU A C 1
ATOM 3025 O O . LEU A 1 369 ? 7.525 17.113 13.706 1.00 96.44 369 LEU A O 1
ATOM 3029 N N . ARG A 1 370 ? 7.468 14.914 14.107 1.00 94.81 370 ARG A N 1
ATOM 3030 C CA . ARG A 1 370 ? 7.872 14.524 12.748 1.00 94.81 370 ARG A CA 1
ATOM 3031 C C . ARG A 1 370 ? 6.787 14.827 11.713 1.00 94.81 370 ARG A C 1
ATOM 3033 O O . ARG A 1 370 ? 7.098 15.371 10.657 1.00 94.81 370 ARG A O 1
ATOM 3040 N N . HIS A 1 371 ? 5.541 14.466 12.006 1.00 94.50 371 HIS A N 1
ATOM 3041 C CA . HIS A 1 371 ? 4.458 14.458 11.018 1.00 94.50 371 HIS A CA 1
ATOM 3042 C C . HIS A 1 371 ? 3.581 15.712 11.050 1.00 94.50 371 HIS A C 1
ATOM 3044 O O . HIS A 1 371 ? 3.088 16.124 10.001 1.00 94.50 371 HIS A O 1
ATOM 3050 N N . PHE A 1 372 ? 3.431 16.338 12.220 1.00 95.69 372 PHE A N 1
ATOM 3051 C CA . PHE A 1 372 ? 2.654 17.569 12.419 1.00 95.69 372 PHE A CA 1
ATOM 3052 C C . PHE A 1 372 ? 3.534 18.787 12.696 1.00 95.69 372 PHE A C 1
ATOM 3054 O O . PHE A 1 372 ? 3.024 19.902 12.744 1.00 95.69 372 PHE A O 1
ATOM 3061 N N . ARG A 1 373 ? 4.849 18.608 12.896 1.00 95.31 373 ARG A N 1
ATOM 3062 C CA . ARG A 1 373 ? 5.788 19.692 13.250 1.00 95.31 373 ARG A CA 1
ATOM 3063 C C . ARG A 1 373 ? 5.425 20.427 14.544 1.00 95.31 373 ARG A C 1
ATOM 3065 O O . ARG A 1 373 ? 5.910 21.527 14.786 1.00 95.31 373 ARG A O 1
ATOM 3072 N N . MET A 1 374 ? 4.602 19.814 15.392 1.00 97.06 374 MET A N 1
ATOM 3073 C CA . MET A 1 374 ? 4.259 20.314 16.719 1.00 97.06 374 MET A CA 1
ATOM 3074 C C . MET A 1 374 ? 3.912 19.168 17.662 1.00 97.06 374 MET A C 1
ATOM 3076 O O . MET A 1 374 ? 3.564 18.075 17.222 1.00 97.06 374 MET A O 1
ATOM 3080 N N . ILE A 1 375 ? 3.947 19.448 18.961 1.00 98.06 375 ILE A N 1
ATOM 3081 C CA . ILE A 1 375 ? 3.442 18.553 20.000 1.00 98.06 375 ILE A CA 1
ATOM 3082 C C . ILE A 1 375 ? 2.140 19.172 20.535 1.00 98.06 375 ILE A C 1
ATOM 3084 O O . ILE A 1 375 ? 2.191 20.287 21.061 1.00 98.06 375 ILE A O 1
ATOM 3088 N N . PRO A 1 376 ? 0.976 18.514 20.382 1.00 97.56 376 PRO A N 1
ATOM 3089 C CA . PRO A 1 376 ? -0.281 18.997 20.951 1.00 97.56 376 PRO A CA 1
ATOM 3090 C C . PRO A 1 376 ? -0.173 19.170 22.471 1.00 97.56 376 PRO A C 1
ATOM 3092 O O . PRO A 1 376 ? 0.342 18.293 23.158 1.00 97.56 376 PRO A O 1
ATOM 3095 N N . ALA A 1 377 ? -0.677 20.283 23.011 1.00 97.69 377 ALA A N 1
ATOM 3096 C CA . ALA A 1 377 ? -0.519 20.612 24.434 1.00 97.69 377 ALA A CA 1
ATOM 3097 C C . ALA A 1 377 ? -1.177 19.591 25.384 1.00 97.69 377 ALA A C 1
ATOM 3099 O O . ALA A 1 377 ? -0.726 19.406 26.508 1.00 97.69 377 ALA A O 1
ATOM 3100 N N . ASN A 1 378 ? -2.228 18.911 24.927 1.00 97.00 378 ASN A N 1
ATOM 3101 C CA . ASN A 1 378 ? -2.984 17.904 25.672 1.00 97.00 378 ASN A CA 1
ATOM 3102 C C . ASN A 1 378 ? -2.507 16.461 25.419 1.00 97.00 378 ASN A C 1
ATOM 3104 O O . ASN A 1 378 ? -3.172 15.521 25.854 1.00 97.00 378 ASN A O 1
ATOM 3108 N N . ILE A 1 379 ? -1.379 16.257 24.723 1.00 98.06 379 ILE A N 1
ATOM 3109 C CA . ILE A 1 379 ? -0.933 14.913 24.326 1.00 98.06 379 ILE A CA 1
ATOM 3110 C C . ILE A 1 379 ? -0.692 13.985 25.519 1.00 98.06 379 ILE A C 1
ATOM 3112 O O . ILE A 1 379 ? -1.012 12.803 25.444 1.00 98.06 379 ILE A O 1
ATOM 3116 N N . GLU A 1 380 ? -0.153 14.510 26.622 1.00 98.25 380 GLU A N 1
ATOM 3117 C CA . GLU A 1 380 ? 0.161 13.716 27.813 1.00 98.25 380 GLU A CA 1
ATOM 3118 C C . GLU A 1 380 ? -1.109 13.284 28.553 1.00 98.25 380 GLU A C 1
ATOM 3120 O O . GLU A 1 380 ? -1.206 12.125 28.946 1.00 98.25 380 GLU A O 1
ATOM 3125 N N . GLU A 1 381 ? -2.108 14.170 28.671 1.00 97.56 381 GLU A N 1
ATOM 3126 C CA . GLU A 1 381 ? -3.420 13.836 29.250 1.00 97.56 381 GLU A CA 1
ATOM 3127 C C . GLU A 1 381 ? -4.112 12.746 28.420 1.00 97.56 381 GLU A C 1
ATOM 3129 O O . GLU A 1 381 ? -4.540 11.730 28.966 1.00 97.56 381 GLU A O 1
ATOM 3134 N N . ILE A 1 382 ? -4.166 12.929 27.094 1.00 97.56 382 ILE A N 1
ATOM 3135 C CA . ILE A 1 382 ? -4.783 11.961 26.177 1.00 97.56 382 ILE A CA 1
ATOM 3136 C C . ILE A 1 382 ? -4.040 10.620 26.243 1.00 97.56 382 ILE A C 1
ATOM 3138 O O . ILE A 1 382 ? -4.664 9.564 26.309 1.00 97.56 382 ILE A O 1
ATOM 3142 N N . PHE A 1 383 ? -2.705 10.631 26.232 1.00 98.06 383 PHE A N 1
ATOM 3143 C CA . PHE A 1 383 ? -1.915 9.404 26.320 1.00 98.06 383 PHE A CA 1
ATOM 3144 C C . PHE A 1 383 ? -2.167 8.664 27.636 1.00 98.06 383 PHE A C 1
ATOM 3146 O O . PHE A 1 383 ? -2.357 7.447 27.633 1.00 98.06 383 PHE A O 1
ATOM 3153 N N . GLU A 1 384 ? -2.189 9.384 28.757 1.00 97.75 384 GLU A N 1
ATOM 3154 C CA . GLU A 1 384 ? -2.422 8.811 30.079 1.00 97.75 384 GLU A CA 1
ATOM 3155 C C . GLU A 1 384 ? -3.793 8.121 30.167 1.00 97.75 384 GLU A C 1
ATOM 3157 O O . GLU A 1 384 ? -3.878 7.035 30.743 1.00 97.75 384 GLU A O 1
ATOM 3162 N N . GLU A 1 385 ? -4.823 8.684 29.521 1.00 96.44 385 GLU A N 1
ATOM 3163 C CA . GLU A 1 385 ? -6.178 8.114 29.444 1.00 96.44 385 GLU A CA 1
ATOM 3164 C C . GLU A 1 385 ? -6.216 6.745 28.737 1.00 96.44 385 GLU A C 1
ATOM 3166 O O . GLU A 1 385 ? -6.939 5.847 29.172 1.00 96.44 385 GLU A O 1
ATOM 3171 N N . PHE A 1 386 ? -5.423 6.549 27.675 1.00 96.38 386 PHE A N 1
ATOM 3172 C CA . PHE A 1 386 ? -5.470 5.321 26.859 1.00 96.38 386 PHE A CA 1
ATOM 3173 C C . PHE A 1 386 ? -4.325 4.337 27.108 1.00 96.38 386 PHE A C 1
ATOM 3175 O O . PHE A 1 386 ? -4.380 3.200 26.629 1.00 96.38 386 PHE A O 1
ATOM 3182 N N . SER A 1 387 ? -3.283 4.742 27.827 1.00 97.38 387 SER A N 1
ATOM 3183 C CA . SER A 1 387 ? -2.094 3.920 28.055 1.00 97.38 387 SER A CA 1
ATOM 3184 C C . SER A 1 387 ? -2.296 2.804 29.083 1.00 97.38 387 SER A C 1
ATOM 3186 O O . SER A 1 387 ? -3.201 2.818 29.916 1.00 97.38 387 SER A O 1
ATOM 3188 N N . TYR A 1 388 ? -1.428 1.795 29.022 1.00 96.56 388 TYR A N 1
ATOM 3189 C CA . TYR A 1 388 ? -1.401 0.683 29.970 1.00 96.56 388 TYR A CA 1
ATOM 3190 C C . TYR A 1 388 ? 0.030 0.235 30.260 1.00 96.56 388 TYR A C 1
ATOM 3192 O O . TYR A 1 388 ? 0.956 0.488 29.488 1.00 96.56 388 TYR A O 1
ATOM 3200 N N . THR A 1 389 ? 0.222 -0.466 31.376 1.00 96.44 389 THR A N 1
ATOM 3201 C CA . THR A 1 389 ? 1.516 -1.066 31.720 1.00 96.44 389 THR A CA 1
ATOM 3202 C C . THR A 1 389 ? 1.686 -2.380 30.965 1.00 96.44 389 THR A C 1
ATOM 3204 O O . THR A 1 389 ? 0.935 -3.330 31.183 1.00 96.44 389 THR A O 1
ATOM 3207 N N . SER A 1 390 ? 2.681 -2.450 30.082 1.00 93.06 390 SER A N 1
ATOM 3208 C CA . SER A 1 390 ? 2.994 -3.663 29.321 1.00 93.06 390 SER A CA 1
ATOM 3209 C C . SER A 1 390 ? 4.143 -4.434 29.965 1.00 93.06 390 SER A C 1
ATOM 3211 O O . SER A 1 390 ? 5.160 -3.855 30.340 1.00 93.06 390 SER A O 1
ATOM 3213 N N . SER A 1 391 ? 4.035 -5.763 30.019 1.00 90.38 391 SER A N 1
ATOM 3214 C CA . SER A 1 391 ? 5.147 -6.635 30.424 1.00 90.38 391 SER A CA 1
ATOM 3215 C C . SER A 1 391 ? 6.344 -6.547 29.469 1.00 90.38 391 SER A C 1
ATOM 3217 O O . SER A 1 391 ? 7.474 -6.811 29.874 1.00 90.38 391 SER A O 1
ATOM 3219 N N . HIS A 1 392 ? 6.120 -6.139 28.215 1.00 85.62 392 HIS A N 1
ATOM 3220 C CA . HIS A 1 392 ? 7.176 -5.984 27.216 1.00 85.62 392 HIS A CA 1
ATOM 3221 C C . HIS A 1 392 ? 8.018 -4.723 27.412 1.00 85.62 392 HIS A C 1
ATOM 3223 O O . HIS A 1 392 ? 9.119 -4.661 26.873 1.00 85.62 392 HIS A O 1
ATOM 3229 N N . VAL A 1 393 ? 7.540 -3.719 28.154 1.00 89.12 393 VAL A N 1
ATOM 3230 C CA . VAL A 1 393 ? 8.289 -2.489 28.464 1.00 89.12 393 VAL A CA 1
ATOM 3231 C C . VAL A 1 393 ? 8.154 -2.208 29.966 1.00 89.12 393 VAL A C 1
ATOM 3233 O O . VAL A 1 393 ? 7.329 -1.391 30.375 1.00 89.12 393 VAL A O 1
ATOM 3236 N N . PRO A 1 394 ? 8.917 -2.930 30.811 1.00 90.56 394 PRO A N 1
ATOM 3237 C CA . PRO A 1 394 ? 8.762 -2.845 32.258 1.00 90.56 394 PRO A CA 1
ATOM 3238 C C . PRO A 1 394 ? 8.950 -1.417 32.773 1.00 90.56 394 PRO A C 1
ATOM 3240 O O . PRO A 1 394 ? 9.924 -0.749 32.431 1.00 90.56 394 PRO A O 1
ATOM 3243 N N . GLY A 1 395 ? 8.028 -0.968 33.624 1.00 94.38 395 GLY A N 1
ATOM 3244 C CA . GLY A 1 395 ? 8.108 0.337 34.284 1.00 94.38 395 GLY A CA 1
ATOM 3245 C C . GLY A 1 395 ? 7.659 1.529 33.438 1.00 94.38 395 GLY A C 1
ATOM 3246 O O . GLY A 1 395 ? 7.750 2.654 33.919 1.00 94.38 395 GLY A O 1
ATOM 3247 N N . GLN A 1 396 ? 7.155 1.312 32.219 1.00 96.56 396 GLN A N 1
ATOM 3248 C CA . GLN A 1 396 ? 6.614 2.383 31.382 1.00 96.56 396 GLN A CA 1
ATOM 3249 C C . GLN A 1 396 ? 5.182 2.086 30.942 1.00 96.56 396 GLN A C 1
ATOM 3251 O O . GLN A 1 396 ? 4.790 0.937 30.714 1.00 96.56 396 GLN A O 1
ATOM 3256 N N . LYS A 1 397 ? 4.404 3.158 30.811 1.00 97.94 397 LYS A N 1
ATOM 3257 C CA . LYS A 1 397 ? 3.096 3.126 30.171 1.00 97.94 397 LYS A CA 1
ATOM 3258 C C . LYS A 1 397 ? 3.273 3.191 28.664 1.00 97.94 397 LYS A C 1
ATOM 3260 O O . LYS A 1 397 ? 4.085 3.965 28.160 1.00 97.94 397 LYS A O 1
ATOM 3265 N N . VAL A 1 398 ? 2.514 2.366 27.959 1.00 97.94 398 VAL A N 1
ATOM 3266 C CA . VAL A 1 398 ? 2.566 2.266 26.504 1.00 97.94 398 VAL A CA 1
ATOM 3267 C C . VAL A 1 398 ? 1.167 2.218 25.912 1.00 97.94 398 VAL A C 1
ATOM 3269 O O . VAL A 1 398 ? 0.191 1.914 26.600 1.00 97.94 398 VAL A O 1
ATOM 3272 N N . ILE A 1 399 ? 1.089 2.463 24.612 1.00 97.75 399 ILE A N 1
ATOM 3273 C CA . ILE A 1 399 ? -0.097 2.227 23.796 1.00 97.75 399 ILE A CA 1
ATOM 3274 C C . ILE A 1 399 ? 0.240 1.264 22.654 1.00 97.75 399 ILE A C 1
ATOM 3276 O O . ILE A 1 399 ? 1.336 1.281 22.089 1.00 97.75 399 ILE A O 1
ATOM 3280 N N . ASP A 1 400 ? -0.702 0.386 22.327 1.00 95.50 400 ASP A N 1
ATOM 3281 C CA . ASP A 1 400 ? -0.667 -0.393 21.088 1.00 95.50 400 ASP A CA 1
ATOM 3282 C C . ASP A 1 400 ? -1.230 0.432 19.922 1.00 95.50 400 ASP A C 1
ATOM 3284 O O . ASP A 1 400 ? -1.626 1.586 20.091 1.00 95.50 400 ASP A O 1
ATOM 3288 N N . PHE A 1 401 ? -1.248 -0.155 18.727 1.00 93.88 401 PHE A N 1
ATOM 3289 C CA . PHE A 1 401 ? -1.744 0.513 17.528 1.00 93.88 401 PHE A CA 1
ATOM 3290 C C . PHE A 1 401 ? -3.204 0.980 17.664 1.00 93.88 401 PHE A C 1
ATOM 3292 O O . PHE A 1 401 ? -3.531 2.089 17.258 1.00 93.88 401 PHE A O 1
ATOM 3299 N N . VAL A 1 402 ? -4.078 0.188 18.297 1.00 92.75 402 VAL A N 1
ATOM 3300 C CA . VAL A 1 402 ? -5.501 0.538 18.467 1.00 92.75 402 VAL A CA 1
ATOM 3301 C C . VAL A 1 402 ? -5.651 1.776 19.346 1.00 92.75 402 VAL A C 1
ATOM 3303 O O . VAL A 1 402 ? -6.325 2.733 18.973 1.00 92.75 402 VAL A O 1
ATOM 3306 N N . ARG A 1 403 ? -4.979 1.795 20.500 1.00 95.81 403 ARG A N 1
ATOM 3307 C CA . ARG A 1 403 ? -4.966 2.959 21.399 1.00 95.81 403 ARG A CA 1
ATOM 3308 C C . ARG A 1 403 ? -4.300 4.171 20.758 1.00 95.81 403 ARG A C 1
ATOM 3310 O O . ARG A 1 403 ? -4.765 5.285 20.965 1.00 95.81 403 ARG A O 1
ATOM 3317 N N . PHE A 1 404 ? -3.268 3.964 19.944 1.00 97.38 404 PHE A N 1
ATOM 3318 C CA . PHE A 1 404 ? -2.656 5.030 19.157 1.00 97.38 404 PHE A CA 1
ATOM 3319 C C . PHE A 1 404 ? -3.641 5.667 18.172 1.00 97.38 404 PHE A C 1
ATOM 3321 O O . PHE A 1 404 ? -3.710 6.891 18.111 1.00 97.38 404 PHE A O 1
ATOM 3328 N N . MET A 1 405 ? -4.476 4.876 17.489 1.00 96.19 405 MET A N 1
ATOM 3329 C CA . MET A 1 405 ? -5.551 5.419 16.652 1.00 96.19 405 MET A CA 1
ATOM 3330 C C . MET A 1 405 ? -6.535 6.271 17.465 1.00 96.19 405 MET A C 1
ATOM 3332 O O . MET A 1 405 ? -6.868 7.368 17.025 1.00 96.19 405 MET A O 1
ATOM 3336 N N . LYS A 1 406 ? -6.931 5.833 18.675 1.00 95.75 406 LYS A N 1
ATOM 3337 C CA . LYS A 1 406 ? -7.789 6.636 19.575 1.00 95.75 406 LYS A CA 1
ATOM 3338 C C . LYS A 1 406 ? -7.142 7.982 19.915 1.00 95.75 406 LYS A C 1
ATOM 3340 O O . LYS A 1 406 ? -7.774 9.025 19.765 1.00 95.75 406 LYS A O 1
ATOM 3345 N N . VAL A 1 407 ? -5.870 7.950 20.323 1.00 97.25 407 VAL A N 1
ATOM 3346 C CA . VAL A 1 407 ? -5.067 9.144 20.633 1.00 97.25 407 VAL A CA 1
ATOM 3347 C C . VAL A 1 407 ? -5.027 10.092 19.427 1.00 97.25 407 VAL A C 1
ATOM 3349 O O . VAL A 1 407 ? -5.288 11.282 19.582 1.00 97.25 407 VAL A O 1
ATOM 3352 N N . LEU A 1 408 ? -4.779 9.576 18.219 1.00 97.44 408 LEU A N 1
ATOM 3353 C CA . LEU A 1 408 ? -4.756 10.380 16.995 1.00 97.44 408 LEU A CA 1
ATOM 3354 C C . LEU A 1 408 ? -6.105 11.015 16.665 1.00 97.44 408 LEU A C 1
ATOM 3356 O O . LEU A 1 408 ? -6.135 12.199 16.334 1.00 97.44 408 LEU A O 1
ATOM 3360 N N . THR A 1 409 ? -7.211 10.278 16.786 1.00 96.62 409 THR A N 1
ATOM 3361 C CA . THR A 1 409 ? -8.548 10.849 16.576 1.00 96.62 409 THR A CA 1
ATOM 3362 C C . THR A 1 409 ? -8.803 12.007 17.544 1.00 96.62 409 THR A C 1
ATOM 3364 O O . THR A 1 409 ? -9.343 13.024 17.126 1.00 96.62 409 THR A O 1
ATOM 3367 N N . MET A 1 410 ? -8.365 11.910 18.807 1.00 96.81 410 MET A N 1
ATOM 3368 C CA . MET A 1 410 ? -8.548 12.986 19.798 1.00 96.81 410 MET A CA 1
ATOM 3369 C C . MET A 1 410 ? -7.696 14.222 19.530 1.00 96.81 410 MET A C 1
ATOM 3371 O O . MET A 1 410 ? -8.096 15.335 19.861 1.00 96.81 410 MET A O 1
ATOM 3375 N N . ILE A 1 411 ? -6.522 14.030 18.935 1.00 97.06 411 ILE A N 1
ATOM 3376 C CA . ILE A 1 411 ? -5.638 15.126 18.542 1.00 97.06 411 ILE A CA 1
ATOM 3377 C C . ILE A 1 411 ? -6.195 15.836 17.310 1.00 97.06 411 ILE A C 1
ATOM 3379 O O . ILE A 1 411 ? -6.286 17.059 17.298 1.00 97.06 411 ILE A O 1
ATOM 3383 N N . ILE A 1 412 ? -6.548 15.066 16.278 1.00 97.25 412 ILE A N 1
ATOM 3384 C CA . ILE A 1 412 ? -6.869 15.582 14.943 1.00 97.25 412 ILE A CA 1
ATOM 3385 C C . ILE A 1 412 ? -8.314 16.070 14.857 1.00 97.25 412 ILE A C 1
ATOM 3387 O O . ILE A 1 412 ? -8.583 17.068 14.190 1.00 97.25 412 ILE A O 1
ATOM 3391 N N . VAL A 1 413 ? -9.226 15.392 15.555 1.00 96.62 413 VAL A N 1
ATOM 3392 C CA . VAL A 1 413 ? -10.665 15.670 15.561 1.00 96.62 413 VAL A CA 1
ATOM 3393 C C . VAL A 1 413 ? -11.144 15.830 17.013 1.00 96.62 413 VAL A C 1
ATOM 3395 O O . VAL A 1 413 ? -11.938 15.022 17.504 1.00 96.62 413 VAL A O 1
ATOM 3398 N N . PRO A 1 414 ? -10.683 16.866 17.745 1.00 95.50 414 PRO A N 1
ATOM 3399 C CA . PRO A 1 414 ? -11.056 17.060 19.152 1.00 95.50 414 PRO A CA 1
ATOM 3400 C C . PRO A 1 414 ? -12.576 17.206 19.325 1.00 95.50 414 PRO A C 1
ATOM 3402 O O . PRO A 1 414 ? -13.155 16.763 20.320 1.00 95.50 414 PRO A O 1
ATOM 3405 N N . ASP A 1 415 ? -13.245 17.747 18.305 1.00 95.38 415 ASP A N 1
ATOM 3406 C CA . ASP A 1 415 ? -14.691 17.920 18.281 1.00 95.38 415 ASP A CA 1
ATOM 3407 C C . ASP A 1 415 ? -15.467 16.713 17.731 1.00 95.38 415 ASP A C 1
ATOM 3409 O O . ASP A 1 415 ? -16.698 16.771 17.718 1.00 95.38 415 ASP A O 1
ATOM 3413 N N . SER A 1 416 ? -14.808 15.579 17.459 1.00 93.69 416 SER A N 1
ATOM 3414 C CA . SER A 1 416 ? -15.448 14.335 17.004 1.00 93.69 416 SER A CA 1
ATOM 3415 C C . SER A 1 416 ? -16.637 13.952 17.883 1.00 93.69 416 SER A C 1
ATOM 3417 O O . SER A 1 416 ? -16.551 13.918 19.115 1.00 93.69 416 SER A O 1
ATOM 3419 N N . ARG A 1 417 ? -17.765 13.594 17.267 1.00 93.31 417 ARG A N 1
ATOM 3420 C CA . ARG A 1 417 ? -18.917 13.076 18.021 1.00 93.31 417 ARG A CA 1
ATOM 3421 C C . ARG A 1 417 ? -18.610 11.750 18.727 1.00 93.31 417 ARG A C 1
ATOM 3423 O O . ARG A 1 417 ? -19.291 11.407 19.691 1.00 93.31 417 ARG A O 1
ATOM 3430 N N . PHE A 1 418 ? -17.579 11.041 18.266 1.00 93.19 418 PHE A N 1
ATOM 3431 C CA . PHE A 1 418 ? -17.092 9.803 18.861 1.00 93.19 418 PHE A CA 1
ATOM 3432 C C . PHE A 1 418 ? -16.033 10.038 19.944 1.00 93.19 418 PHE A C 1
ATOM 3434 O O . PHE A 1 418 ? -15.480 9.083 20.476 1.00 93.19 418 PHE A O 1
ATOM 3441 N N . HIS A 1 419 ? -15.771 11.293 20.327 1.00 92.81 419 HIS A N 1
ATOM 3442 C CA . HIS A 1 419 ? -14.866 11.627 21.424 1.00 92.81 419 HIS A CA 1
ATOM 3443 C C . HIS A 1 419 ? -15.234 10.846 22.704 1.00 92.81 419 HIS A C 1
ATOM 3445 O O . HIS A 1 419 ? -16.358 11.016 23.167 1.00 92.81 419 HIS A O 1
ATOM 3451 N N . PRO A 1 420 ? -14.335 10.097 23.376 1.00 87.69 420 PRO A N 1
ATOM 3452 C CA . PRO A 1 420 ? -14.680 9.145 24.445 1.00 87.69 420 PRO A CA 1
ATOM 3453 C C . PRO A 1 420 ? -15.424 9.768 25.630 1.00 87.69 420 PRO A C 1
ATOM 3455 O O . PRO A 1 420 ? -16.328 9.167 26.201 1.00 87.69 420 PRO A O 1
ATOM 3458 N N . LYS A 1 421 ? -15.123 11.031 25.963 1.00 89.12 421 LYS A N 1
ATOM 3459 C CA . LYS A 1 421 ? -15.873 11.797 26.981 1.00 89.12 421 LYS A CA 1
ATOM 3460 C C . LYS A 1 421 ? -17.358 12.043 26.617 1.00 89.12 421 LYS A C 1
ATOM 3462 O O . LYS A 1 421 ? -18.191 12.156 27.519 1.00 89.12 421 LYS A O 1
ATOM 3467 N N . ARG A 1 422 ? -17.702 12.137 25.325 1.00 90.25 422 ARG A N 1
ATOM 3468 C CA . ARG A 1 422 ? -19.063 12.393 24.796 1.00 90.25 422 ARG A CA 1
ATOM 3469 C C . ARG A 1 422 ? -19.737 11.132 24.256 1.00 90.25 422 ARG A C 1
ATOM 3471 O O . ARG A 1 422 ? -20.942 10.966 24.420 1.00 90.25 422 ARG A O 1
ATOM 3478 N N . TYR A 1 423 ? -18.953 10.251 23.655 1.00 90.25 423 TYR A N 1
ATOM 3479 C CA . TYR A 1 423 ? -19.375 8.997 23.069 1.00 90.25 423 TYR A CA 1
ATOM 3480 C C . TYR A 1 423 ? -19.634 7.973 24.163 1.00 90.25 423 TYR A C 1
ATOM 3482 O O . TYR A 1 423 ? -18.734 7.338 24.706 1.00 90.25 423 TYR A O 1
ATOM 3490 N N . LYS A 1 424 ? -20.910 7.873 24.521 1.00 89.00 424 LYS A N 1
ATOM 3491 C CA . LYS A 1 424 ? -21.433 6.926 25.502 1.00 89.00 424 LYS A CA 1
ATOM 3492 C C . LYS A 1 424 ? -22.465 6.061 24.794 1.00 89.00 424 LYS A C 1
ATOM 3494 O O . LYS A 1 424 ? -23.659 6.305 24.972 1.00 89.00 424 LYS A O 1
ATOM 3499 N N . PRO A 1 425 ? -22.023 5.141 23.924 1.00 86.75 425 PRO A N 1
ATOM 3500 C CA . PRO A 1 425 ? -22.944 4.331 23.148 1.00 86.75 425 PRO A CA 1
ATOM 3501 C C . PRO A 1 425 ? -23.803 3.490 24.105 1.00 86.75 425 PRO A C 1
ATOM 3503 O O . PRO A 1 425 ? -23.306 2.881 25.059 1.00 86.75 425 PRO A O 1
ATOM 3506 N N . VAL A 1 426 ? -25.121 3.530 23.905 1.00 84.19 426 VAL A N 1
ATOM 3507 C CA . VAL A 1 426 ? -26.103 2.868 24.775 1.00 84.19 426 VAL A CA 1
ATOM 3508 C C . VAL A 1 426 ? -26.682 1.715 23.992 1.00 84.19 426 VAL A C 1
ATOM 3510 O O . VAL A 1 426 ? -27.576 1.916 23.173 1.00 84.19 426 VAL A O 1
ATOM 3513 N N . LYS A 1 427 ? -26.192 0.510 24.283 1.00 75.56 427 LYS A N 1
ATOM 3514 C CA . LYS A 1 427 ? -26.626 -0.697 23.590 1.00 75.56 427 LYS A CA 1
ATOM 3515 C C . LYS A 1 427 ? -28.138 -0.848 23.706 1.00 75.56 427 LYS A C 1
ATOM 3517 O O . LYS A 1 427 ? -28.668 -1.048 24.806 1.00 75.56 427 LYS A O 1
ATOM 3522 N N . LYS A 1 428 ? -28.842 -0.761 22.578 1.00 78.19 428 LYS A N 1
ATOM 3523 C CA . LYS A 1 428 ? -30.273 -1.065 22.557 1.00 78.19 428 LYS A CA 1
ATOM 3524 C C . LYS A 1 428 ? -30.411 -2.581 22.622 1.00 78.19 428 LYS A C 1
ATOM 3526 O O . LYS A 1 428 ? -29.707 -3.314 21.934 1.00 78.19 428 LYS A O 1
ATOM 3531 N N . ALA A 1 429 ? -31.297 -3.073 23.487 1.00 73.19 429 ALA A N 1
ATOM 3532 C CA . ALA A 1 429 ? -31.588 -4.499 23.524 1.00 73.19 429 ALA A CA 1
ATOM 3533 C C . ALA A 1 429 ? -32.089 -4.924 22.138 1.00 73.19 429 ALA A C 1
ATOM 3535 O O . ALA A 1 429 ? -33.123 -4.443 21.669 1.00 73.19 429 ALA A O 1
ATOM 3536 N N . LEU A 1 430 ? -31.324 -5.791 21.480 1.00 64.62 430 LEU A N 1
ATOM 3537 C CA . LEU A 1 430 ? -31.679 -6.337 20.182 1.00 64.62 430 LEU A CA 1
ATOM 3538 C C . LEU A 1 430 ? -32.989 -7.108 20.308 1.00 64.62 430 LEU A C 1
ATOM 3540 O O . LEU A 1 430 ? -33.108 -8.004 21.143 1.00 64.62 430 LEU A O 1
ATOM 3544 N N . ASP A 1 431 ? -33.973 -6.753 19.480 1.00 73.56 431 ASP A N 1
ATOM 3545 C CA . ASP A 1 431 ? -35.197 -7.537 19.344 1.00 73.56 431 ASP A CA 1
ATOM 3546 C C . ASP A 1 431 ? -34.804 -8.925 18.808 1.00 73.56 431 ASP A C 1
ATOM 3548 O O . ASP A 1 431 ? -34.347 -9.018 17.660 1.00 73.56 431 ASP A O 1
ATOM 3552 N N . PRO A 1 432 ? -34.973 -10.011 19.588 1.00 70.44 432 PRO A N 1
ATOM 3553 C CA . PRO A 1 432 ? -34.581 -11.356 19.171 1.00 70.44 432 PRO A CA 1
ATOM 3554 C C . PRO A 1 432 ? -35.228 -11.774 17.844 1.00 70.44 432 PRO A C 1
ATOM 3556 O O . PRO A 1 432 ? -34.672 -12.586 17.105 1.00 70.44 432 PRO A O 1
ATOM 3559 N N . ASN A 1 433 ? -36.382 -11.188 17.504 1.00 71.88 433 ASN A N 1
ATOM 3560 C CA . ASN A 1 433 ? -37.096 -11.477 16.265 1.00 71.88 433 ASN A CA 1
ATOM 3561 C C . ASN A 1 433 ? -36.459 -10.829 15.024 1.00 71.88 433 ASN A C 1
ATOM 3563 O O . ASN A 1 433 ? -36.732 -11.273 13.908 1.00 71.88 433 ASN A O 1
ATOM 3567 N N . LYS A 1 434 ? -35.608 -9.806 15.192 1.00 64.75 434 LYS A N 1
ATOM 3568 C CA . LYS A 1 434 ? -34.875 -9.151 14.094 1.00 64.75 434 LYS A CA 1
ATOM 3569 C C . LYS A 1 434 ? -33.533 -9.816 13.777 1.00 64.75 434 LYS A C 1
ATOM 3571 O O . LYS A 1 434 ? -33.061 -9.675 12.655 1.00 64.75 434 LYS A O 1
ATOM 3576 N N . MET A 1 435 ? -32.955 -10.582 14.708 1.00 52.94 435 MET A N 1
ATOM 3577 C CA . MET A 1 435 ? -31.666 -11.267 14.506 1.00 52.94 435 MET A CA 1
ATOM 3578 C C . MET A 1 435 ? -31.742 -12.522 13.631 1.00 52.94 435 MET A C 1
ATOM 3580 O O . MET A 1 435 ? -30.711 -13.060 13.228 1.00 52.94 435 MET A O 1
ATOM 3584 N N . MET A 1 436 ? -32.941 -12.996 13.283 1.00 52.66 436 MET A N 1
ATOM 3585 C CA . MET A 1 436 ? -33.052 -14.019 12.252 1.00 52.66 436 MET A CA 1
ATOM 3586 C C . MET A 1 436 ? -32.824 -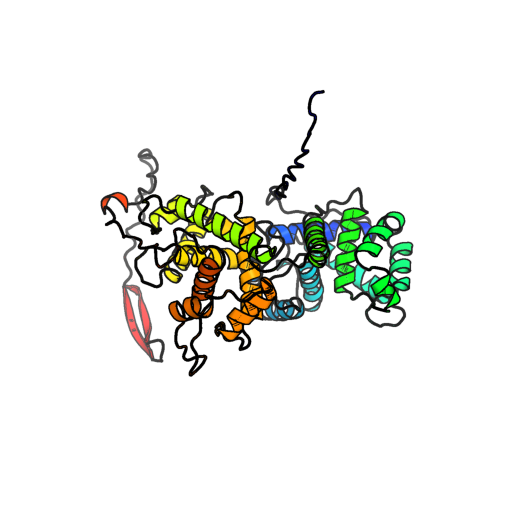13.372 10.890 1.00 52.66 436 MET A C 1
ATOM 3588 O O . MET A 1 436 ? -33.758 -12.845 10.282 1.00 52.66 436 MET A O 1
ATOM 3592 N N . ILE A 1 437 ? -31.579 -13.452 10.401 1.00 53.31 437 ILE A N 1
ATOM 3593 C CA . ILE A 1 437 ? -31.262 -13.274 8.983 1.00 53.31 437 ILE A CA 1
ATOM 3594 C C . ILE A 1 437 ? -32.212 -14.207 8.238 1.00 53.31 437 ILE A C 1
ATOM 3596 O O . ILE A 1 437 ? -32.030 -15.427 8.212 1.00 53.31 437 ILE A O 1
ATOM 3600 N N . LYS A 1 438 ? -33.274 -13.637 7.664 1.00 48.38 438 LYS A N 1
ATOM 3601 C CA . 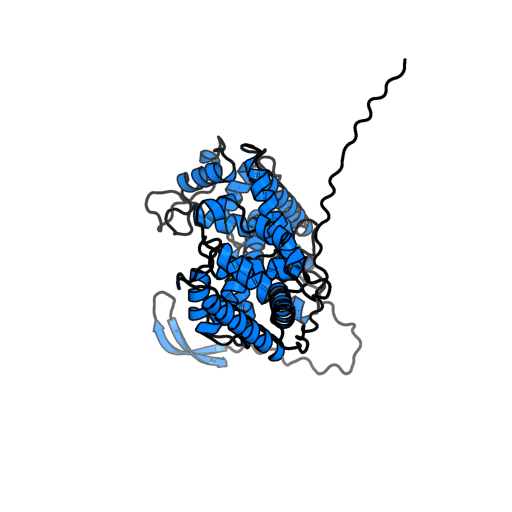LYS A 1 438 ? -34.118 -14.343 6.712 1.00 48.38 438 LYS A CA 1
ATOM 3602 C C . LYS A 1 438 ? -33.238 -14.552 5.492 1.00 48.38 438 LYS A C 1
ATOM 3604 O O . LYS A 1 438 ? -33.242 -13.721 4.583 1.00 48.38 438 LYS A O 1
ATOM 3609 N N . ALA A 1 439 ? -32.453 -15.634 5.505 1.00 45.09 439 ALA A N 1
ATOM 3610 C CA . ALA A 1 439 ? -31.830 -16.177 4.312 1.00 45.09 439 ALA A CA 1
ATOM 3611 C C . ALA A 1 439 ? -32.928 -16.137 3.261 1.00 45.09 439 ALA A C 1
ATOM 3613 O O . ALA A 1 439 ? -33.989 -16.716 3.509 1.00 45.09 439 ALA A O 1
ATOM 3614 N N . HIS A 1 440 ? -32.746 -15.328 2.211 1.00 45.25 440 HIS A N 1
ATOM 3615 C CA . HIS A 1 440 ? -33.759 -15.149 1.182 1.00 45.25 440 HIS A CA 1
ATOM 3616 C C . HIS A 1 440 ? -34.136 -16.541 0.708 1.00 45.25 440 HIS A C 1
ATOM 3618 O O . HIS A 1 440 ? -33.368 -17.222 0.029 1.00 45.25 440 HIS A O 1
ATOM 3624 N N . GLY A 1 441 ? -35.282 -17.005 1.206 1.00 42.78 441 GLY A N 1
ATOM 3625 C CA . GLY A 1 441 ? -35.802 -18.304 0.882 1.00 42.78 441 GLY A CA 1
ATOM 3626 C C . GLY A 1 441 ? -36.052 -18.225 -0.600 1.00 42.78 441 GLY A C 1
ATOM 3627 O O . GLY A 1 441 ? -36.909 -17.452 -1.023 1.00 42.78 441 GLY A O 1
ATOM 3628 N N . GLY A 1 442 ? -35.266 -18.968 -1.383 1.00 41.41 442 GLY A N 1
ATOM 3629 C CA . GLY A 1 442 ? -35.617 -19.226 -2.769 1.00 41.41 442 GLY A CA 1
ATOM 3630 C C . GLY A 1 442 ? -37.104 -19.559 -2.805 1.00 41.41 442 GLY A C 1
ATOM 3631 O O . GLY A 1 442 ? -37.565 -20.328 -1.952 1.00 41.41 442 GLY A O 1
ATOM 3632 N N . SER A 1 443 ? -37.838 -18.890 -3.699 1.00 43.69 443 SER A N 1
ATOM 3633 C CA . SER A 1 443 ? -39.288 -19.014 -3.830 1.00 43.69 443 SER A CA 1
ATOM 3634 C C . SER A 1 443 ? -39.727 -20.463 -3.608 1.00 43.69 443 SER A C 1
ATOM 3636 O O . SER A 1 443 ? -39.084 -21.376 -4.137 1.00 43.69 443 SER A O 1
ATOM 3638 N N . PRO A 1 444 ? -40.784 -20.711 -2.817 1.00 45.34 444 PRO A N 1
ATOM 3639 C CA . PRO A 1 444 ? -41.303 -22.052 -2.590 1.00 45.34 444 PRO A CA 1
ATOM 3640 C C . PRO A 1 444 ? -41.951 -22.565 -3.884 1.00 45.34 444 PRO A C 1
ATOM 3642 O O . PRO A 1 444 ? -43.164 -22.517 -4.046 1.00 45.34 444 PRO A O 1
ATOM 3645 N N . SER A 1 445 ? -41.140 -23.002 -4.843 1.00 48.31 445 SER A N 1
ATOM 3646 C CA . SER A 1 445 ? -41.610 -23.495 -6.135 1.00 48.31 445 SER A CA 1
ATOM 3647 C C . SER A 1 445 ? -40.548 -24.358 -6.816 1.00 48.31 445 SER A C 1
ATOM 3649 O O . SER A 1 445 ? -40.075 -24.025 -7.896 1.00 48.31 445 SER A O 1
ATOM 3651 N N . ASP A 1 446 ? -40.176 -25.474 -6.187 1.00 56.84 446 ASP A N 1
ATOM 3652 C CA . ASP A 1 446 ? -39.787 -26.657 -6.959 1.00 56.84 446 ASP A CA 1
ATOM 3653 C C . ASP A 1 446 ? -40.133 -27.955 -6.194 1.00 56.84 446 ASP A C 1
ATOM 3655 O O . ASP A 1 446 ? -39.454 -28.298 -5.219 1.00 56.84 446 ASP A O 1
ATOM 3659 N N . PRO A 1 447 ? -41.196 -28.685 -6.587 1.00 62.88 447 PRO A N 1
ATOM 3660 C CA . PRO A 1 447 ? -41.523 -29.994 -6.022 1.00 62.88 447 PRO A CA 1
ATOM 3661 C C . PRO A 1 447 ? -40.488 -31.086 -6.353 1.00 62.88 447 PRO A C 1
ATOM 3663 O O . PRO A 1 447 ? -40.603 -32.190 -5.824 1.00 62.88 447 PRO A O 1
ATOM 3666 N N . GLN A 1 448 ? -39.470 -30.803 -7.178 1.00 64.12 448 GLN A N 1
ATOM 3667 C CA . GLN A 1 448 ? -38.368 -31.727 -7.474 1.00 64.12 448 GLN A CA 1
ATOM 3668 C C . GLN A 1 448 ? -37.096 -31.481 -6.652 1.00 64.12 448 GLN A C 1
ATOM 3670 O O . GLN A 1 448 ? -36.077 -32.131 -6.893 1.00 64.12 448 GLN A O 1
ATOM 3675 N N . ARG A 1 449 ? -37.124 -30.584 -5.655 1.00 52.91 449 ARG A N 1
ATOM 3676 C CA . ARG A 1 449 ? -35.936 -30.314 -4.837 1.00 52.91 449 ARG A CA 1
ATOM 3677 C C . ARG A 1 449 ? -35.470 -31.611 -4.145 1.00 52.91 449 ARG A C 1
ATOM 3679 O O . ARG A 1 449 ? -36.269 -32.219 -3.425 1.00 52.91 449 ARG A O 1
ATOM 3686 N N . PRO A 1 450 ? -34.211 -32.052 -4.340 1.00 56.72 450 PRO A N 1
ATOM 3687 C CA . PRO A 1 450 ? -33.700 -33.265 -3.712 1.00 56.72 450 PRO A CA 1
ATOM 3688 C C . PRO A 1 450 ? -33.895 -33.174 -2.198 1.00 56.72 450 PRO A C 1
ATOM 3690 O O . PRO A 1 450 ? -33.736 -32.099 -1.609 1.00 56.72 450 PRO A O 1
ATOM 3693 N N . LYS A 1 451 ? -34.309 -34.295 -1.589 1.00 58.53 451 LYS A N 1
ATOM 3694 C CA . LYS A 1 451 ? -34.540 -34.405 -0.142 1.00 58.53 451 LYS A CA 1
ATOM 3695 C C . LYS A 1 451 ? -33.378 -33.738 0.590 1.00 58.53 451 LYS A C 1
ATOM 3697 O O . LYS A 1 451 ? -32.226 -33.979 0.235 1.00 58.53 451 LYS A O 1
ATOM 3702 N N . ARG A 1 452 ? -33.717 -32.868 1.554 1.00 58.72 452 ARG A N 1
ATOM 3703 C CA . ARG A 1 452 ? -32.780 -32.204 2.474 1.00 58.72 452 ARG A CA 1
ATOM 3704 C C . ARG A 1 452 ? -31.603 -33.134 2.747 1.00 58.72 452 ARG A C 1
ATOM 3706 O O . ARG A 1 452 ? -31.842 -34.277 3.126 1.00 58.72 452 ARG A O 1
ATOM 3713 N N . ILE A 1 453 ? -30.385 -32.619 2.562 1.00 57.34 453 ILE A N 1
ATOM 3714 C CA . ILE A 1 453 ? -29.163 -33.227 3.093 1.00 57.34 453 ILE A CA 1
ATOM 3715 C C . ILE A 1 453 ? -29.508 -33.697 4.504 1.00 57.34 453 ILE A C 1
ATOM 3717 O O . ILE A 1 453 ? -30.056 -32.902 5.280 1.00 57.34 453 ILE A O 1
ATOM 3721 N N . ASP A 1 454 ? -29.294 -34.987 4.771 1.00 60.75 454 ASP A N 1
ATOM 3722 C CA . ASP A 1 454 ? -29.558 -35.569 6.081 1.00 60.75 454 ASP A CA 1
ATOM 3723 C C . ASP A 1 454 ? -28.973 -34.644 7.153 1.00 60.75 454 ASP A C 1
ATOM 3725 O O . ASP A 1 454 ? -27.911 -34.048 6.925 1.00 60.75 454 ASP A O 1
ATOM 3729 N N . PRO A 1 455 ? -29.682 -34.430 8.278 1.00 62.22 455 PRO A N 1
ATOM 3730 C CA . PRO A 1 455 ? -29.212 -33.531 9.320 1.00 62.22 455 PRO A CA 1
ATOM 3731 C C . PRO A 1 455 ? -27.752 -33.859 9.611 1.00 62.22 455 PRO A C 1
ATOM 3733 O O . PRO A 1 455 ? -27.434 -35.020 9.857 1.00 62.22 455 PRO A O 1
ATOM 3736 N N . VAL A 1 456 ? -26.876 -32.851 9.527 1.00 58.16 456 VAL A N 1
ATOM 3737 C CA . VAL A 1 456 ? -25.464 -32.997 9.886 1.00 58.16 456 VAL A CA 1
ATOM 3738 C C . VAL A 1 456 ? -25.447 -33.542 11.308 1.00 58.16 456 VAL A C 1
ATOM 3740 O O . VAL A 1 456 ? -25.749 -32.822 12.261 1.00 58.16 456 VAL A O 1
ATOM 3743 N N . VAL A 1 457 ? -25.193 -34.843 11.439 1.00 62.31 457 VAL A N 1
ATOM 3744 C CA . VAL A 1 457 ? -25.100 -35.499 12.735 1.00 62.31 457 VAL A CA 1
ATOM 3745 C C . VAL A 1 457 ? -23.849 -34.915 13.363 1.00 62.31 457 VAL A C 1
ATOM 3747 O O . VAL A 1 457 ? -22.757 -35.059 12.817 1.00 62.31 457 VAL A O 1
ATOM 3750 N N . ALA A 1 458 ? -24.019 -34.157 14.445 1.00 57.53 458 ALA A N 1
ATOM 3751 C CA . ALA A 1 458 ? -22.901 -33.566 15.159 1.00 57.53 458 ALA A CA 1
ATOM 3752 C C . ALA A 1 458 ? -22.035 -34.705 15.700 1.00 57.53 458 ALA A C 1
ATOM 3754 O O . ALA A 1 458 ? -22.357 -35.305 16.724 1.00 57.53 458 ALA A O 1
ATOM 3755 N N . SER A 1 459 ? -20.968 -35.025 14.973 1.00 68.88 459 SER A N 1
ATOM 3756 C CA . SER A 1 459 ? -20.122 -36.157 15.300 1.00 68.88 459 SER A CA 1
ATOM 3757 C C . SER A 1 459 ? -19.348 -35.858 16.578 1.00 68.88 459 SER A C 1
ATOM 3759 O O . SER A 1 459 ? -18.659 -34.832 16.671 1.00 68.88 459 SER A O 1
ATOM 3761 N N . LYS A 1 460 ? -19.459 -36.725 17.582 1.00 84.56 460 LYS A N 1
ATOM 3762 C CA . LYS A 1 460 ? -18.851 -36.493 18.895 1.00 84.56 460 LYS A CA 1
ATOM 3763 C C . LYS A 1 460 ? -17.441 -37.067 18.897 1.00 84.56 460 LYS A C 1
ATOM 3765 O O . LYS A 1 460 ? -17.257 -38.271 18.784 1.00 84.56 460 LYS A O 1
ATOM 3770 N N . PHE A 1 461 ? -16.424 -36.222 19.059 1.00 86.19 461 PHE A N 1
ATOM 3771 C CA . PHE A 1 461 ? -15.050 -36.714 19.177 1.00 86.19 461 PHE A CA 1
ATOM 3772 C C . PHE A 1 461 ? -14.840 -37.438 20.516 1.00 86.19 461 PHE A C 1
ATOM 3774 O O . PHE A 1 461 ? -14.774 -36.813 21.582 1.00 86.19 461 PHE A O 1
ATOM 3781 N N . ILE A 1 462 ? -14.703 -38.759 20.463 1.00 94.06 462 ILE A N 1
ATOM 3782 C CA . ILE A 1 462 ? -14.373 -39.618 21.595 1.00 94.06 462 ILE A CA 1
ATOM 3783 C C . ILE A 1 462 ? -12.856 -39.663 21.761 1.00 94.06 462 ILE A C 1
ATOM 3785 O O . ILE A 1 462 ? -12.116 -40.179 20.923 1.00 94.06 462 ILE A O 1
ATOM 3789 N N . ARG A 1 463 ? -12.382 -39.141 22.894 1.00 94.94 463 ARG A N 1
ATOM 3790 C CA . ARG A 1 463 ? -10.967 -39.164 23.280 1.00 94.94 463 ARG A CA 1
ATOM 3791 C C . ARG A 1 463 ? -10.580 -40.577 23.725 1.00 94.94 463 ARG A C 1
ATOM 3793 O O . ARG A 1 463 ? -11.117 -41.074 24.706 1.00 94.94 463 ARG A O 1
ATOM 3800 N N . VAL A 1 464 ? -9.615 -41.191 23.044 1.00 95.81 464 VAL A N 1
ATOM 3801 C CA . VAL A 1 464 ? -9.123 -42.553 23.322 1.00 95.81 464 VAL A CA 1
ATOM 3802 C C . VAL A 1 464 ? -7.828 -42.531 24.133 1.00 95.81 464 VAL A C 1
ATOM 3804 O O . VAL A 1 464 ? -7.700 -43.253 25.117 1.00 95.81 464 VAL A O 1
ATOM 3807 N N . LYS A 1 465 ? -6.849 -41.706 23.746 1.00 94.81 465 LYS A N 1
ATOM 3808 C CA . LYS A 1 465 ? -5.525 -41.696 24.389 1.00 94.81 465 LYS A CA 1
ATOM 3809 C C . LYS A 1 465 ? -4.951 -40.292 24.462 1.00 94.81 465 LYS A C 1
ATOM 3811 O O . LYS A 1 465 ? -4.869 -39.601 23.455 1.00 94.81 465 LYS A O 1
ATOM 3816 N N . LYS A 1 466 ? -4.493 -39.869 25.639 1.00 95.94 466 LYS A N 1
ATOM 3817 C CA . LYS A 1 466 ? -3.745 -38.613 25.788 1.00 95.94 466 LYS A CA 1
ATOM 3818 C C . LYS A 1 466 ? -2.362 -38.761 25.138 1.00 95.94 466 LYS A C 1
ATOM 3820 O O . LYS A 1 466 ? -1.622 -39.675 25.491 1.00 95.94 466 LYS A O 1
ATOM 3825 N N . ILE A 1 467 ? -2.031 -37.873 24.201 1.00 96.12 467 ILE A N 1
ATOM 3826 C CA . ILE A 1 467 ? -0.733 -37.856 23.501 1.00 96.12 467 ILE A CA 1
ATOM 3827 C C . ILE A 1 467 ? 0.275 -36.994 24.269 1.00 96.12 467 ILE A C 1
ATOM 3829 O O . ILE A 1 467 ? 1.438 -37.360 24.386 1.00 96.12 467 ILE A O 1
ATOM 3833 N N . GLY A 1 468 ? -0.169 -35.874 24.844 1.00 91.94 468 GLY A N 1
ATOM 3834 C CA . GLY A 1 468 ? 0.707 -34.970 25.587 1.00 91.94 468 GLY A CA 1
ATOM 3835 C C . GLY A 1 468 ? -0.050 -33.827 26.253 1.00 91.94 468 GLY A C 1
ATOM 3836 O O . GLY A 1 468 ? -1.235 -33.613 25.990 1.00 91.94 468 GLY A O 1
ATOM 3837 N N . SER A 1 469 ? 0.628 -33.103 27.141 1.00 90.44 469 SER A N 1
ATOM 3838 C CA . SER A 1 469 ? 0.125 -31.860 27.735 1.00 90.44 469 SER A CA 1
ATOM 3839 C C . SER A 1 469 ? 1.243 -30.835 27.862 1.00 90.44 469 SER A C 1
ATOM 3841 O O . SER A 1 469 ? 2.314 -31.172 28.361 1.00 90.44 469 SER A O 1
ATOM 3843 N N . GLY A 1 470 ? 0.969 -29.600 27.443 1.00 87.38 470 GLY A N 1
ATOM 3844 C CA . GLY A 1 470 ? 1.868 -28.453 27.561 1.00 87.38 470 GLY A CA 1
ATOM 3845 C C . GLY A 1 470 ? 1.108 -27.180 27.942 1.00 87.38 470 GLY A C 1
ATOM 3846 O O . GLY A 1 470 ? -0.098 -27.222 28.184 1.00 87.38 470 GLY A O 1
ATOM 3847 N N . GLY A 1 471 ? 1.805 -26.040 27.970 1.00 69.06 471 GLY A N 1
ATOM 3848 C CA . GLY A 1 471 ? 1.239 -24.748 28.397 1.00 69.06 471 GLY A CA 1
ATOM 3849 C C . GLY A 1 471 ? 0.033 -24.258 27.582 1.00 69.06 471 GLY A C 1
ATOM 3850 O O . GLY A 1 471 ? -0.720 -23.424 28.065 1.00 69.06 471 GLY A O 1
ATOM 3851 N N . GLN A 1 472 ? -0.189 -24.806 26.383 1.00 66.31 472 GLN A N 1
ATOM 3852 C CA . GLN A 1 472 ? -1.337 -24.484 25.525 1.00 66.31 472 GLN A CA 1
ATOM 3853 C C . GLN A 1 472 ? -2.469 -25.528 25.565 1.00 66.31 472 GLN A C 1
ATOM 3855 O O . GLN A 1 472 ? -3.460 -25.384 24.856 1.00 66.31 472 GLN A O 1
ATOM 3860 N N . GLY A 1 473 ? -2.359 -26.571 26.396 1.00 82.19 473 GLY A N 1
ATOM 3861 C CA . GLY A 1 473 ? -3.430 -27.547 26.601 1.00 82.19 473 GLY A CA 1
ATOM 3862 C C . GLY A 1 473 ? -2.997 -29.006 26.479 1.00 82.19 473 GLY A C 1
ATOM 3863 O O . GLY A 1 473 ? -1.815 -29.350 26.505 1.00 82.19 473 GLY A O 1
ATOM 3864 N N . THR A 1 474 ? -3.995 -29.891 26.403 1.00 92.38 474 THR A N 1
ATOM 3865 C CA . THR A 1 474 ? -3.819 -31.349 26.368 1.00 92.38 474 THR A CA 1
ATOM 3866 C C . THR A 1 474 ? -4.323 -31.916 25.048 1.00 92.38 474 THR A C 1
ATOM 3868 O O . THR A 1 474 ? -5.475 -31.694 24.682 1.00 92.38 474 THR A O 1
ATOM 3871 N N . VAL A 1 475 ? -3.479 -32.688 24.364 1.00 91.88 475 VAL A N 1
ATOM 3872 C CA . VAL A 1 475 ? -3.795 -33.306 23.071 1.00 91.88 475 VAL A CA 1
ATOM 3873 C C . VAL A 1 475 ? -4.242 -34.750 23.284 1.00 91.88 475 VAL A C 1
ATOM 3875 O O . VAL A 1 475 ? -3.601 -35.508 24.019 1.00 91.88 475 VAL A O 1
ATOM 3878 N N . PHE A 1 476 ? -5.328 -35.141 22.617 1.00 95.50 476 PHE A N 1
ATOM 3879 C CA . PHE A 1 476 ? -5.876 -36.495 22.645 1.00 95.50 476 PHE A CA 1
ATOM 3880 C C . PHE A 1 476 ? -5.940 -37.086 21.235 1.00 95.50 476 PHE A C 1
ATOM 3882 O O . PHE A 1 476 ? -6.366 -36.423 20.297 1.00 95.50 476 PHE A O 1
ATOM 3889 N N . MET A 1 477 ? -5.569 -38.356 21.117 1.00 88.44 477 MET A N 1
ATOM 3890 C CA . MET A 1 477 ? -5.932 -39.235 20.014 1.00 88.44 477 MET A CA 1
ATOM 3891 C C . MET A 1 477 ? -7.350 -39.750 20.263 1.00 88.44 477 MET A C 1
ATOM 3893 O O . MET A 1 477 ? -7.683 -40.088 21.402 1.00 88.44 477 MET A O 1
ATOM 3897 N N . GLY A 1 478 ? -8.178 -39.821 19.230 1.00 92.88 478 GLY A N 1
ATOM 3898 C CA . GLY A 1 478 ? -9.580 -40.205 19.346 1.00 92.88 478 GLY A CA 1
ATOM 3899 C C . GLY A 1 478 ? -10.213 -40.511 17.995 1.00 92.88 478 GLY A C 1
ATOM 3900 O O . GLY A 1 478 ? -9.526 -40.491 16.976 1.00 92.88 478 GLY A O 1
ATOM 3901 N N . HIS A 1 479 ? -11.509 -40.796 17.998 1.00 91.38 479 HIS A N 1
ATOM 3902 C CA . HIS A 1 479 ? -12.324 -40.989 16.796 1.00 91.38 479 HIS A CA 1
ATOM 3903 C C . HIS A 1 479 ? -13.644 -40.227 16.939 1.00 91.38 479 HIS A C 1
ATOM 3905 O O . HIS A 1 479 ? -14.024 -39.855 18.046 1.00 91.38 479 HIS A O 1
ATOM 3911 N N . TYR A 1 480 ? -14.315 -39.960 15.825 1.00 86.81 480 TYR A N 1
ATOM 3912 C CA . TYR A 1 480 ? -15.632 -39.331 15.813 1.00 86.81 480 TYR A CA 1
ATOM 3913 C C . TYR A 1 480 ? -16.713 -40.417 15.823 1.00 86.81 480 TYR A C 1
ATOM 3915 O O . TYR A 1 480 ? -16.618 -41.362 15.041 1.00 86.81 480 TYR A O 1
ATOM 3923 N N . GLU A 1 481 ? -17.676 -40.293 16.737 1.00 79.81 481 GLU A N 1
ATOM 3924 C CA . GLU A 1 481 ? -18.923 -41.075 16.774 1.00 79.81 481 GLU A CA 1
ATOM 3925 C C . GLU A 1 481 ? -20.008 -40.400 15.939 1.00 79.81 481 GLU A C 1
ATOM 3927 O O . GLU A 1 481 ? -20.172 -39.163 16.107 1.00 79.81 481 GLU A O 1
#

pLDDT: mean 87.1, std 15.02, range [30.77, 98.25]

Foldseek 3Di:
DDDDDDDDDPPPPPPDPPDDPPPPPADFQDDAPPALLSLLLSLLQLLLVLVCVLLVPLLQKHALLSVVVLLVVLVDDPSVVLVVLLCVLPVLQLRIDGSLSSLSSVLVCLVPHQCCSSGVDVRNSVSNNVNSVVLVVLCVVLPPVPPQFDQPVSVLVSCVPRVVQLNVPLPVLCCVLCNPVCNVVVNTHHSSSVSVSSSLSSVGRPPPGPRPCSSVVVVVVVVVVVVVLVPDPAFACRFVLLVLVLVLVVVLLVLQVQQPPVPLQWHALVSQLVQFDPDDPVVSVVLSVVLVVLLVVLPPVPPNIHGSLSSLVSCLVCLSNSRNCRRHPPDVCSSSNSVNSSNLVSLCCVLPPPNPQKHALNSLQVSSCVRRVHGPPCLVVLQVVQWDQDPVDHPTTIHHSSSSVLSSCCRSPVVDCCNVVNNDRDDDPDDPVVPPPPPPPDPPDDPPPPPPDPPPPPWDWDFDAWPDADPVGTDGDTDTD

Organism: Hemiselmis andersenii (NCBI:txid464988)

InterPro domains:
  IPR002048 EF-hand domain [PS50222] (77-112)
  IPR002048 EF-hand domain [PS50222] (130-165)
  IPR002048 EF-hand domain [PS50222] (247-282)
  IPR002048 EF-hand domain [SM00054] (81-109)
  IPR002048 EF-hand domain [SM00054] (134-162)
  IPR002048 EF-hand domain [SM00054] (251-279)
  IPR002048 EF-hand domain [SM00054] (290-318)
  IPR011992 EF-hand domain pair [SSF47473] (43-200)
  IPR011992 EF-hand domain pair [SSF47473] (249-409)
  IPR018247 EF-Hand 1, calcium-binding site [PS00018] (260-272)
  IPR051581 Calcium-Binding Signalling family [PTHR34524] (51-360)

Radius of gyration: 27.13 Å; chains: 1; bounding box: 76×97×67 Å